Protein AF-A0A6B0ZN39-F1 (afdb_monomer)

Secondary structure (DSSP, 8-state):
---PPP----------------------------------PPPP-PPPPP--------------------------S-PPP---------------------S--------------------------------PPPEEEE-EEEE--EEEEEEEEE--PPPPPPPPSSHHHHHHHHHHHHHHHHHHHHHHHHHTT-HHHHHHHHHHHHHTT-HHHHHHHHHHHHTT--HHHHHHHHHHHHHHHHHTSS-HHHHHHHHHHHHHHHHHHHHHHT-PPP-GGG--S-EEEEES---HHHHHH--GGGEEEEEESS--TTSHHHHHHHHHT-EEEE--TTHHHH--TT-EEEEETTTTEEEES--HHHHHHHHHHHHHHHHHHHHHGGGTTPPEEETTEEE---EEESSHHHHHHHHHTT-SSEEEE-GGG--

Sequence (431 aa):
MARGFPLQRSVRVRILVLGGRNARSALPVRPAVDTRLPVLRLPRVRRCRPGRQGWPPGARDEREARPQAQDGAVRHPYSLHPVQLRVRPSARLWSLALDHRDKRGRVLGDGQRHLGVGRLPLRRPDRTFGRAVTERPELRVAGTPASAGVALGPAMVIDHQEVTVIDSADPQAAFTTAVAEASRELQSMCEAARSAGRAEAGDVLEAQALMARDPMLVDAVNAALDDGMGLDAALTRVDEEISGLFASIDDPYMAQRAQDVSEVIDRIRRRLAGVDSPDPRLIGVPSVLVARSITAADTAVLDPELVLGFVTETGGPTSHVAIIARSLGVAAVVGASGVVASVSTGDEVALDGSTGDVVIHPSESTAADFRARRAAAEAEAAAADRFRGIGVSFGGRPIGVSANVGSSEDIARAVEAGAEGIGLLRTEFLF

Mean predicted aligned error: 18.13 Å

Solvent-accessible surface area (backbone atoms only — not comparable to full-atom values): 26548 Å² total; per-residue (Å²): 133,86,82,86,85,83,76,85,80,80,81,78,80,83,79,81,79,82,72,93,67,93,77,88,80,89,84,90,82,87,88,82,90,79,92,77,85,83,81,84,78,80,83,82,83,79,83,85,78,93,83,88,89,82,86,90,89,89,79,90,82,92,84,90,85,84,88,88,91,84,89,84,82,94,74,84,94,78,83,86,76,84,82,80,80,81,80,78,83,82,84,74,84,78,81,78,81,76,85,78,86,77,94,74,91,82,87,84,83,89,84,87,84,88,86,88,82,86,87,78,89,78,73,78,81,89,62,83,78,68,75,76,73,79,74,64,73,64,43,80,46,66,28,40,44,30,10,55,46,54,30,72,34,32,25,40,61,45,65,82,67,91,70,78,41,72,75,57,100,50,52,67,65,49,49,55,50,19,32,56,48,40,23,52,49,30,43,53,50,14,55,51,8,41,74,70,72,36,49,68,41,13,54,53,26,44,51,39,26,49,54,45,68,30,61,76,56,53,51,49,35,51,51,33,42,74,74,67,42,50,58,47,59,20,51,52,52,45,39,54,54,54,26,46,56,31,51,69,41,99,41,76,69,36,41,51,50,16,50,49,49,46,54,38,51,51,45,28,42,27,49,63,50,73,46,81,76,74,60,59,67,72,62,87,54,62,16,28,38,34,19,53,62,79,50,61,72,49,60,42,59,45,59,73,88,36,49,43,25,42,39,18,32,44,65,52,59,82,27,71,60,23,52,49,25,50,77,71,70,21,12,15,26,20,37,22,68,67,47,60,88,72,56,53,67,64,40,43,33,36,39,29,7,67,78,6,46,33,30,40,40,53,48,71,71,53,45,50,50,53,52,51,51,29,52,50,52,53,51,50,57,59,57,50,57,80,51,53,58,58,86,45,61,61,95,87,41,79,50,88,56,49,31,75,29,51,50,73,67,42,48,52,52,31,56,75,54,34,41,78,45,74,72,39,76,46,61,82,69,72,111

Foldseek 3Di:
DDDDDDDDDDPDDDDPDPDDDDDDDDDDDDDDDDDDDDDDDDDDDDDDDDDDDDDDDDDDDDDDDDDDDDDDDDDDPDDDDDDDDDDDDPDDDPPDPDPDDDDDDDDDDDDDDDDDDDDDDDDDPPDPVPVPPPQDDKDKFFFAQQAFAKFKFFEDEQELPDFAFDFDPDNLVLLVVLLVVLLVVLQVLLVLLVVVVNNVLSVLSNVLSVLSVDCLLSVQLVVCVVVVDGNRVSLVVSLCVCLVVLCVDPDPVSPVVSVSNVVSSSSSSCSSRVHDRRALVPLPAQHEYEYQDQDSSNVSRHDLVSYQEYEHLADDSPDPRSVVCNVSNHAYGYNRHCVSVVHDGRWMWIDGSVRRMIMTSDDPVRVVVSVVVNVVVVVVVVVCLVCQQPFDDDPPHTDAFADADADPVSVVVRVVSNHPYHPHHPCVNVD

Radius of gyration: 35.1 Å; Cα contacts (8 Å, |Δi|>4): 538; chains: 1; bounding box: 106×80×101 Å

Nearest PDB structures (foldseek):
  2wqd-assembly1_A-2  TM=8.468E-01  e=2.099E-22  Staphylococcus aureus
  2kx9-assembly1_A  TM=8.146E-01  e=8.505E-19  Escherichia coli K-12
  5woy-assembly1_A  TM=8.004E-01  e=3.562E-18  Caldanaerobacter subterraneus subsp. tengcongensis MB4
  2l5h-assembly1_B  TM=7.370E-01  e=3.772E-18  Escherichia coli
  2ezb-assembly1_A  TM=7.965E-01  e=2.471E-16  Escherichia coli

Structure (mmCIF, N/CA/C/O backbone):
data_AF-A0A6B0ZN39-F1
#
_entry.id   AF-A0A6B0ZN39-F1
#
loop_
_atom_site.group_PDB
_atom_site.id
_atom_site.type_symbol
_atom_site.label_atom_id
_atom_site.label_alt_id
_atom_site.label_comp_id
_atom_site.label_asym_id
_atom_site.label_entity_id
_atom_site.label_seq_id
_atom_site.pdbx_PDB_ins_code
_atom_site.Cartn_x
_atom_site.Cartn_y
_atom_site.Cartn_z
_atom_site.occupancy
_atom_site.B_iso_or_equiv
_atom_site.auth_seq_id
_atom_site.auth_comp_id
_atom_site.auth_asym_id
_atom_site.auth_atom_id
_atom_site.pdbx_PDB_model_num
ATOM 1 N N . MET A 1 1 ? -45.694 -40.090 31.580 1.00 36.06 1 MET A N 1
ATOM 2 C CA . MET A 1 1 ? -44.351 -39.485 31.433 1.00 36.06 1 MET A CA 1
ATOM 3 C C . MET A 1 1 ? -44.015 -39.550 29.943 1.00 36.06 1 MET A C 1
ATOM 5 O O . MET A 1 1 ? -43.910 -40.652 29.438 1.00 36.06 1 MET A O 1
ATOM 9 N N . ALA A 1 2 ? -44.231 -38.505 29.130 1.00 30.81 2 ALA A N 1
ATOM 10 C CA . ALA A 1 2 ? -43.454 -37.254 29.020 1.00 30.81 2 ALA A CA 1
ATOM 11 C C . ALA A 1 2 ? -41.980 -37.538 28.655 1.00 30.81 2 ALA A C 1
ATOM 13 O O . ALA A 1 2 ? -41.344 -38.264 29.400 1.00 30.81 2 ALA A O 1
ATOM 14 N N . ARG A 1 3 ? -41.356 -37.016 27.591 1.00 31.17 3 ARG A N 1
ATOM 15 C CA . ARG A 1 3 ? -41.707 -36.051 26.529 1.00 31.17 3 ARG A CA 1
ATOM 16 C C . ARG A 1 3 ? -40.753 -36.308 25.348 1.00 31.17 3 ARG A C 1
ATOM 18 O O . ARG A 1 3 ? -39.596 -36.649 25.568 1.00 31.17 3 ARG A O 1
ATOM 25 N N . GLY A 1 4 ? -41.248 -36.126 24.125 1.00 28.11 4 GLY A N 1
ATOM 26 C CA . GLY A 1 4 ? -40.458 -36.181 22.896 1.00 28.11 4 GLY A CA 1
ATOM 27 C C . GLY A 1 4 ? -39.574 -34.945 22.692 1.00 28.11 4 GLY A C 1
ATOM 28 O O . GLY A 1 4 ? -39.914 -33.842 23.120 1.00 28.11 4 GLY A O 1
ATOM 29 N N . PHE A 1 5 ? -38.445 -35.157 22.018 1.00 30.92 5 PHE A N 1
ATOM 30 C CA . PHE A 1 5 ? -37.555 -34.121 21.496 1.00 30.92 5 PHE A CA 1
ATOM 31 C C . PHE A 1 5 ? -38.159 -33.484 20.230 1.00 30.92 5 PHE A C 1
ATOM 33 O O . PHE A 1 5 ? -38.550 -34.225 19.325 1.00 30.92 5 PHE A O 1
ATOM 40 N N . PRO A 1 6 ? -38.220 -32.144 20.103 1.00 37.12 6 PRO A N 1
ATOM 41 C CA . PRO A 1 6 ? -38.613 -31.512 18.855 1.00 37.12 6 PRO A CA 1
ATOM 42 C C . PRO A 1 6 ? -37.399 -31.241 17.949 1.00 37.12 6 PRO A C 1
ATOM 44 O O . PRO A 1 6 ? -36.478 -30.514 18.304 1.00 37.12 6 PRO A O 1
ATOM 47 N N . LEU A 1 7 ? -37.458 -31.869 16.773 1.00 33.06 7 LEU A N 1
ATOM 48 C CA . LEU A 1 7 ? -37.138 -31.389 15.419 1.00 33.06 7 LEU A CA 1
ATOM 49 C C . LEU A 1 7 ? -36.152 -30.211 15.261 1.00 33.06 7 LEU A C 1
ATOM 51 O O . LEU A 1 7 ? -36.449 -29.064 15.600 1.00 33.06 7 LEU A O 1
ATOM 55 N N . GLN A 1 8 ? -35.038 -30.505 14.578 1.00 35.19 8 GLN A N 1
ATOM 56 C CA . GLN A 1 8 ? -34.142 -29.534 13.949 1.00 35.19 8 GLN A CA 1
ATOM 57 C C . GLN A 1 8 ? -34.933 -28.544 13.081 1.00 35.19 8 GLN A C 1
ATOM 59 O O . GLN A 1 8 ? -35.621 -28.925 12.132 1.00 35.19 8 GLN A O 1
ATOM 64 N N . ARG A 1 9 ? -34.812 -27.250 13.390 1.00 30.45 9 ARG A N 1
ATOM 65 C CA . ARG A 1 9 ? -35.283 -26.176 12.514 1.00 30.45 9 ARG A CA 1
ATOM 66 C C . ARG A 1 9 ? -34.298 -26.027 11.358 1.00 30.45 9 ARG A C 1
ATOM 68 O O . ARG A 1 9 ? -33.222 -25.467 11.522 1.00 30.45 9 ARG A O 1
ATOM 75 N N . SER A 1 10 ? -34.686 -26.505 10.182 1.00 28.73 10 SER A N 1
ATOM 76 C CA . SER A 1 10 ? -34.049 -26.142 8.919 1.00 28.73 10 SER A CA 1
ATOM 77 C C . SER A 1 10 ? -34.206 -24.633 8.691 1.00 28.73 10 SER A C 1
ATOM 79 O O . SER A 1 10 ? -35.316 -24.162 8.420 1.00 28.73 10 SER A O 1
ATOM 81 N N . VAL A 1 11 ? -33.119 -23.871 8.808 1.00 29.69 11 VAL A N 1
ATOM 82 C CA . VAL A 1 11 ? -33.079 -22.461 8.403 1.00 29.69 11 VAL A CA 1
ATOM 83 C C . VAL A 1 11 ? -33.105 -22.426 6.876 1.00 29.69 11 VAL A C 1
ATOM 85 O O . VAL A 1 11 ? -32.136 -22.786 6.214 1.00 29.69 11 VAL A O 1
ATOM 88 N N . ARG A 1 12 ? -34.244 -22.040 6.290 1.00 24.30 12 ARG A N 1
ATOM 89 C CA . ARG A 1 12 ? -34.318 -21.733 4.857 1.00 24.30 12 ARG A CA 1
ATOM 90 C C . ARG A 1 12 ? -33.756 -20.333 4.643 1.00 24.30 12 ARG A C 1
ATOM 92 O O . ARG A 1 12 ? -34.467 -19.353 4.854 1.00 24.30 12 ARG A O 1
ATOM 99 N N . VAL A 1 13 ? -32.505 -20.246 4.206 1.00 29.23 13 VAL A N 1
ATOM 100 C CA . VAL A 1 13 ? -31.934 -19.004 3.675 1.00 29.23 13 VAL A CA 1
ATOM 101 C C . VAL A 1 13 ? -32.630 -18.711 2.344 1.00 29.23 13 VAL A C 1
ATOM 103 O O . VAL A 1 13 ? -32.516 -19.476 1.388 1.00 29.23 13 VAL A O 1
ATOM 106 N N . ARG A 1 14 ? -33.414 -17.630 2.280 1.00 25.00 14 ARG A N 1
ATOM 107 C CA . ARG A 1 14 ? -33.918 -17.097 1.008 1.00 25.00 14 ARG A CA 1
ATOM 108 C C . ARG A 1 14 ? -32.843 -16.184 0.433 1.00 25.00 14 ARG A C 1
ATOM 110 O O . ARG A 1 14 ? -32.763 -15.023 0.809 1.00 25.00 14 ARG A O 1
ATOM 117 N N . ILE A 1 15 ? -32.031 -16.718 -0.472 1.00 30.64 15 ILE A N 1
ATOM 118 C CA . ILE A 1 15 ? -31.127 -15.914 -1.295 1.00 30.64 15 ILE A CA 1
ATOM 119 C C . ILE A 1 15 ? -31.979 -15.283 -2.398 1.00 30.64 15 ILE A C 1
ATOM 121 O O . ILE A 1 15 ? -32.495 -15.984 -3.271 1.00 30.64 15 ILE A O 1
ATOM 125 N N . LEU A 1 16 ? -32.182 -13.967 -2.334 1.00 25.61 16 LEU A N 1
ATOM 126 C CA . LEU A 1 16 ? -32.788 -13.218 -3.429 1.00 25.61 16 LEU A CA 1
ATOM 127 C C . LEU A 1 16 ? -31.683 -12.897 -4.441 1.00 25.61 16 LEU A C 1
ATOM 129 O O . LEU A 1 16 ? -30.964 -11.914 -4.301 1.00 25.61 16 LEU A O 1
ATOM 133 N N . VAL A 1 17 ? -31.533 -13.746 -5.456 1.00 28.20 17 VAL A N 1
ATOM 134 C CA . VAL A 1 17 ? -30.672 -13.451 -6.606 1.00 28.20 17 VAL A CA 1
ATOM 135 C C . VAL A 1 17 ? -31.417 -12.452 -7.489 1.00 28.20 17 VAL A C 1
ATOM 137 O O . VAL A 1 17 ? -32.328 -12.826 -8.230 1.00 28.20 17 VAL A O 1
ATOM 140 N N . LEU A 1 18 ? -31.067 -11.168 -7.397 1.00 30.17 18 LEU A N 1
ATOM 141 C CA . LEU A 1 18 ? -31.542 -10.160 -8.344 1.00 30.17 18 LEU A CA 1
ATOM 142 C C . LEU A 1 18 ? -30.791 -10.335 -9.668 1.00 30.17 18 LEU A C 1
ATOM 144 O O . LEU A 1 18 ? -29.802 -9.669 -9.949 1.00 30.17 18 LEU A O 1
ATOM 148 N N . GLY A 1 19 ? -31.276 -11.266 -10.490 1.00 26.64 19 GLY A N 1
ATOM 149 C CA . GLY A 1 19 ? -30.885 -11.367 -11.889 1.00 26.64 19 GLY A CA 1
ATOM 150 C C . GLY A 1 19 ? -31.422 -10.161 -12.656 1.00 26.64 19 GLY A C 1
ATOM 151 O O . GLY A 1 19 ? -32.635 -10.004 -12.800 1.00 26.64 19 GLY A O 1
ATOM 152 N N . GLY A 1 20 ? -30.524 -9.313 -13.156 1.00 34.31 20 GLY A N 1
ATOM 153 C CA . GLY A 1 20 ? -30.861 -8.195 -14.029 1.00 34.31 20 GLY A CA 1
ATOM 154 C C . GLY A 1 20 ? -31.547 -8.677 -15.308 1.00 34.31 20 GLY A C 1
ATOM 155 O O . GLY A 1 20 ? -30.897 -9.085 -16.268 1.00 34.31 20 GLY A O 1
ATOM 156 N N . ARG A 1 21 ? -32.880 -8.618 -15.338 1.00 30.91 21 ARG A N 1
ATOM 157 C CA . ARG A 1 21 ? -33.679 -8.674 -16.564 1.00 30.91 21 ARG A CA 1
ATOM 158 C C . ARG A 1 21 ? -34.660 -7.511 -16.582 1.00 30.91 21 ARG A C 1
ATOM 160 O O . ARG A 1 21 ? -35.627 -7.487 -15.831 1.00 30.91 21 ARG A O 1
ATOM 167 N N . ASN A 1 22 ? -34.360 -6.574 -17.479 1.00 39.12 22 ASN A N 1
ATOM 168 C CA . ASN A 1 22 ? -35.240 -5.608 -18.132 1.00 39.12 22 ASN A CA 1
ATOM 169 C C . ASN A 1 22 ? -36.720 -5.675 -17.722 1.00 39.12 22 ASN A C 1
ATOM 171 O O . ASN A 1 22 ? -37.479 -6.487 -18.253 1.00 39.12 22 ASN A O 1
ATOM 175 N N . ALA A 1 23 ? -37.147 -4.734 -16.881 1.00 30.25 23 ALA A N 1
ATOM 176 C CA . ALA A 1 23 ? -38.552 -4.394 -16.709 1.00 30.25 23 ALA A CA 1
ATOM 177 C C . ALA A 1 23 ? -38.786 -2.975 -17.237 1.00 30.25 23 ALA A C 1
ATOM 179 O O . ALA A 1 23 ? -38.412 -1.978 -16.627 1.00 30.25 23 ALA A O 1
ATOM 180 N N . ARG A 1 24 ? -39.395 -2.920 -18.424 1.00 32.31 24 ARG A N 1
ATOM 181 C CA . ARG A 1 24 ? -40.011 -1.727 -19.004 1.00 32.31 24 ARG A CA 1
ATOM 182 C C . ARG A 1 24 ? -41.122 -1.236 -18.070 1.00 32.31 24 ARG A C 1
ATOM 184 O O . ARG A 1 24 ? -42.023 -2.007 -17.755 1.00 32.31 24 ARG A O 1
ATOM 191 N N . SER A 1 25 ? -41.136 0.054 -17.755 1.00 32.06 25 SER A N 1
ATOM 192 C CA . SER A 1 25 ? -42.354 0.774 -17.374 1.00 32.06 25 SER A CA 1
ATOM 193 C C . SER A 1 25 ? -42.541 1.950 -18.327 1.00 32.06 25 SER A C 1
ATOM 195 O O . SER A 1 25 ? -41.736 2.876 -18.370 1.00 32.06 25 SER A O 1
ATOM 197 N N . ALA A 1 26 ? -43.588 1.841 -19.136 1.00 28.92 26 ALA A N 1
ATOM 198 C CA . ALA A 1 26 ? -44.021 2.808 -20.126 1.00 28.92 26 ALA A CA 1
ATOM 199 C C . ALA A 1 26 ? -44.865 3.917 -19.486 1.00 28.92 26 ALA A C 1
ATOM 201 O O . ALA A 1 26 ? -45.734 3.607 -18.679 1.00 28.92 26 ALA A O 1
ATOM 202 N N . LEU A 1 27 ? -44.689 5.159 -19.943 1.00 27.77 27 LEU A N 1
ATOM 203 C CA . LEU A 1 27 ? -45.756 6.151 -20.141 1.00 27.77 27 LEU A CA 1
ATOM 204 C C . LEU A 1 27 ? -45.378 7.045 -21.352 1.00 27.77 27 LEU A C 1
ATOM 206 O O . LEU A 1 27 ? -44.198 7.128 -21.695 1.00 27.77 27 LEU A O 1
ATOM 210 N N . PRO A 1 28 ? -46.358 7.630 -22.070 1.00 29.70 28 PRO A N 1
ATOM 211 C CA . PRO A 1 28 ? -46.269 7.854 -23.511 1.00 29.70 28 PRO A CA 1
ATOM 212 C C . PRO A 1 28 ? -46.019 9.320 -23.887 1.00 29.70 28 PRO A C 1
ATOM 214 O O . PRO A 1 28 ? -46.667 10.217 -23.358 1.00 29.70 28 PRO A O 1
ATOM 217 N N . VAL A 1 29 ? -45.187 9.561 -24.904 1.00 27.67 29 VAL A N 1
ATOM 218 C CA . VAL A 1 29 ? -45.221 10.804 -25.692 1.00 27.67 29 VAL A CA 1
ATOM 219 C C . VAL A 1 29 ? -45.085 10.431 -27.171 1.00 27.67 29 VAL A C 1
ATOM 221 O O . VAL A 1 29 ? -44.176 9.702 -27.563 1.00 27.67 29 VAL A O 1
ATOM 224 N N . ARG A 1 30 ? -46.062 10.854 -27.980 1.00 28.44 30 ARG A N 1
ATOM 225 C CA . ARG A 1 30 ? -46.143 10.620 -29.434 1.00 28.44 30 ARG A CA 1
ATOM 226 C C . ARG A 1 30 ? -45.189 11.548 -30.218 1.00 28.44 30 ARG A C 1
ATOM 228 O O . ARG A 1 30 ? -44.728 12.539 -29.662 1.00 28.44 30 ARG A O 1
ATOM 235 N N . PRO A 1 31 ? -44.880 11.221 -31.489 1.00 31.06 31 PRO A N 1
ATOM 236 C CA . PRO A 1 31 ? -43.609 11.551 -32.126 1.00 31.06 31 PRO A CA 1
ATOM 237 C C . PRO A 1 31 ? -43.644 12.867 -32.911 1.00 31.06 31 PRO A C 1
ATOM 239 O O . PRO A 1 31 ? -44.655 13.204 -33.525 1.00 31.06 31 PRO A O 1
ATOM 242 N N . ALA A 1 32 ? -42.497 13.540 -32.985 1.00 27.16 32 ALA A N 1
ATOM 243 C CA . ALA A 1 32 ? -42.181 14.464 -34.066 1.00 27.16 32 ALA A CA 1
ATOM 244 C C . ALA A 1 32 ? -40.895 13.977 -34.741 1.00 27.16 32 ALA A C 1
ATOM 246 O O . ALA A 1 32 ? -39.846 13.841 -34.116 1.00 27.16 32 ALA A O 1
ATOM 247 N N . VAL A 1 33 ? -41.040 13.637 -36.015 1.00 31.59 33 VAL A N 1
ATOM 248 C CA . VAL A 1 33 ? -39.976 13.280 -36.947 1.00 31.59 33 VAL A CA 1
ATOM 249 C C . VAL A 1 33 ? -39.253 14.562 -37.351 1.00 31.59 33 VAL A C 1
ATOM 251 O O . VAL A 1 33 ? -39.900 15.460 -37.878 1.00 31.59 33 VAL A O 1
ATOM 254 N N . ASP A 1 34 ? -37.931 14.616 -37.193 1.00 27.84 34 ASP A N 1
ATOM 255 C CA . ASP A 1 34 ? -37.077 15.241 -38.207 1.00 27.84 34 ASP A CA 1
ATOM 256 C C . ASP A 1 34 ? -35.700 14.565 -38.223 1.00 27.84 34 ASP A C 1
ATOM 258 O O . ASP A 1 34 ? -34.892 14.647 -37.298 1.00 27.84 34 ASP A O 1
ATOM 262 N N . THR A 1 35 ? -35.472 13.812 -39.290 1.00 39.00 35 THR A N 1
ATOM 263 C CA . THR A 1 35 ? -34.195 13.215 -39.655 1.00 39.00 35 THR A CA 1
ATOM 264 C C . THR A 1 35 ? -33.289 14.291 -40.236 1.00 39.00 35 THR A C 1
ATOM 266 O O . THR A 1 35 ? -33.512 14.702 -41.373 1.00 39.00 35 THR A O 1
ATOM 269 N N . ARG A 1 36 ? -32.236 14.695 -39.514 1.00 28.14 36 ARG A N 1
ATOM 270 C CA . ARG A 1 36 ? -31.069 15.402 -40.077 1.00 28.14 36 ARG A CA 1
ATOM 271 C C . ARG A 1 36 ? -29.886 15.372 -39.096 1.00 28.14 36 ARG A C 1
ATOM 273 O O . ARG A 1 36 ? -29.792 16.184 -38.185 1.00 28.14 36 ARG A O 1
ATOM 280 N N . LEU A 1 37 ? -28.966 14.427 -39.299 1.00 30.97 37 LEU A N 1
ATOM 281 C CA . LEU A 1 37 ? -27.626 14.452 -38.697 1.00 30.97 37 LEU A CA 1
ATOM 282 C C . LEU A 1 37 ? -26.788 15.550 -39.382 1.00 30.97 37 LEU A C 1
ATOM 284 O O . LEU A 1 37 ? -26.677 15.522 -40.612 1.00 30.97 37 LEU A O 1
ATOM 288 N N . PRO A 1 38 ? -26.156 16.488 -38.656 1.00 29.14 38 PRO A N 1
ATOM 289 C CA . PRO A 1 38 ? -25.124 17.329 -39.240 1.00 29.14 38 PRO A CA 1
ATOM 290 C C . PRO A 1 38 ? -23.808 16.544 -39.333 1.00 29.14 38 PRO A C 1
ATOM 292 O O . PRO A 1 38 ? -23.225 16.125 -38.337 1.00 29.14 38 PRO A O 1
ATOM 295 N N . VAL A 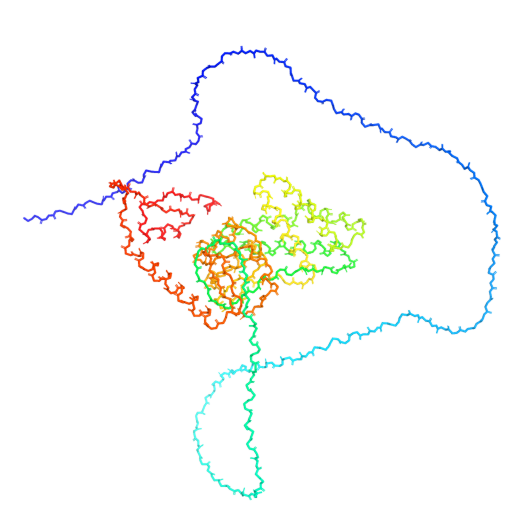1 39 ? -23.331 16.363 -40.563 1.00 31.41 39 VAL A N 1
ATOM 296 C CA . VAL A 1 39 ? -21.976 15.891 -40.869 1.00 31.41 39 VAL A CA 1
ATOM 297 C C . VAL A 1 39 ? -20.978 16.960 -40.414 1.00 31.41 39 VAL A C 1
ATOM 299 O O . VAL A 1 39 ? -20.897 18.033 -41.015 1.00 31.41 39 VAL A O 1
ATOM 302 N N . LEU A 1 40 ? -20.196 16.667 -39.375 1.00 25.77 40 LEU A N 1
ATOM 303 C CA . LEU A 1 40 ? -19.027 17.461 -38.993 1.00 25.77 40 LEU A CA 1
ATOM 304 C C . LEU A 1 40 ? -17.944 17.309 -40.074 1.00 25.77 40 LEU A C 1
ATOM 306 O O . LEU A 1 40 ? -17.324 16.259 -40.229 1.00 25.77 40 LEU A O 1
ATOM 310 N N . ARG A 1 41 ? -17.742 18.371 -40.864 1.00 27.06 41 ARG A N 1
ATOM 311 C CA . ARG A 1 41 ? -16.633 18.493 -41.819 1.00 27.06 41 ARG A CA 1
ATOM 312 C C . ARG A 1 41 ? -15.358 18.872 -41.067 1.00 27.06 41 ARG A C 1
ATOM 314 O O . ARG A 1 41 ? -15.270 19.974 -40.535 1.00 27.06 41 ARG A O 1
ATOM 321 N N . LEU A 1 42 ? -14.358 17.994 -41.089 1.00 31.03 42 LEU A N 1
ATOM 322 C CA . LEU A 1 42 ? -12.997 18.316 -40.655 1.00 31.03 42 LEU A CA 1
ATOM 323 C C . LEU A 1 42 ? -12.372 19.383 -41.584 1.00 31.03 42 LEU A C 1
ATOM 325 O O . LEU A 1 42 ? -12.528 19.288 -42.810 1.00 31.03 42 LEU A O 1
ATOM 329 N N . PRO A 1 43 ? -11.652 20.391 -41.056 1.00 27.75 43 PRO A N 1
ATOM 330 C CA . PRO A 1 43 ? -10.935 21.350 -41.885 1.00 27.75 43 PRO A CA 1
ATOM 331 C C . PRO A 1 43 ? -9.740 20.689 -42.590 1.00 27.75 43 PRO A C 1
ATOM 333 O O . PRO A 1 43 ? -8.964 19.934 -42.009 1.00 27.75 43 PRO A O 1
ATOM 336 N N . ARG A 1 44 ? -9.601 20.990 -43.885 1.00 27.38 44 ARG A N 1
ATOM 337 C CA . ARG A 1 44 ? -8.523 20.508 -44.757 1.00 27.38 44 ARG A CA 1
ATOM 338 C C . ARG A 1 44 ? -7.172 21.083 -44.322 1.00 27.38 44 ARG A C 1
ATOM 340 O O . ARG A 1 44 ? -6.966 22.292 -44.398 1.00 27.38 44 ARG A O 1
ATOM 347 N N . VAL A 1 45 ? -6.229 20.205 -43.989 1.00 29.31 45 VAL A N 1
ATOM 348 C CA . VAL A 1 45 ? -4.809 20.540 -43.819 1.00 29.31 45 VAL A CA 1
ATOM 349 C C . VAL A 1 45 ? -4.224 20.936 -45.180 1.00 29.31 45 VAL A C 1
ATOM 351 O O . VAL A 1 45 ? -4.175 20.129 -46.112 1.00 29.31 45 VAL A O 1
ATOM 354 N N . ARG A 1 46 ? -3.789 22.194 -45.327 1.00 25.66 46 ARG A N 1
ATOM 355 C CA . ARG A 1 46 ? -3.001 22.633 -46.488 1.00 25.66 46 ARG A CA 1
ATOM 356 C C . ARG A 1 46 ? -1.563 22.139 -46.328 1.00 25.66 46 ARG A C 1
ATOM 358 O O . ARG A 1 46 ? -0.858 22.559 -45.420 1.00 25.66 46 ARG A O 1
ATOM 365 N N . ARG A 1 47 ? -1.128 21.275 -47.249 1.00 28.81 47 ARG A N 1
ATOM 366 C CA . ARG A 1 47 ? 0.286 20.929 -47.456 1.00 28.81 47 ARG A CA 1
ATOM 367 C C . ARG A 1 47 ? 1.048 22.159 -47.961 1.00 28.81 47 ARG A C 1
ATOM 369 O O . ARG A 1 47 ? 0.730 22.660 -49.039 1.00 28.81 47 ARG A O 1
ATOM 376 N N . CYS A 1 48 ? 2.084 22.587 -47.245 1.00 27.55 48 CYS A N 1
ATOM 377 C CA . CYS A 1 48 ? 3.109 23.479 -47.789 1.00 27.55 48 CYS A CA 1
ATOM 378 C C . CYS A 1 48 ? 4.185 22.643 -48.500 1.00 27.55 48 CYS A C 1
ATOM 380 O O . CYS A 1 48 ? 4.751 21.720 -47.921 1.00 27.55 48 CYS A O 1
ATOM 382 N N . ARG A 1 49 ? 4.438 22.954 -49.778 1.00 29.28 49 ARG A N 1
ATOM 383 C CA . ARG A 1 49 ? 5.598 22.480 -50.554 1.00 29.28 49 ARG A CA 1
ATOM 384 C C . ARG A 1 49 ? 6.738 23.511 -50.467 1.00 29.28 49 ARG A C 1
ATOM 386 O O . ARG A 1 49 ? 6.446 24.691 -50.283 1.00 29.28 49 ARG A O 1
ATOM 393 N N . PRO A 1 50 ? 8.005 23.094 -50.647 1.00 35.81 50 PRO A N 1
ATOM 394 C CA . PRO A 1 50 ? 9.169 23.965 -50.518 1.00 35.81 50 PRO A CA 1
ATOM 395 C C . PRO A 1 50 ? 9.421 24.768 -51.805 1.00 35.81 50 PRO A C 1
ATOM 397 O O . PRO A 1 50 ? 9.288 24.239 -52.910 1.00 35.81 50 PRO A O 1
ATOM 400 N N . GLY A 1 51 ? 9.817 26.036 -51.664 1.00 27.44 51 GLY A N 1
ATOM 401 C CA . GLY A 1 51 ? 10.147 26.936 -52.771 1.00 27.44 51 GLY A CA 1
ATOM 402 C C . GLY A 1 51 ? 11.249 27.929 -52.389 1.00 27.44 51 GLY A C 1
ATOM 403 O O . GLY A 1 51 ? 11.186 28.553 -51.339 1.00 27.44 51 GLY A O 1
ATOM 404 N N . ARG A 1 52 ? 12.268 27.997 -53.251 1.00 29.94 52 ARG A N 1
ATOM 405 C CA . ARG A 1 52 ? 13.550 28.724 -53.170 1.00 29.94 52 ARG A CA 1
ATOM 406 C C . ARG A 1 52 ? 13.442 30.258 -53.325 1.00 29.94 52 ARG A C 1
ATOM 408 O O . ARG A 1 52 ? 12.440 30.739 -53.839 1.00 29.94 52 ARG A O 1
ATOM 415 N N . GLN A 1 53 ? 14.602 30.908 -53.107 1.00 30.00 53 GLN A N 1
ATOM 416 C CA . GLN A 1 53 ? 15.078 32.264 -53.496 1.00 30.00 53 GLN A CA 1
ATOM 417 C C . GLN A 1 53 ? 15.020 33.311 -52.363 1.00 30.00 53 GLN A C 1
ATOM 419 O O . GLN A 1 53 ? 14.001 33.419 -51.705 1.00 30.00 53 GLN A O 1
ATOM 424 N N . GLY A 1 54 ? 16.045 34.119 -52.059 1.00 26.97 54 GLY A N 1
ATOM 425 C CA . GLY A 1 54 ? 17.375 34.335 -52.637 1.00 26.97 54 GLY A CA 1
ATOM 426 C C . GLY A 1 54 ? 18.230 35.252 -51.728 1.00 26.97 54 GLY A C 1
ATOM 427 O O . GLY A 1 54 ? 17.720 35.862 -50.794 1.00 26.97 54 GLY A O 1
ATOM 428 N N . TRP A 1 55 ? 19.537 35.285 -51.995 1.00 30.66 55 TRP A N 1
ATOM 429 C CA . TRP A 1 55 ? 20.602 36.095 -51.359 1.00 30.66 55 TRP A CA 1
ATOM 430 C C . TRP A 1 55 ? 20.521 37.597 -51.717 1.00 30.66 55 TRP A C 1
ATOM 432 O O . TRP A 1 55 ? 19.847 37.902 -52.705 1.00 30.66 55 TRP A O 1
ATOM 442 N N . PRO A 1 56 ? 21.194 38.539 -50.993 1.00 38.09 56 PRO A N 1
ATOM 443 C CA . PRO A 1 56 ? 22.620 38.894 -51.261 1.00 38.09 56 PRO A CA 1
ATOM 444 C C . PRO A 1 56 ? 23.390 39.514 -50.028 1.00 38.09 56 PRO A C 1
ATOM 446 O O . PRO A 1 56 ? 22.916 39.337 -48.910 1.00 38.09 56 PRO A O 1
ATOM 449 N N . PRO A 1 57 ? 24.561 40.206 -50.151 1.00 44.53 57 PRO A N 1
ATOM 450 C CA . PRO A 1 57 ? 25.914 39.611 -50.228 1.00 44.53 57 PRO A CA 1
ATOM 451 C C . PRO A 1 57 ? 27.020 40.291 -49.349 1.00 44.53 57 PRO A C 1
ATOM 453 O O . PRO A 1 57 ? 26.838 41.390 -48.836 1.00 44.53 57 PRO A O 1
ATOM 456 N N . GLY A 1 58 ? 28.227 39.690 -49.320 1.00 27.92 58 GLY A N 1
ATOM 457 C CA . GLY A 1 58 ? 29.537 40.336 -49.031 1.00 27.92 58 GLY A CA 1
ATOM 458 C C . GLY A 1 58 ? 30.156 39.978 -47.665 1.00 27.92 58 GLY A C 1
ATOM 459 O O . GLY A 1 58 ? 29.448 39.991 -46.673 1.00 27.92 58 GLY A O 1
ATOM 460 N N . ALA A 1 59 ? 31.442 39.649 -47.485 1.00 28.81 59 ALA A N 1
ATOM 461 C CA . ALA A 1 59 ? 32.655 39.648 -48.315 1.00 28.81 59 ALA A CA 1
ATOM 462 C C . ALA A 1 59 ? 33.693 38.663 -47.682 1.00 28.81 59 ALA A C 1
ATOM 464 O O . ALA A 1 59 ? 33.630 38.458 -46.474 1.00 28.81 59 ALA A O 1
ATOM 465 N N . ARG A 1 60 ? 34.475 37.911 -48.491 1.00 28.75 60 ARG A N 1
ATOM 466 C CA . ARG A 1 60 ? 35.971 37.903 -48.634 1.00 28.75 60 ARG A CA 1
ATOM 467 C C . ARG A 1 60 ? 36.783 37.839 -47.319 1.00 28.75 60 ARG A C 1
ATOM 469 O O . ARG A 1 60 ? 36.476 38.590 -46.410 1.00 28.75 60 ARG A O 1
ATOM 476 N N . ASP A 1 61 ? 37.831 37.040 -47.097 1.00 27.98 61 ASP A N 1
ATOM 477 C CA . ASP A 1 61 ? 38.869 36.353 -47.900 1.00 27.98 61 ASP A CA 1
ATOM 478 C C . ASP A 1 61 ? 39.409 35.165 -47.043 1.00 27.98 61 ASP A C 1
ATOM 480 O O . ASP A 1 61 ? 39.411 35.248 -45.819 1.00 27.98 61 ASP A O 1
ATOM 484 N N . GLU A 1 62 ? 39.661 33.959 -47.565 1.00 29.22 62 GLU A N 1
ATOM 485 C CA . GLU A 1 62 ? 40.918 33.486 -48.191 1.00 29.22 62 GLU A CA 1
ATOM 486 C C . GLU A 1 62 ? 42.167 33.441 -47.264 1.00 29.22 62 GLU A C 1
ATOM 488 O O . GLU A 1 62 ? 42.794 34.469 -47.029 1.00 29.22 62 GLU A O 1
ATOM 493 N N . ARG A 1 63 ? 42.597 32.236 -46.823 1.00 28.09 63 ARG A N 1
ATOM 494 C CA . ARG A 1 63 ? 43.875 31.562 -47.209 1.00 28.09 63 ARG A CA 1
ATOM 495 C C . ARG A 1 63 ? 44.401 30.514 -46.213 1.00 28.09 63 ARG A C 1
ATOM 497 O O . ARG A 1 63 ? 44.381 30.679 -44.999 1.00 28.09 63 ARG A O 1
ATOM 504 N N . GLU A 1 64 ? 44.909 29.441 -46.816 1.00 31.31 64 GLU A N 1
ATOM 505 C CA . GLU A 1 64 ? 45.687 28.328 -46.267 1.00 31.31 64 GLU A CA 1
ATOM 506 C C . GLU A 1 64 ? 47.047 28.759 -45.687 1.00 31.31 64 GLU A C 1
ATOM 508 O O . GLU A 1 64 ? 47.682 29.653 -46.242 1.00 31.31 64 GLU A O 1
ATOM 513 N N . ALA A 1 65 ? 47.542 28.039 -44.666 1.00 28.03 65 ALA A N 1
ATOM 514 C CA . ALA A 1 65 ? 48.936 27.561 -44.574 1.00 28.03 65 ALA A CA 1
ATOM 515 C C . ALA A 1 65 ? 49.183 26.691 -43.314 1.00 28.03 65 ALA A C 1
ATOM 517 O O . ALA A 1 65 ? 48.965 27.113 -42.182 1.00 28.03 65 ALA A O 1
ATOM 518 N N . ARG A 1 66 ? 49.716 25.480 -43.521 1.00 25.59 66 ARG A N 1
ATOM 519 C CA . ARG A 1 66 ? 50.673 24.758 -42.639 1.00 25.59 66 ARG A CA 1
ATOM 520 C C . ARG A 1 66 ? 52.046 24.766 -43.372 1.00 25.59 66 ARG A C 1
ATOM 522 O O . ARG A 1 66 ? 51.992 25.067 -44.566 1.00 25.59 66 ARG A O 1
ATOM 529 N N . PRO A 1 67 ? 53.228 24.359 -42.822 1.00 44.38 67 PRO A N 1
ATOM 530 C CA . PRO A 1 67 ? 53.554 23.671 -41.548 1.00 44.38 67 PRO A CA 1
ATOM 531 C C . PRO A 1 67 ? 54.860 24.160 -40.820 1.00 44.38 67 PRO A C 1
ATOM 533 O O . PRO A 1 67 ? 55.473 25.136 -41.229 1.00 44.38 67 PRO A O 1
ATOM 536 N N . GLN A 1 68 ? 55.302 23.370 -39.813 1.00 28.19 68 GLN A N 1
ATOM 537 C CA . GLN A 1 68 ? 56.600 23.306 -39.073 1.00 28.19 68 GLN A CA 1
ATOM 538 C C . GLN A 1 68 ? 56.732 24.234 -37.843 1.00 28.19 68 GLN A C 1
ATOM 540 O O . GLN A 1 68 ? 56.588 25.436 -37.977 1.00 28.19 68 GLN A O 1
ATOM 545 N N . ALA A 1 69 ? 56.868 23.799 -36.577 1.00 26.89 69 ALA A N 1
ATOM 546 C CA . ALA A 1 69 ? 57.618 22.746 -35.854 1.00 26.89 69 ALA A CA 1
ATOM 547 C C . ALA A 1 69 ? 58.753 23.376 -35.014 1.00 26.89 69 ALA A C 1
ATOM 549 O O . ALA A 1 69 ? 59.775 23.737 -35.580 1.00 26.89 69 ALA A O 1
ATOM 550 N N . GLN A 1 70 ? 58.574 23.481 -33.688 1.00 26.38 70 GLN A N 1
ATOM 551 C CA . GLN A 1 70 ? 59.412 22.849 -32.645 1.00 26.38 70 GLN A CA 1
ATOM 552 C C . GLN A 1 70 ? 59.171 23.442 -31.240 1.00 26.38 70 GLN A C 1
ATOM 554 O O . GLN A 1 70 ? 59.057 24.649 -31.062 1.00 26.38 70 GLN A O 1
ATOM 559 N N . ASP A 1 71 ? 59.135 22.506 -30.289 1.00 26.39 71 ASP A N 1
ATOM 560 C CA . ASP A 1 71 ? 59.481 22.557 -28.866 1.00 26.39 71 ASP A CA 1
ATOM 561 C C . ASP A 1 71 ? 58.688 23.410 -27.863 1.00 26.39 71 ASP A C 1
ATOM 563 O O . ASP A 1 71 ? 58.747 24.635 -27.829 1.00 26.39 71 ASP A O 1
ATOM 567 N N . GLY A 1 72 ? 58.074 22.705 -26.901 1.00 25.78 72 GLY A N 1
ATOM 568 C CA . GLY A 1 72 ? 57.868 23.237 -25.553 1.00 25.78 72 GLY A CA 1
ATOM 569 C C . GLY A 1 72 ? 56.586 22.789 -24.854 1.00 25.78 72 GLY A C 1
ATOM 570 O O . GLY A 1 72 ? 55.524 23.345 -25.086 1.00 25.78 72 GLY A O 1
ATOM 571 N N . ALA A 1 73 ? 56.737 21.870 -23.897 1.00 26.98 73 ALA A N 1
ATOM 572 C CA . ALA A 1 73 ? 55.855 21.654 -22.743 1.00 26.98 73 ALA A CA 1
ATOM 573 C C . ALA A 1 73 ? 54.439 21.085 -22.989 1.00 26.98 73 ALA A C 1
ATOM 575 O O . ALA A 1 73 ? 53.447 21.785 -23.169 1.00 26.98 73 ALA A O 1
ATOM 576 N N . VAL A 1 74 ? 54.337 19.766 -22.809 1.00 29.16 74 VAL A N 1
ATOM 577 C CA . VAL A 1 74 ? 53.089 19.045 -22.533 1.00 29.16 74 VAL A CA 1
ATOM 578 C C . VAL A 1 74 ? 52.501 19.514 -21.194 1.00 29.16 74 VAL A C 1
ATOM 580 O O . VAL A 1 74 ? 53.123 19.321 -20.150 1.00 29.16 74 VAL A O 1
ATOM 583 N N . ARG A 1 75 ? 51.283 20.074 -21.206 1.00 27.52 75 ARG A N 1
ATOM 584 C CA . ARG A 1 75 ? 50.385 20.155 -20.037 1.00 27.52 75 ARG A CA 1
ATOM 585 C C . ARG A 1 75 ? 48.925 19.993 -20.473 1.00 27.52 75 ARG A C 1
ATOM 587 O O . ARG A 1 75 ? 48.316 20.921 -20.992 1.00 27.52 75 ARG A O 1
ATOM 594 N N . HIS A 1 76 ? 48.369 18.807 -20.232 1.00 27.05 76 HIS A N 1
ATOM 595 C CA . HIS A 1 76 ? 46.923 18.567 -20.196 1.00 27.05 76 HIS A CA 1
ATOM 596 C C . HIS A 1 76 ? 46.321 19.196 -18.927 1.00 27.05 76 HIS A C 1
ATOM 598 O O . HIS A 1 76 ? 46.902 19.009 -17.856 1.00 27.05 76 HIS A O 1
ATOM 604 N N . PRO A 1 77 ? 45.153 19.862 -18.984 1.00 26.95 77 PRO A N 1
ATOM 605 C CA . PRO A 1 77 ? 44.468 20.334 -17.791 1.00 26.95 77 PRO A CA 1
ATOM 606 C C . PRO A 1 77 ? 43.208 19.505 -17.512 1.00 26.95 77 PRO A C 1
ATOM 608 O O . PRO A 1 77 ? 42.125 20.041 -17.631 1.00 26.95 77 PRO A O 1
ATOM 611 N N . TYR A 1 78 ? 43.327 18.227 -17.136 1.00 26.69 78 TYR A N 1
ATOM 612 C CA . TYR A 1 78 ? 42.260 17.500 -16.420 1.00 26.69 78 TYR A CA 1
ATOM 613 C C . TYR A 1 78 ? 42.886 16.377 -15.584 1.00 26.69 78 TYR A C 1
ATOM 615 O O . TYR A 1 78 ? 43.026 15.239 -16.022 1.00 26.69 78 TYR A O 1
ATOM 623 N N . SER A 1 79 ? 43.323 16.719 -14.373 1.00 25.72 79 SER A N 1
ATOM 624 C CA . SER A 1 79 ? 43.678 15.759 -13.329 1.00 25.72 79 SER A CA 1
ATOM 625 C C . SER A 1 79 ? 42.427 15.387 -12.535 1.00 25.72 79 SER A C 1
ATOM 627 O O . SER A 1 79 ? 41.828 16.229 -11.868 1.00 25.72 79 S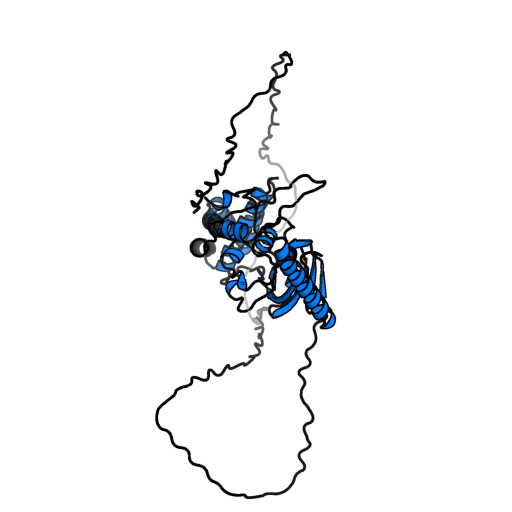ER A O 1
ATOM 629 N N . LEU A 1 80 ? 42.063 14.108 -12.621 1.00 26.12 80 LEU A N 1
ATOM 630 C CA . LEU A 1 80 ? 41.087 13.425 -11.780 1.00 26.12 80 LEU A CA 1
ATOM 631 C C . LEU A 1 80 ? 41.555 13.463 -10.317 1.00 26.12 80 LEU A C 1
ATOM 633 O O . LEU A 1 80 ? 42.640 12.978 -9.997 1.00 26.12 80 LEU A O 1
ATOM 637 N N . HIS A 1 81 ? 40.734 14.012 -9.423 1.00 25.67 81 HIS A N 1
ATOM 638 C CA . HIS A 1 81 ? 40.904 13.825 -7.984 1.00 25.67 81 HIS A CA 1
ATOM 639 C C . HIS A 1 81 ? 40.158 12.554 -7.549 1.00 25.67 81 HIS A C 1
ATOM 641 O O . HIS A 1 81 ? 38.953 12.463 -7.782 1.00 25.67 81 HIS A O 1
ATOM 647 N N . PRO A 1 82 ? 40.813 11.585 -6.884 1.00 24.41 82 PRO A N 1
ATOM 648 C CA . PRO A 1 82 ? 40.103 10.509 -6.212 1.00 24.41 82 PRO A CA 1
ATOM 649 C C . PRO A 1 82 ? 39.443 11.067 -4.944 1.00 24.41 82 PRO A C 1
ATOM 651 O O . PRO A 1 82 ? 40.122 11.488 -4.005 1.00 24.41 82 PRO A O 1
ATOM 654 N N . VAL A 1 83 ? 38.111 11.067 -4.904 1.00 24.67 83 VAL A N 1
ATOM 655 C CA . VAL A 1 83 ? 37.360 11.304 -3.667 1.00 24.67 83 VAL A CA 1
ATOM 656 C C . VAL A 1 83 ? 37.499 10.055 -2.796 1.00 24.67 83 VAL A C 1
ATOM 658 O O . VAL A 1 83 ? 36.932 9.005 -3.083 1.00 24.67 83 VAL A O 1
ATOM 661 N N . GLN A 1 84 ? 38.292 10.157 -1.729 1.00 23.52 84 GLN A N 1
ATOM 662 C CA . GLN A 1 84 ? 38.359 9.144 -0.679 1.00 23.52 84 GLN A CA 1
ATOM 663 C C . GLN A 1 84 ? 37.066 9.175 0.148 1.00 23.52 84 GLN A C 1
ATOM 665 O O . GLN A 1 84 ? 36.899 10.018 1.030 1.00 23.52 84 GLN A O 1
ATOM 670 N N . LEU A 1 85 ? 36.164 8.225 -0.098 1.00 23.69 85 LEU A N 1
ATOM 671 C CA . LEU A 1 85 ? 35.078 7.903 0.826 1.00 23.69 85 LEU A CA 1
ATOM 672 C C . LEU A 1 85 ? 35.668 7.227 2.072 1.00 23.69 85 LEU A C 1
ATOM 674 O O . LEU A 1 85 ? 36.095 6.074 2.052 1.00 23.69 85 LEU A O 1
ATOM 678 N N . ARG A 1 86 ? 35.705 7.969 3.184 1.00 21.95 86 ARG A N 1
ATOM 679 C CA . ARG A 1 86 ? 35.988 7.428 4.520 1.00 21.95 86 ARG A CA 1
ATOM 680 C C . ARG A 1 86 ? 34.788 6.603 4.990 1.00 21.95 86 ARG A C 1
ATOM 682 O O . ARG A 1 86 ? 33.871 7.132 5.612 1.00 21.95 86 ARG A O 1
ATOM 689 N N . VAL A 1 87 ? 34.832 5.298 4.753 1.00 25.30 87 VAL A N 1
ATOM 690 C CA . VAL A 1 87 ? 33.982 4.332 5.457 1.00 25.30 87 VAL A CA 1
ATOM 691 C C . VAL A 1 87 ? 34.519 4.192 6.884 1.00 25.30 87 VAL A C 1
ATOM 693 O O . VAL A 1 87 ? 35.659 3.775 7.094 1.00 25.30 87 VAL A O 1
ATOM 696 N N . ARG A 1 88 ? 33.726 4.579 7.889 1.00 23.80 88 ARG A N 1
ATOM 697 C CA . ARG A 1 88 ? 33.996 4.212 9.287 1.00 23.80 88 ARG A CA 1
ATOM 698 C C . ARG A 1 88 ? 33.464 2.794 9.520 1.00 23.80 88 ARG A C 1
ATOM 700 O O . ARG A 1 88 ? 32.279 2.583 9.284 1.00 23.80 88 ARG A O 1
ATOM 707 N N . PRO A 1 89 ? 34.267 1.844 10.026 1.00 24.27 89 PRO A N 1
ATOM 708 C CA . PRO A 1 89 ? 33.741 0.552 10.429 1.00 24.27 89 PRO A CA 1
ATOM 709 C C . PRO A 1 89 ? 33.071 0.705 11.800 1.00 24.27 89 PRO A C 1
ATOM 711 O O . PRO A 1 89 ? 33.744 0.899 12.813 1.00 24.27 89 PRO A O 1
ATOM 714 N N . SER A 1 90 ? 31.744 0.621 11.864 1.00 27.31 90 SER A N 1
ATOM 715 C CA . SER A 1 90 ? 31.056 0.299 13.114 1.00 27.31 90 SER A CA 1
ATOM 716 C C . SER A 1 90 ? 31.177 -1.206 13.342 1.00 27.31 90 SER A C 1
ATOM 718 O O . SER A 1 90 ? 30.362 -2.010 12.903 1.00 27.31 90 SER A O 1
ATOM 720 N N . ALA A 1 91 ? 32.238 -1.594 14.044 1.00 25.75 91 ALA A N 1
ATOM 721 C CA . ALA A 1 91 ? 32.367 -2.929 14.597 1.00 25.75 91 ALA A CA 1
ATOM 722 C C . ALA A 1 91 ? 31.229 -3.188 15.602 1.00 25.75 91 ALA A C 1
ATOM 724 O O . ALA A 1 91 ? 31.179 -2.581 16.672 1.00 25.75 91 ALA A O 1
ATOM 725 N N . ARG A 1 92 ? 30.338 -4.127 15.280 1.00 26.75 92 ARG A N 1
ATOM 726 C CA . ARG A 1 92 ? 29.641 -4.956 16.270 1.00 26.75 92 ARG A CA 1
ATOM 727 C C . ARG A 1 92 ? 29.751 -6.408 15.830 1.00 26.75 92 ARG A C 1
ATOM 729 O O . ARG A 1 92 ? 28.931 -6.916 15.076 1.00 26.75 92 ARG A O 1
ATOM 736 N N . LEU A 1 93 ? 30.818 -7.043 16.304 1.00 24.70 93 LEU A N 1
ATOM 737 C CA . LEU A 1 93 ? 30.947 -8.492 16.349 1.00 24.70 93 LEU A CA 1
ATOM 738 C C . LEU A 1 93 ? 29.882 -9.016 17.316 1.00 24.70 93 LEU A C 1
ATOM 740 O O . LEU A 1 93 ? 29.989 -8.816 18.525 1.00 24.70 93 LEU A O 1
ATOM 744 N N . TRP A 1 94 ? 28.858 -9.673 16.785 1.00 25.12 94 TRP A N 1
ATOM 745 C CA . TRP A 1 94 ? 28.051 -10.594 17.570 1.00 25.12 94 TRP A CA 1
ATOM 746 C C . TRP A 1 94 ? 28.840 -11.895 17.669 1.00 25.12 94 TRP A C 1
ATOM 748 O O . TRP A 1 94 ? 28.980 -12.633 16.697 1.00 25.12 94 TRP A O 1
ATOM 758 N N . SER A 1 95 ? 29.419 -12.150 18.840 1.00 24.83 95 SER A N 1
ATOM 759 C CA . SER A 1 95 ? 29.965 -13.460 19.169 1.00 24.83 95 SER A CA 1
ATOM 760 C C . SER A 1 95 ? 28.800 -14.433 19.332 1.00 24.83 95 SER A C 1
ATOM 762 O O . SER A 1 95 ? 28.101 -14.405 20.345 1.00 24.83 95 SER A O 1
ATOM 764 N N . LEU A 1 96 ? 28.593 -15.282 18.325 1.00 25.23 96 LEU A N 1
ATOM 765 C CA . LEU A 1 96 ? 27.804 -16.500 18.447 1.00 25.23 96 LEU A CA 1
ATOM 766 C C . LEU A 1 96 ? 28.482 -17.389 19.504 1.00 25.23 96 LEU A C 1
ATOM 768 O O . LEU A 1 96 ? 29.557 -17.941 19.267 1.00 25.23 96 LEU A O 1
ATOM 772 N N . ALA A 1 97 ? 27.878 -17.508 20.684 1.00 25.20 97 ALA A N 1
ATOM 773 C CA . ALA A 1 97 ? 28.229 -18.555 21.632 1.00 25.20 97 ALA A CA 1
ATOM 774 C C . ALA A 1 97 ? 27.599 -19.862 21.132 1.00 25.20 97 ALA A C 1
ATOM 776 O O . ALA A 1 97 ? 26.424 -20.131 21.367 1.00 25.20 97 ALA A O 1
ATOM 777 N N . LEU A 1 98 ? 28.377 -20.648 20.386 1.00 27.84 98 LEU A N 1
ATOM 778 C CA . LEU A 1 98 ? 28.054 -22.043 20.110 1.00 27.84 98 LEU A CA 1
ATOM 779 C C . LEU A 1 98 ? 28.347 -22.851 21.379 1.00 27.84 98 LEU A C 1
ATOM 781 O O . LEU A 1 98 ? 29.503 -23.036 21.760 1.00 27.84 98 LEU A O 1
ATOM 785 N N . ASP A 1 99 ? 27.282 -23.302 22.037 1.00 25.20 99 ASP A N 1
ATOM 786 C CA . ASP A 1 99 ? 27.328 -24.237 23.158 1.00 25.20 99 ASP A CA 1
ATOM 787 C C . ASP A 1 99 ? 27.689 -25.635 22.623 1.00 25.20 99 ASP A C 1
ATOM 789 O O . ASP A 1 99 ? 26.831 -26.438 22.254 1.00 25.20 99 ASP A O 1
ATOM 793 N N . HIS A 1 100 ? 28.988 -25.921 22.523 1.00 28.30 100 HIS A N 1
ATOM 794 C CA . HIS A 1 100 ? 29.482 -27.283 22.346 1.00 28.30 100 HIS A CA 1
ATOM 795 C C . HIS A 1 100 ? 29.647 -27.934 23.720 1.00 28.30 100 HIS A C 1
ATOM 797 O O . HIS A 1 100 ? 30.665 -27.784 24.395 1.00 28.30 100 HIS A O 1
ATOM 803 N N . ARG A 1 101 ? 28.640 -28.717 24.115 1.00 27.05 101 ARG A N 1
ATOM 804 C CA . ARG A 1 101 ? 28.796 -29.727 25.163 1.00 27.05 101 ARG A CA 1
ATOM 805 C C . ARG A 1 101 ? 29.682 -30.850 24.636 1.00 27.05 101 ARG A C 1
ATOM 807 O O . ARG A 1 101 ? 29.286 -31.547 23.704 1.00 27.05 101 ARG A O 1
ATOM 814 N N . ASP A 1 102 ? 30.801 -31.104 25.307 1.00 31.30 102 ASP A N 1
ATOM 815 C CA . ASP A 1 102 ? 31.376 -32.445 25.320 1.00 31.30 102 ASP A CA 1
ATOM 816 C C . ASP A 1 102 ? 31.712 -32.915 26.740 1.00 31.30 102 ASP A C 1
ATOM 818 O O . ASP A 1 102 ? 31.964 -32.160 27.681 1.00 31.30 102 ASP A O 1
ATOM 822 N N . LYS A 1 103 ? 31.593 -34.228 26.867 1.00 34.56 103 LYS A N 1
ATOM 823 C CA . LYS A 1 103 ? 31.559 -35.083 28.035 1.00 34.56 103 LYS A CA 1
ATOM 824 C C . LYS A 1 103 ? 32.923 -35.121 28.713 1.00 34.56 103 LYS A C 1
ATOM 826 O O . LYS A 1 103 ? 33.865 -35.667 28.146 1.00 34.56 103 LYS A O 1
ATOM 831 N N . ARG A 1 104 ? 32.977 -34.660 29.966 1.00 32.47 104 ARG A N 1
ATOM 832 C CA . ARG A 1 104 ? 33.690 -35.259 31.122 1.00 32.47 104 ARG A CA 1
ATOM 833 C C . ARG A 1 104 ? 33.750 -34.221 32.241 1.00 32.47 104 ARG A C 1
ATOM 835 O O . ARG A 1 104 ? 34.545 -33.291 32.202 1.00 32.47 104 ARG A O 1
ATOM 842 N N . GLY A 1 105 ? 32.897 -34.392 33.246 1.00 31.91 105 GLY A N 1
ATOM 843 C CA . GLY A 1 105 ? 32.931 -33.564 34.444 1.00 31.91 105 GLY A CA 1
ATOM 844 C C . GLY A 1 105 ? 34.243 -33.706 35.216 1.00 31.91 105 GLY A C 1
ATOM 845 O O . GLY A 1 105 ? 34.789 -34.807 35.317 1.00 31.91 105 GLY A O 1
ATOM 846 N N . ARG A 1 106 ? 34.698 -32.594 35.804 1.00 29.95 106 ARG A N 1
ATOM 847 C CA . ARG A 1 106 ? 35.278 -32.538 37.153 1.00 29.95 106 ARG A CA 1
ATOM 848 C C . ARG A 1 106 ? 35.478 -31.089 37.610 1.00 29.95 106 ARG A C 1
ATOM 850 O O . ARG A 1 106 ? 35.984 -30.253 36.874 1.00 29.95 106 ARG A O 1
ATOM 857 N N . VAL A 1 107 ? 35.069 -30.857 38.852 1.00 32.66 107 VAL A N 1
ATOM 858 C CA . VAL A 1 107 ? 35.297 -29.672 39.687 1.00 32.66 107 VAL A CA 1
ATOM 859 C C . VAL A 1 107 ? 36.646 -29.824 40.386 1.00 32.66 107 VAL A C 1
ATOM 861 O O . VAL A 1 107 ? 36.888 -30.907 40.913 1.00 32.66 107 VAL A O 1
ATOM 864 N N . LEU A 1 108 ? 37.456 -28.763 40.477 1.00 31.42 108 LEU A N 1
ATOM 865 C CA . LEU A 1 108 ? 38.466 -28.587 41.533 1.00 31.42 108 LEU A CA 1
ATOM 866 C C . LEU A 1 108 ? 38.657 -27.094 41.851 1.00 31.42 108 LEU A C 1
ATOM 868 O O . LEU A 1 108 ? 38.741 -26.269 40.944 1.00 31.42 108 LEU A O 1
ATOM 872 N N . GLY A 1 109 ? 38.681 -26.784 43.150 1.00 26.56 109 GLY A N 1
ATOM 873 C CA . GLY A 1 109 ? 39.003 -25.477 43.724 1.00 26.56 109 GLY A CA 1
ATOM 874 C C . GLY A 1 109 ? 40.453 -25.368 44.216 1.00 26.56 109 GLY A C 1
ATOM 875 O O . GLY A 1 109 ? 41.298 -26.171 43.829 1.00 26.56 109 GLY A O 1
ATOM 876 N N . ASP A 1 110 ? 40.657 -24.398 45.119 1.00 30.08 110 ASP A N 1
ATOM 877 C CA . ASP A 1 110 ? 41.913 -23.900 45.720 1.00 30.08 110 ASP A CA 1
ATOM 878 C C . ASP A 1 110 ? 42.827 -23.121 44.760 1.00 30.08 110 ASP A C 1
ATOM 880 O O . ASP A 1 110 ? 42.998 -23.474 43.605 1.00 30.08 110 ASP A O 1
ATOM 884 N N . GLY A 1 111 ? 43.477 -22.018 45.126 1.00 25.92 111 GLY A N 1
ATOM 885 C CA . GLY A 1 111 ? 43.730 -21.401 46.420 1.00 25.92 111 GLY A CA 1
ATOM 886 C C . GLY A 1 111 ? 45.106 -20.715 46.347 1.00 25.92 111 GLY A C 1
ATOM 887 O O . GLY A 1 111 ? 46.014 -21.225 45.707 1.00 25.92 111 GLY A O 1
ATOM 888 N N . GLN A 1 112 ? 45.254 -19.596 47.063 1.00 30.48 112 GLN A N 1
ATOM 889 C CA . GLN A 1 112 ? 46.511 -18.960 47.513 1.00 30.48 112 GLN A CA 1
ATOM 890 C C . GLN A 1 112 ? 47.193 -17.804 46.728 1.00 30.48 112 GLN A C 1
ATOM 892 O O . GLN A 1 112 ? 47.849 -17.979 45.712 1.00 30.48 112 GLN A O 1
ATOM 897 N N . ARG A 1 113 ? 47.156 -16.646 47.420 1.00 28.81 113 ARG A N 1
ATOM 898 C CA . ARG A 1 113 ? 48.272 -15.816 47.952 1.00 28.81 113 ARG A CA 1
ATOM 899 C C . ARG A 1 113 ? 49.127 -14.932 47.015 1.00 28.81 113 ARG A C 1
ATOM 901 O O . ARG A 1 113 ? 50.072 -15.367 46.380 1.00 28.81 113 ARG A O 1
ATOM 908 N N . HIS A 1 114 ? 48.838 -13.631 47.144 1.00 28.95 114 HIS A N 1
ATOM 909 C CA . HIS A 1 114 ? 49.715 -12.485 47.462 1.00 28.95 114 HIS A CA 1
ATOM 910 C C . HIS A 1 114 ? 51.164 -12.415 46.951 1.00 28.95 114 HIS A C 1
ATOM 912 O O . HIS A 1 114 ? 52.031 -13.103 47.474 1.00 28.95 114 HIS A O 1
ATOM 918 N N . LEU A 1 115 ? 51.447 -11.343 46.197 1.00 31.95 115 LEU A N 1
ATOM 919 C CA . LEU A 1 115 ? 52.595 -10.451 46.418 1.00 31.95 115 LEU A CA 1
ATOM 920 C C . LEU A 1 115 ? 52.155 -8.996 46.174 1.00 31.95 115 LEU A C 1
ATOM 922 O O . LEU A 1 115 ? 51.515 -8.690 45.171 1.00 31.95 115 LEU A O 1
ATOM 926 N N . GLY A 1 116 ? 52.439 -8.117 47.137 1.00 26.75 116 GLY A N 1
ATOM 927 C CA . GLY A 1 116 ? 52.100 -6.696 47.092 1.00 26.75 116 GLY A CA 1
ATOM 928 C C . GLY A 1 116 ? 53.226 -5.839 46.521 1.00 26.75 116 GLY A C 1
ATOM 929 O O . GLY A 1 116 ? 54.395 -6.111 46.772 1.00 26.75 116 GLY A O 1
ATOM 930 N N . VAL A 1 117 ? 52.860 -4.758 45.827 1.00 34.16 117 VAL A N 1
ATOM 931 C CA . VAL A 1 117 ? 53.721 -3.587 45.599 1.00 34.16 117 VAL A CA 1
ATOM 932 C C . VAL A 1 117 ? 52.850 -2.329 45.700 1.00 34.16 117 VAL A C 1
ATOM 934 O O . VAL A 1 117 ? 51.697 -2.316 45.274 1.00 34.16 117 VAL A O 1
ATOM 937 N N . GLY A 1 118 ? 53.372 -1.312 46.384 1.00 29.56 118 GLY A N 1
ATOM 938 C CA . GLY A 1 118 ? 52.623 -0.192 46.943 1.00 29.56 118 GLY A CA 1
ATOM 939 C C . GLY A 1 118 ? 52.136 0.902 45.980 1.00 29.56 118 GLY A C 1
ATOM 940 O O . GLY A 1 118 ? 52.756 1.215 44.974 1.00 29.56 118 GLY A O 1
ATOM 941 N N . ARG A 1 119 ? 51.018 1.503 46.412 1.00 29.70 119 ARG A N 1
ATOM 942 C CA . ARG A 1 119 ? 50.543 2.903 46.321 1.00 29.70 119 ARG A CA 1
ATOM 943 C C . ARG A 1 119 ? 50.884 3.757 45.085 1.00 29.70 119 ARG A C 1
ATOM 945 O O . ARG A 1 119 ? 51.954 4.342 45.009 1.00 29.70 119 ARG A O 1
ATOM 952 N N . LEU A 1 120 ? 49.829 4.069 44.327 1.00 32.03 120 LEU A N 1
ATOM 953 C CA . LEU A 1 120 ? 49.500 5.400 43.784 1.00 32.03 120 LEU A CA 1
ATOM 954 C C . LEU A 1 120 ? 47.965 5.568 43.882 1.00 32.03 120 LEU A C 1
ATOM 956 O O . LEU A 1 120 ? 47.253 4.592 43.636 1.00 32.03 120 LEU A O 1
ATOM 960 N N . PRO A 1 121 ? 47.410 6.735 44.267 1.00 31.94 121 PRO A N 1
ATOM 961 C CA . PRO A 1 121 ? 45.965 6.902 44.355 1.00 31.94 121 PRO A CA 1
ATOM 962 C C . PRO A 1 121 ? 45.396 7.013 42.937 1.00 31.94 121 PRO A C 1
ATOM 964 O O . PRO A 1 121 ? 45.477 8.063 42.299 1.00 31.94 121 PRO A O 1
ATOM 967 N N . LEU A 1 122 ? 44.823 5.924 42.426 1.00 34.44 122 LEU A N 1
ATOM 968 C CA . LEU A 1 122 ? 44.025 5.977 41.208 1.00 34.44 122 LEU A CA 1
ATOM 969 C C . LEU A 1 122 ? 42.751 6.767 41.517 1.00 34.44 122 LEU A C 1
ATOM 971 O O . LEU A 1 122 ? 41.854 6.300 42.220 1.00 34.44 122 LEU A O 1
ATOM 975 N N . ARG A 1 123 ? 42.716 8.007 41.012 1.00 31.14 123 ARG A N 1
ATOM 976 C CA . ARG A 1 123 ? 41.505 8.817 40.848 1.00 31.14 123 ARG A CA 1
ATOM 977 C C . ARG A 1 123 ? 40.367 7.915 40.370 1.00 31.14 123 ARG A C 1
ATOM 979 O O . ARG A 1 123 ? 40.500 7.262 39.338 1.00 31.14 123 ARG A O 1
ATOM 986 N N . ARG A 1 124 ? 39.247 7.921 41.097 1.00 30.92 124 ARG A N 1
ATOM 987 C CA . ARG A 1 124 ? 37.984 7.350 40.618 1.00 30.92 124 ARG A CA 1
ATOM 988 C C . ARG A 1 124 ? 37.658 7.970 39.256 1.00 30.92 124 ARG A C 1
ATOM 990 O O . ARG A 1 124 ? 37.574 9.199 39.187 1.00 30.92 124 ARG A O 1
ATOM 997 N N . PRO A 1 125 ? 37.446 7.192 38.187 1.00 35.75 125 PRO A N 1
ATOM 998 C CA . PRO A 1 125 ? 36.720 7.707 37.050 1.00 35.75 125 PRO A CA 1
ATOM 999 C C . PRO A 1 125 ? 35.230 7.636 37.402 1.00 35.75 125 PRO A C 1
ATOM 1001 O O . PRO A 1 125 ? 34.533 6.705 37.015 1.00 35.75 125 PRO A O 1
ATOM 1004 N N . ASP A 1 126 ? 34.740 8.637 38.137 1.00 40.06 126 ASP A N 1
ATOM 1005 C CA . ASP A 1 126 ? 33.331 9.037 38.052 1.00 40.06 126 ASP A CA 1
ATOM 1006 C C . ASP A 1 126 ? 33.124 9.653 36.671 1.00 40.06 126 ASP A C 1
ATOM 1008 O O . ASP A 1 126 ? 33.172 10.867 36.498 1.00 40.06 126 ASP A O 1
ATOM 1012 N N . ARG A 1 127 ? 32.985 8.796 35.660 1.00 38.56 127 ARG A N 1
ATOM 1013 C CA . ARG A 1 127 ? 32.389 9.124 34.366 1.00 38.56 127 ARG A CA 1
ATOM 1014 C C . ARG A 1 127 ? 31.756 7.856 33.822 1.00 38.56 127 ARG A C 1
ATOM 1016 O O . ARG A 1 127 ? 32.303 7.188 32.948 1.00 38.56 127 ARG A O 1
ATOM 1023 N N . THR A 1 128 ? 30.562 7.553 34.320 1.00 35.62 128 THR A N 1
ATOM 1024 C CA . THR A 1 128 ? 29.530 7.015 33.443 1.00 35.62 128 THR A CA 1
ATOM 1025 C C . THR A 1 128 ? 29.459 7.968 32.252 1.00 35.62 128 THR A C 1
ATOM 1027 O O . THR A 1 128 ? 28.933 9.076 32.340 1.00 35.62 128 THR A O 1
ATOM 1030 N N . PHE A 1 129 ? 30.060 7.579 31.129 1.00 37.84 129 PHE A N 1
ATOM 1031 C CA . PHE A 1 129 ? 29.670 8.126 29.841 1.00 37.84 129 PHE A CA 1
ATOM 1032 C C . PHE A 1 129 ? 28.245 7.632 29.612 1.00 37.84 129 PHE A C 1
ATOM 1034 O O . PHE A 1 129 ? 28.017 6.624 28.945 1.00 37.84 129 PHE A O 1
ATOM 1041 N N . GLY A 1 130 ? 27.283 8.313 30.240 1.00 34.50 130 GLY A N 1
ATOM 1042 C CA . GLY A 1 130 ? 25.917 8.314 29.770 1.00 34.50 130 GLY A CA 1
ATOM 1043 C C . GLY A 1 130 ? 26.014 8.714 28.313 1.00 34.50 130 GLY A C 1
ATOM 1044 O O . GLY A 1 130 ? 26.398 9.838 27.992 1.00 34.50 130 GLY A O 1
ATOM 1045 N N . ARG A 1 131 ? 25.791 7.745 27.428 1.00 36.44 131 ARG A N 1
ATOM 1046 C CA . ARG A 1 131 ? 25.531 8.006 26.023 1.00 36.44 131 ARG A CA 1
ATOM 1047 C C . ARG A 1 131 ? 24.381 8.999 26.040 1.00 36.44 131 ARG A C 1
ATOM 1049 O O . ARG A 1 131 ? 23.270 8.611 26.383 1.00 36.44 131 ARG A O 1
ATOM 1056 N N . ALA A 1 132 ? 24.675 10.271 25.780 1.00 36.75 132 ALA A N 1
ATOM 1057 C CA . ALA A 1 132 ? 23.648 11.264 25.556 1.00 36.75 132 ALA A CA 1
ATOM 1058 C C . ALA A 1 132 ? 22.805 10.704 24.412 1.00 36.75 132 ALA A C 1
ATOM 1060 O O . ALA A 1 132 ? 23.267 10.615 23.272 1.00 36.75 132 ALA A O 1
ATOM 1061 N N . VAL A 1 133 ? 21.622 10.197 24.746 1.00 49.06 133 VAL A N 1
ATOM 1062 C CA . VAL A 1 133 ? 20.568 10.026 23.767 1.00 49.06 133 VAL A CA 1
ATOM 1063 C C . VAL A 1 133 ? 20.272 11.464 23.386 1.00 49.06 133 VAL A C 1
ATOM 1065 O O . VAL A 1 133 ? 19.720 12.218 24.178 1.00 49.06 133 VAL A O 1
ATOM 1068 N N . THR A 1 134 ? 20.788 11.913 22.247 1.00 51.19 134 THR A N 1
ATOM 1069 C CA . THR A 1 134 ? 20.246 13.108 21.612 1.00 51.19 134 THR A CA 1
ATOM 1070 C C . THR A 1 134 ? 18.816 12.740 21.269 1.00 51.19 134 THR A C 1
ATOM 1072 O O . THR A 1 134 ? 18.583 12.085 20.254 1.00 51.19 134 THR A O 1
ATOM 1075 N N . GLU A 1 135 ? 17.901 13.036 22.190 1.00 64.25 135 GLU A N 1
ATOM 1076 C CA . GLU A 1 135 ? 16.468 12.927 21.975 1.00 64.25 135 GLU A CA 1
ATOM 1077 C C . GLU A 1 135 ? 16.164 13.769 20.740 1.00 64.25 135 GLU A C 1
ATOM 1079 O O . GLU A 1 135 ? 16.368 14.986 20.724 1.00 64.25 135 GLU A O 1
ATOM 1084 N N . ARG A 1 136 ? 15.805 13.091 19.647 1.00 80.06 136 ARG A N 1
ATOM 1085 C CA . ARG A 1 136 ? 15.282 13.775 18.472 1.00 80.06 136 ARG A CA 1
ATOM 1086 C C . ARG A 1 136 ? 13.981 14.460 18.909 1.00 80.06 136 ARG A C 1
ATOM 1088 O O . ARG A 1 136 ? 13.229 13.8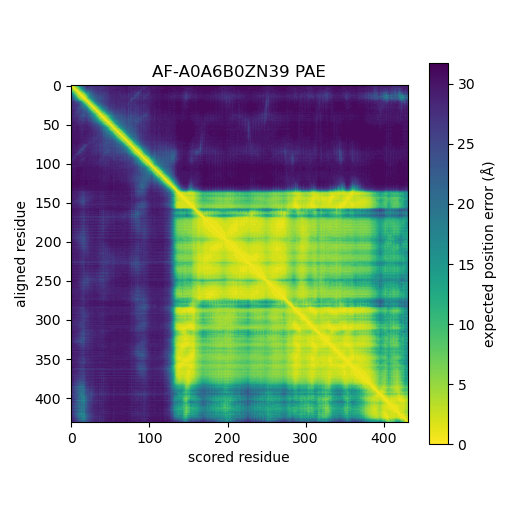55 19.673 1.00 80.06 136 ARG A O 1
ATOM 1095 N N . PRO A 1 137 ? 13.743 15.716 18.501 1.00 90.00 137 PRO A N 1
ATOM 1096 C CA . PRO A 1 137 ? 12.552 16.438 18.923 1.00 90.00 137 PRO A CA 1
ATOM 1097 C C . PRO A 1 137 ? 11.290 15.712 18.446 1.00 90.00 137 PRO A C 1
ATOM 1099 O O . PRO A 1 137 ? 11.274 15.171 17.340 1.00 90.00 137 PRO A O 1
ATOM 1102 N N . GLU A 1 138 ? 10.242 15.742 19.273 1.00 95.31 138 GLU A N 1
ATOM 1103 C CA . GLU A 1 138 ? 8.912 15.263 18.890 1.00 95.31 138 GLU A CA 1
ATOM 1104 C C . GLU A 1 138 ? 8.446 16.026 17.645 1.00 95.31 138 GLU A C 1
ATOM 1106 O O . GLU A 1 138 ? 8.429 17.261 17.627 1.00 95.31 138 GLU A O 1
ATOM 1111 N N . LEU A 1 139 ? 8.057 15.287 16.611 1.00 96.12 139 LEU A N 1
ATOM 1112 C CA . LEU A 1 139 ? 7.528 15.840 15.375 1.00 96.12 139 LEU A CA 1
ATOM 1113 C C . LEU A 1 139 ? 6.095 15.364 15.180 1.00 96.12 139 LEU A C 1
ATOM 1115 O O . LEU A 1 139 ? 5.792 14.182 15.319 1.00 96.12 139 LEU A O 1
ATOM 1119 N N . ARG A 1 140 ? 5.215 16.295 14.818 1.00 96.31 140 ARG A N 1
ATOM 1120 C CA . ARG A 1 140 ? 3.810 16.013 14.530 1.00 96.31 140 ARG A CA 1
ATOM 1121 C C . ARG A 1 140 ? 3.540 16.225 13.055 1.00 96.31 140 ARG A C 1
ATOM 1123 O O . ARG A 1 140 ? 3.820 17.298 12.525 1.00 96.31 140 ARG A O 1
ATOM 1130 N N . VAL A 1 141 ? 2.980 15.206 12.422 1.00 95.88 141 VAL A N 1
ATOM 1131 C CA . VAL A 1 141 ? 2.546 15.228 11.029 1.00 95.88 141 VAL A CA 1
ATOM 1132 C C . VAL A 1 141 ? 1.043 14.989 11.027 1.00 95.88 141 VAL A C 1
ATOM 1134 O O . VAL A 1 141 ? 0.555 14.045 11.644 1.00 95.88 141 VAL A O 1
ATOM 1137 N N . ALA A 1 142 ? 0.306 15.870 10.361 1.00 94.38 142 ALA A N 1
ATOM 1138 C CA . ALA A 1 142 ? -1.117 15.675 10.140 1.00 94.38 142 ALA A CA 1
ATOM 1139 C C . ALA A 1 142 ? -1.318 14.922 8.825 1.00 94.38 142 ALA A C 1
ATOM 1141 O O . ALA A 1 142 ? -0.670 15.229 7.824 1.00 94.38 142 ALA A O 1
ATOM 1142 N N . GLY A 1 143 ? -2.237 13.967 8.829 1.00 95.38 143 GLY A N 1
ATOM 1143 C CA . GLY A 1 143 ? -2.721 13.319 7.622 1.00 95.38 143 GLY A CA 1
ATOM 1144 C C . GLY A 1 143 ? -4.238 13.198 7.627 1.00 95.38 143 GLY A C 1
ATOM 1145 O O . GLY A 1 143 ? -4.952 13.825 8.407 1.00 95.38 143 GLY A O 1
ATOM 1146 N N . THR A 1 144 ? -4.736 12.375 6.720 1.00 96.50 144 THR A N 1
ATOM 1147 C CA . THR A 1 144 ? -6.151 12.069 6.564 1.00 96.50 144 THR A CA 1
ATOM 1148 C C . THR A 1 144 ? -6.467 10.737 7.254 1.00 96.50 144 THR A C 1
ATOM 1150 O O . THR A 1 144 ? -5.812 9.733 6.955 1.00 96.50 144 THR A O 1
ATOM 1153 N N . PRO A 1 145 ? -7.483 10.688 8.136 1.00 96.44 145 PRO A N 1
ATOM 1154 C CA . PRO A 1 145 ? -7.980 9.444 8.718 1.00 96.44 145 PRO A CA 1
ATOM 1155 C C . PRO A 1 145 ? -8.388 8.438 7.635 1.00 96.44 145 PRO A C 1
ATOM 1157 O O . PRO A 1 145 ? -9.193 8.755 6.754 1.00 96.44 145 PRO A O 1
ATOM 1160 N N . ALA A 1 146 ? -7.861 7.216 7.701 1.00 93.38 146 ALA A N 1
ATOM 1161 C CA . ALA A 1 146 ? -8.184 6.154 6.748 1.00 93.38 146 ALA A CA 1
ATOM 1162 C C . ALA A 1 146 ? -8.779 4.917 7.429 1.00 93.38 146 ALA A C 1
ATOM 1164 O O . ALA A 1 146 ? -9.786 4.383 6.957 1.00 93.38 146 ALA A O 1
ATOM 1165 N N . SER A 1 147 ? -8.213 4.486 8.554 1.00 94.06 147 SER A N 1
ATOM 1166 C CA . SER A 1 147 ? -8.729 3.371 9.353 1.00 94.06 147 SER A CA 1
ATOM 1167 C C . SER A 1 147 ? -8.614 3.714 10.828 1.00 94.06 147 SER A C 1
ATOM 1169 O O . SER A 1 147 ? -7.527 4.065 11.277 1.00 94.06 147 SER A O 1
ATOM 1171 N N . ALA A 1 148 ? -9.723 3.630 11.563 1.00 92.94 148 ALA A N 1
ATOM 1172 C CA . ALA A 1 148 ? -9.766 3.969 12.982 1.00 92.94 148 ALA A CA 1
ATOM 1173 C C . ALA A 1 148 ? -8.855 3.057 13.819 1.00 92.94 148 ALA A C 1
ATOM 1175 O O . ALA A 1 148 ? -8.534 1.936 13.425 1.00 92.94 148 ALA A O 1
ATOM 1176 N N . GLY A 1 149 ? -8.476 3.541 14.999 1.00 92.94 149 GLY A N 1
ATOM 1177 C CA . GLY A 1 149 ? -7.601 2.833 15.929 1.00 92.94 149 GLY A CA 1
ATOM 1178 C C . GLY A 1 149 ? -6.401 3.676 16.338 1.00 92.94 149 GLY A C 1
ATOM 1179 O O . GLY A 1 149 ? -6.086 4.688 15.712 1.00 92.94 149 GLY A O 1
ATOM 1180 N N . VAL A 1 150 ? -5.726 3.239 17.399 1.00 96.12 150 VAL A N 1
ATOM 1181 C CA . VAL A 1 150 ? -4.556 3.922 17.957 1.00 96.12 150 VAL A CA 1
ATOM 1182 C C . VAL A 1 150 ? -3.399 2.938 18.008 1.00 96.12 150 VAL A C 1
ATOM 1184 O O . VAL A 1 150 ? -3.520 1.864 18.598 1.00 96.12 150 VAL A O 1
ATOM 1187 N N . ALA A 1 151 ? -2.274 3.311 17.410 1.00 96.38 151 ALA A N 1
ATOM 1188 C CA . ALA A 1 151 ? -1.078 2.485 17.367 1.00 96.38 151 ALA A CA 1
ATOM 1189 C C . ALA A 1 151 ? 0.138 3.256 17.883 1.00 96.38 151 ALA A C 1
ATOM 1191 O O . ALA A 1 151 ? 0.257 4.464 17.697 1.00 96.38 151 ALA A O 1
ATOM 1192 N N . LEU A 1 152 ? 1.036 2.533 18.548 1.00 96.38 152 LEU A N 1
ATOM 1193 C CA . LEU A 1 152 ? 2.327 3.018 19.024 1.00 96.38 152 LEU A CA 1
ATOM 1194 C C . LEU A 1 152 ? 3.333 1.882 18.852 1.00 96.38 152 LEU A C 1
ATOM 1196 O O . LEU A 1 152 ? 3.080 0.772 19.328 1.00 96.38 152 LEU A O 1
ATOM 1200 N N . GLY A 1 153 ? 4.456 2.153 18.197 1.00 96.12 153 GLY A N 1
ATOM 1201 C CA . GLY A 1 153 ? 5.521 1.173 18.020 1.00 96.12 153 GLY A CA 1
ATOM 1202 C C . GLY A 1 153 ? 6.665 1.681 17.147 1.00 96.12 153 GLY A C 1
ATOM 1203 O O . GLY A 1 153 ? 6.629 2.820 16.681 1.00 96.12 153 GLY A O 1
ATOM 1204 N N . PRO A 1 154 ? 7.696 0.852 16.924 1.00 96.25 154 PRO A N 1
ATOM 1205 C CA . PRO A 1 154 ? 8.797 1.210 16.042 1.00 96.25 154 PRO A CA 1
ATOM 1206 C C . PRO A 1 154 ? 8.318 1.315 14.591 1.00 96.25 154 PRO A C 1
ATOM 1208 O O . PRO A 1 154 ? 7.557 0.469 14.114 1.00 96.25 154 PRO A O 1
ATOM 1211 N N . ALA A 1 155 ? 8.800 2.323 13.875 1.00 95.06 155 ALA A N 1
ATOM 1212 C CA . ALA A 1 155 ? 8.563 2.497 12.456 1.00 95.06 155 ALA A CA 1
ATOM 1213 C C . ALA A 1 155 ? 9.350 1.471 11.640 1.00 95.06 155 ALA A C 1
ATOM 1215 O O . ALA A 1 155 ? 10.526 1.216 11.904 1.00 95.06 155 ALA A O 1
ATOM 1216 N N . MET A 1 156 ? 8.723 0.947 10.597 1.00 93.25 156 MET A N 1
ATOM 1217 C CA . MET A 1 156 ? 9.398 0.305 9.479 1.00 93.25 156 MET A CA 1
ATOM 1218 C C . MET A 1 156 ? 9.175 1.177 8.254 1.00 93.25 156 MET A C 1
ATOM 1220 O O . MET A 1 156 ? 8.044 1.303 7.784 1.00 93.25 156 MET A O 1
ATOM 1224 N N . VAL A 1 157 ? 10.244 1.793 7.752 1.00 91.38 157 VAL A N 1
ATOM 1225 C CA . VAL A 1 157 ? 10.155 2.635 6.562 1.00 91.38 157 VAL A CA 1
ATOM 1226 C C . VAL A 1 157 ? 10.299 1.760 5.323 1.00 91.38 157 VAL A C 1
ATOM 1228 O O . VAL A 1 157 ? 11.336 1.130 5.118 1.00 91.38 157 VAL A O 1
ATOM 1231 N N . ILE A 1 158 ? 9.252 1.730 4.505 1.00 87.12 158 ILE A N 1
ATOM 1232 C CA . ILE A 1 158 ? 9.249 1.114 3.178 1.00 87.12 158 ILE A CA 1
ATOM 1233 C C . ILE A 1 158 ? 9.508 2.254 2.193 1.00 87.12 158 ILE A C 1
ATOM 1235 O O . ILE A 1 158 ? 8.588 2.905 1.694 1.00 87.12 158 ILE A O 1
ATOM 1239 N N . ASP A 1 159 ? 10.792 2.566 2.016 1.00 75.31 159 ASP A N 1
ATOM 1240 C CA . ASP A 1 159 ? 11.236 3.677 1.180 1.00 75.31 159 ASP A CA 1
ATOM 1241 C C . ASP A 1 159 ? 11.566 3.191 -0.232 1.00 75.31 159 ASP A C 1
ATOM 1243 O O . ASP A 1 159 ? 12.629 2.618 -0.493 1.00 75.31 159 ASP A O 1
ATOM 1247 N N . HIS A 1 160 ? 10.650 3.450 -1.159 1.00 65.88 160 HIS A N 1
ATOM 1248 C CA . HIS A 1 160 ? 10.890 3.300 -2.589 1.00 65.88 160 HIS A CA 1
ATOM 1249 C C . HIS A 1 160 ? 11.690 4.508 -3.101 1.00 65.88 160 HIS A C 1
ATOM 1251 O O . HIS A 1 160 ? 11.196 5.259 -3.940 1.00 65.88 160 HIS A O 1
ATOM 1257 N N . GLN A 1 161 ? 12.915 4.718 -2.595 1.00 66.31 161 GLN A N 1
ATOM 1258 C CA . GLN A 1 161 ? 13.773 5.818 -3.061 1.00 66.31 161 GLN A CA 1
ATOM 1259 C C . GLN A 1 161 ? 13.897 5.788 -4.580 1.00 66.31 161 GLN A C 1
ATOM 1261 O O . GLN A 1 161 ? 13.969 4.703 -5.166 1.00 66.31 161 GLN A O 1
ATOM 1266 N N . GLU A 1 162 ? 13.940 6.972 -5.195 1.00 70.50 162 GLU A N 1
ATOM 1267 C CA . GLU A 1 162 ? 14.224 7.095 -6.620 1.00 70.50 162 GLU A CA 1
ATOM 1268 C C . GLU A 1 162 ? 15.596 6.494 -6.912 1.00 70.50 162 GLU A C 1
ATOM 1270 O O . GLU A 1 162 ? 16.614 6.862 -6.321 1.00 70.50 162 GLU A O 1
ATOM 1275 N N . VAL A 1 163 ? 15.602 5.531 -7.824 1.00 81.81 163 VAL A N 1
ATOM 1276 C CA . VAL A 1 163 ? 16.803 4.819 -8.230 1.00 81.81 163 VAL A CA 1
ATOM 1277 C C . VAL A 1 163 ? 17.239 5.354 -9.583 1.00 81.81 163 VAL A C 1
ATOM 1279 O O . VAL A 1 163 ? 16.504 5.238 -10.556 1.00 81.81 163 VAL A O 1
ATOM 1282 N N . THR A 1 164 ? 18.440 5.918 -9.667 1.00 84.25 164 THR A N 1
ATOM 1283 C CA . THR A 1 164 ? 19.013 6.317 -10.959 1.00 84.25 164 THR A CA 1
ATOM 1284 C C . THR A 1 164 ? 19.681 5.123 -11.627 1.00 84.25 164 THR A C 1
ATOM 1286 O O . THR A 1 164 ? 20.501 4.435 -11.013 1.00 84.25 164 THR A O 1
ATOM 1289 N N . VAL A 1 165 ? 19.371 4.899 -12.899 1.00 87.44 165 VAL A N 1
ATOM 1290 C CA . VAL A 1 165 ? 20.018 3.872 -13.721 1.00 87.44 165 VAL A CA 1
ATOM 1291 C C . VAL A 1 165 ? 21.252 4.460 -14.396 1.00 87.44 165 VAL A C 1
ATOM 1293 O O . VAL A 1 165 ? 21.205 5.532 -14.995 1.00 87.44 165 VAL A O 1
ATOM 1296 N N . ILE A 1 166 ? 22.372 3.744 -14.308 1.00 85.25 166 ILE A N 1
ATOM 1297 C CA . ILE A 1 166 ? 23.583 4.072 -15.063 1.00 85.25 166 ILE A CA 1
ATOM 1298 C C . ILE A 1 166 ? 23.510 3.352 -16.407 1.00 85.25 166 ILE A C 1
ATOM 1300 O O . ILE A 1 166 ? 23.232 2.153 -16.450 1.00 85.25 166 ILE A O 1
ATOM 1304 N N . ASP A 1 167 ? 23.789 4.074 -17.491 1.00 83.06 167 ASP A N 1
ATOM 1305 C CA . ASP A 1 167 ? 23.788 3.490 -18.829 1.00 83.06 167 ASP A CA 1
ATOM 1306 C C . ASP A 1 167 ? 24.787 2.336 -18.949 1.00 83.06 167 ASP A C 1
ATOM 1308 O O . ASP A 1 167 ? 25.946 2.418 -18.525 1.00 83.06 167 ASP A O 1
ATOM 1312 N N . SER A 1 168 ? 24.317 1.245 -19.550 1.00 85.75 168 SER A N 1
ATOM 1313 C CA . SER A 1 168 ? 25.138 0.088 -19.878 1.00 85.75 168 SER A CA 1
ATOM 1314 C C . SER A 1 168 ? 25.762 0.248 -21.272 1.00 85.75 168 SER A C 1
ATOM 1316 O O . SER A 1 168 ? 25.352 1.086 -22.074 1.00 85.75 168 SER A O 1
ATOM 1318 N N . ALA A 1 169 ? 26.758 -0.586 -21.586 1.00 88.31 169 ALA A N 1
ATOM 1319 C CA . ALA A 1 169 ? 27.352 -0.619 -22.926 1.00 88.31 169 ALA A CA 1
ATOM 1320 C C . ALA A 1 169 ? 26.372 -1.118 -24.009 1.00 88.31 169 ALA A C 1
ATOM 1322 O O . ALA A 1 169 ? 26.560 -0.814 -25.184 1.00 88.31 169 ALA A O 1
ATOM 1323 N N . ASP A 1 170 ? 25.349 -1.876 -23.604 1.00 93.62 170 ASP A N 1
ATOM 1324 C CA . ASP A 1 170 ? 24.250 -2.348 -24.449 1.00 93.62 170 ASP A CA 1
ATOM 1325 C C . ASP A 1 170 ? 22.915 -2.120 -23.710 1.00 93.62 170 ASP A C 1
ATOM 1327 O O . ASP A 1 170 ? 22.440 -2.999 -22.970 1.00 93.62 170 ASP A O 1
ATOM 1331 N N . PRO A 1 171 ? 22.341 -0.907 -23.835 1.00 93.69 171 PRO A N 1
ATOM 1332 C CA . PRO A 1 171 ? 21.121 -0.518 -23.136 1.00 93.69 171 PRO A CA 1
ATOM 1333 C C . PRO A 1 171 ? 19.935 -1.448 -23.405 1.00 93.69 171 PRO A C 1
ATOM 1335 O O . PRO A 1 171 ? 19.214 -1.813 -22.477 1.00 93.69 171 PRO A O 1
ATOM 1338 N N . GLN A 1 172 ? 19.755 -1.883 -24.653 1.00 94.81 172 GLN A N 1
ATOM 1339 C CA . GLN A 1 172 ? 18.622 -2.718 -25.059 1.00 94.81 172 GLN A CA 1
ATOM 1340 C C . GLN A 1 172 ? 18.722 -4.134 -24.488 1.00 94.81 172 GLN A C 1
ATOM 1342 O O . GLN A 1 172 ? 17.728 -4.672 -23.988 1.00 94.81 172 GLN A O 1
ATOM 1347 N N . ALA A 1 173 ? 19.916 -4.739 -24.495 1.00 95.69 173 ALA A N 1
ATOM 1348 C CA . ALA A 1 173 ? 20.115 -6.048 -23.876 1.00 95.69 173 ALA A CA 1
ATOM 1349 C C . ALA A 1 173 ? 19.925 -5.995 -22.350 1.00 95.69 173 ALA A C 1
ATOM 1351 O O . ALA A 1 173 ? 19.304 -6.895 -21.768 1.00 95.69 173 ALA A O 1
ATOM 1352 N N . ALA A 1 174 ? 20.411 -4.929 -21.700 1.00 95.69 174 ALA A N 1
ATOM 1353 C CA . ALA A 1 174 ? 20.211 -4.712 -20.268 1.00 95.69 174 ALA A CA 1
ATOM 1354 C C . ALA A 1 174 ? 18.720 -4.546 -19.928 1.00 95.69 174 ALA A C 1
ATOM 1356 O O . ALA A 1 174 ? 18.216 -5.233 -19.039 1.00 95.69 174 ALA A O 1
ATOM 1357 N N . PHE A 1 175 ? 17.998 -3.712 -20.682 1.00 97.06 175 PHE A N 1
ATOM 1358 C CA . PHE A 1 175 ? 16.557 -3.513 -20.521 1.00 97.06 175 PHE A CA 1
ATOM 1359 C C . PHE A 1 175 ? 15.764 -4.809 -20.722 1.00 97.06 175 PHE A C 1
ATOM 1361 O O . PHE A 1 175 ? 14.955 -5.174 -19.872 1.00 97.06 175 PHE A O 1
ATOM 1368 N N . THR A 1 176 ? 16.055 -5.561 -21.786 1.00 97.06 176 THR A N 1
ATOM 1369 C CA . THR A 1 176 ? 15.404 -6.853 -22.064 1.00 97.06 176 THR A CA 1
ATOM 1370 C C . THR A 1 176 ? 15.591 -7.842 -20.910 1.00 97.06 176 THR A C 1
ATOM 1372 O O . THR A 1 176 ? 14.651 -8.534 -20.511 1.00 97.06 176 THR A O 1
ATOM 1375 N N . THR A 1 177 ? 16.799 -7.894 -20.344 1.00 96.56 177 THR A N 1
ATOM 1376 C CA . THR A 1 177 ? 17.104 -8.748 -19.189 1.00 96.56 177 THR A CA 1
ATOM 1377 C C . THR A 1 177 ? 16.320 -8.302 -17.956 1.00 96.56 177 THR A C 1
ATOM 1379 O O . THR A 1 177 ? 15.670 -9.129 -17.315 1.00 96.56 177 THR A O 1
ATOM 1382 N N . ALA A 1 178 ? 16.306 -6.998 -17.669 1.00 96.31 178 ALA A N 1
ATOM 1383 C CA . ALA A 1 178 ? 15.593 -6.431 -16.530 1.00 96.31 178 ALA A CA 1
ATOM 1384 C C . ALA A 1 178 ? 14.072 -6.645 -16.612 1.00 96.31 178 ALA A C 1
ATOM 1386 O O . ALA A 1 178 ? 13.452 -6.995 -15.610 1.00 96.31 178 ALA A O 1
ATOM 1387 N N . VAL A 1 179 ? 13.475 -6.531 -17.803 1.00 97.88 179 VAL A N 1
ATOM 1388 C CA . VAL A 1 179 ? 12.062 -6.871 -18.055 1.00 97.88 179 VAL A CA 1
ATOM 1389 C C . VAL A 1 179 ? 11.779 -8.338 -17.722 1.00 97.88 179 VAL A C 1
ATOM 1391 O O . VAL A 1 179 ? 10.813 -8.654 -17.022 1.00 97.88 179 VAL A O 1
ATOM 1394 N N . ALA A 1 180 ? 12.630 -9.255 -18.193 1.00 97.00 180 ALA A N 1
ATOM 1395 C CA . ALA A 1 180 ? 12.466 -10.683 -17.936 1.00 97.00 180 ALA A CA 1
ATOM 1396 C C . ALA A 1 180 ? 12.658 -11.045 -16.453 1.00 97.00 180 ALA A C 1
ATOM 1398 O O . ALA A 1 180 ? 12.048 -11.996 -15.962 1.00 97.00 180 ALA A O 1
ATOM 1399 N N . GLU A 1 181 ? 13.517 -10.329 -15.732 1.00 95.81 181 GLU A N 1
ATOM 1400 C CA . GLU A 1 181 ? 13.698 -10.483 -14.287 1.00 95.81 181 GLU A CA 1
ATOM 1401 C C . GLU A 1 181 ? 12.512 -9.932 -13.495 1.00 95.81 181 GLU A C 1
ATOM 1403 O O . GLU A 1 181 ? 11.958 -10.666 -12.679 1.00 95.81 181 GLU A O 1
ATOM 1408 N N . ALA A 1 182 ? 12.067 -8.708 -13.787 1.00 94.56 182 ALA A N 1
ATOM 1409 C CA . ALA A 1 182 ? 10.919 -8.088 -13.128 1.00 94.56 182 ALA A CA 1
ATOM 1410 C C . ALA A 1 182 ? 9.632 -8.909 -13.327 1.00 94.56 182 ALA A C 1
ATOM 1412 O O . ALA A 1 182 ? 8.902 -9.167 -12.373 1.00 94.56 182 ALA A O 1
ATOM 1413 N N . SER A 1 183 ? 9.377 -9.397 -14.546 1.00 95.94 183 SER A N 1
ATOM 1414 C CA . SER A 1 183 ? 8.204 -10.238 -14.825 1.00 95.94 183 SER A CA 1
ATOM 1415 C C . SER A 1 183 ? 8.244 -11.564 -14.052 1.00 95.94 183 SER A C 1
ATOM 1417 O O . SER A 1 183 ? 7.238 -11.964 -13.468 1.00 95.94 183 SER A O 1
ATOM 1419 N N . ARG A 1 184 ? 9.409 -12.229 -13.977 1.00 95.38 184 ARG A N 1
ATOM 1420 C CA . ARG A 1 184 ? 9.571 -13.471 -13.195 1.00 95.38 184 ARG A CA 1
ATOM 1421 C C . ARG A 1 184 ? 9.403 -13.244 -11.696 1.00 95.38 184 ARG A C 1
ATOM 1423 O O . ARG A 1 184 ? 8.829 -14.085 -11.011 1.00 95.38 184 ARG A O 1
ATOM 1430 N N . GLU A 1 185 ? 9.914 -12.132 -11.185 1.00 91.94 185 GLU A N 1
ATOM 1431 C CA . GLU A 1 185 ? 9.734 -11.745 -9.789 1.00 91.94 185 GLU A CA 1
ATOM 1432 C C . GLU A 1 185 ? 8.252 -11.558 -9.454 1.00 91.94 185 GLU A C 1
ATOM 1434 O O . GLU A 1 185 ? 7.764 -12.183 -8.515 1.00 91.94 185 GLU A O 1
ATOM 1439 N N . LEU A 1 186 ? 7.523 -10.777 -10.254 1.00 92.62 186 LEU A N 1
ATOM 1440 C CA . LEU A 1 186 ? 6.090 -10.542 -10.059 1.00 92.62 186 LEU A CA 1
ATOM 1441 C C . LEU A 1 186 ? 5.281 -11.847 -10.128 1.00 92.62 186 LEU A C 1
ATOM 1443 O O . LEU A 1 186 ? 4.384 -12.057 -9.315 1.00 92.62 186 LEU A O 1
ATOM 1447 N N . GLN A 1 187 ? 5.643 -12.770 -11.027 1.00 94.19 187 GLN A N 1
ATOM 1448 C CA . GLN A 1 187 ? 5.040 -14.109 -11.086 1.00 94.19 187 GLN A CA 1
ATOM 1449 C C . GLN A 1 187 ? 5.285 -14.917 -9.807 1.00 94.19 187 GLN A C 1
ATOM 1451 O O . GLN A 1 187 ? 4.349 -15.486 -9.252 1.00 94.19 187 GLN A O 1
ATOM 1456 N N . SER A 1 188 ? 6.519 -14.920 -9.298 1.00 92.06 188 SER A N 1
ATOM 1457 C CA . SER A 1 188 ? 6.861 -15.586 -8.034 1.00 92.06 188 SER A CA 1
ATOM 1458 C C . SER A 1 188 ? 6.083 -14.995 -6.852 1.00 92.06 188 SER A C 1
ATOM 1460 O O . SER A 1 188 ? 5.543 -15.724 -6.018 1.00 92.06 188 SER A O 1
ATOM 1462 N N . MET A 1 189 ? 5.951 -13.665 -6.803 1.00 89.31 189 MET A N 1
ATOM 1463 C CA . MET A 1 189 ? 5.139 -12.985 -5.792 1.00 89.31 189 MET A CA 1
ATOM 1464 C C . MET A 1 189 ? 3.655 -13.340 -5.925 1.00 89.31 189 MET A C 1
ATOM 1466 O O . MET A 1 189 ? 2.999 -13.566 -4.911 1.00 89.31 189 MET A O 1
ATOM 1470 N N . CYS A 1 190 ? 3.131 -13.437 -7.150 1.00 90.38 190 CYS A N 1
ATOM 1471 C CA . CYS A 1 190 ? 1.758 -13.865 -7.415 1.00 90.38 190 CYS A CA 1
ATOM 1472 C C . CYS A 1 190 ? 1.505 -15.284 -6.885 1.00 90.38 190 CYS A C 1
ATOM 1474 O O . CYS A 1 190 ? 0.539 -15.518 -6.157 1.00 90.38 190 CYS A O 1
ATOM 1476 N N . GLU A 1 191 ? 2.387 -16.235 -7.199 1.00 90.38 191 GLU A N 1
ATOM 1477 C CA . GLU A 1 191 ? 2.292 -17.615 -6.710 1.00 90.38 191 GLU A CA 1
ATOM 1478 C C . GLU A 1 191 ? 2.347 -17.683 -5.178 1.00 90.38 191 GLU A C 1
ATOM 1480 O O . GLU A 1 191 ? 1.555 -18.401 -4.556 1.00 90.38 191 GLU A O 1
ATOM 1485 N N . ALA A 1 192 ? 3.235 -16.902 -4.556 1.00 86.62 192 ALA A N 1
ATOM 1486 C CA . ALA A 1 192 ? 3.341 -16.808 -3.104 1.00 86.62 192 ALA A CA 1
ATOM 1487 C C . ALA A 1 192 ? 2.072 -16.214 -2.470 1.00 86.62 192 ALA A C 1
ATOM 1489 O O . ALA A 1 192 ? 1.563 -16.763 -1.492 1.00 86.62 192 ALA A O 1
ATOM 1490 N N . ALA A 1 193 ? 1.525 -15.143 -3.051 1.00 83.69 193 ALA A N 1
ATOM 1491 C CA . ALA A 1 193 ? 0.294 -14.508 -2.592 1.00 83.69 193 ALA A CA 1
ATOM 1492 C C . ALA A 1 193 ? -0.894 -15.477 -2.662 1.00 83.69 193 ALA A C 1
ATOM 1494 O O . ALA A 1 193 ? -1.586 -15.682 -1.663 1.00 83.69 193 ALA A O 1
ATOM 1495 N N . ARG A 1 194 ? -1.077 -16.152 -3.804 1.00 85.25 194 ARG A N 1
ATOM 1496 C CA . ARG A 1 194 ? -2.121 -17.173 -3.993 1.00 85.25 194 ARG A CA 1
ATOM 1497 C C . ARG A 1 194 ? -1.971 -18.319 -2.991 1.00 85.25 194 ARG A C 1
ATOM 1499 O O . ARG A 1 194 ? -2.952 -18.722 -2.371 1.00 85.25 194 ARG A O 1
ATOM 1506 N N . SER A 1 195 ? -0.745 -18.790 -2.765 1.00 83.19 195 SER A N 1
ATOM 1507 C CA . SER A 1 195 ? -0.457 -19.848 -1.783 1.00 83.19 195 SER A CA 1
ATOM 1508 C C . SER A 1 195 ? -0.752 -19.423 -0.341 1.00 83.19 195 SER A C 1
ATOM 1510 O O . SER A 1 195 ? -1.128 -20.256 0.480 1.00 83.19 195 SER A O 1
ATOM 1512 N N . ALA A 1 196 ? -0.624 -18.131 -0.035 1.00 76.50 196 ALA A N 1
ATOM 1513 C CA . ALA A 1 196 ? -0.964 -17.541 1.256 1.00 76.50 196 ALA A CA 1
ATOM 1514 C C . ALA A 1 196 ? -2.459 -17.178 1.397 1.00 76.50 196 ALA A C 1
ATOM 1516 O O . ALA A 1 196 ? -2.829 -16.501 2.356 1.00 76.50 196 ALA A O 1
ATOM 1517 N N . GLY A 1 197 ? -3.315 -17.582 0.449 1.00 77.00 197 GLY A N 1
ATOM 1518 C CA . GLY A 1 197 ? -4.749 -17.268 0.454 1.00 77.00 197 GLY A CA 1
ATOM 1519 C C . GLY A 1 197 ? -5.082 -15.826 0.053 1.00 77.00 197 GLY A C 1
ATOM 1520 O O . GLY A 1 197 ? -6.202 -15.373 0.264 1.00 77.00 197 GLY A O 1
ATOM 1521 N N . ARG A 1 198 ? -4.129 -15.090 -0.530 1.00 76.81 198 ARG A N 1
ATOM 1522 C CA . ARG A 1 198 ? -4.263 -13.681 -0.940 1.00 76.81 198 ARG A CA 1
ATOM 1523 C C . ARG A 1 198 ? -4.472 -13.593 -2.452 1.00 76.81 198 ARG A C 1
ATOM 1525 O O . ARG A 1 198 ? -3.634 -13.046 -3.167 1.00 76.81 198 ARG A O 1
ATOM 1532 N N . ALA A 1 199 ? -5.562 -14.190 -2.935 1.00 77.31 199 ALA A N 1
ATOM 1533 C CA . ALA A 1 199 ? -5.836 -14.341 -4.367 1.00 77.31 199 ALA A CA 1
ATOM 1534 C C . ALA A 1 199 ? -5.828 -13.001 -5.121 1.00 77.31 199 ALA A C 1
ATOM 1536 O O . ALA A 1 199 ? -5.100 -12.879 -6.099 1.00 77.31 199 ALA A O 1
ATOM 1537 N N . GLU A 1 200 ? -6.503 -11.974 -4.597 1.00 73.19 200 GLU A N 1
ATOM 1538 C CA . GLU A 1 200 ? -6.571 -10.655 -5.244 1.00 73.19 200 GLU A CA 1
ATOM 1539 C C . GLU A 1 200 ? -5.208 -9.992 -5.430 1.00 73.19 200 GLU A C 1
ATOM 1541 O O . GLU A 1 200 ? -4.912 -9.434 -6.484 1.00 73.19 200 GLU A O 1
ATOM 1546 N N . ALA A 1 201 ? -4.363 -10.051 -4.397 1.00 78.94 201 ALA A N 1
ATOM 1547 C CA . ALA A 1 201 ? -3.005 -9.536 -4.490 1.00 78.94 201 ALA A CA 1
ATOM 1548 C C . ALA A 1 201 ? -2.229 -10.304 -5.571 1.00 78.94 201 ALA A C 1
ATOM 1550 O O . ALA A 1 201 ? -1.470 -9.706 -6.330 1.00 78.94 201 ALA A O 1
ATOM 1551 N N . GLY A 1 202 ? -2.476 -11.614 -5.682 1.00 86.50 202 GLY A N 1
ATOM 1552 C CA . GLY A 1 202 ? -1.987 -12.449 -6.774 1.00 86.50 202 GLY A CA 1
ATOM 1553 C C . GLY A 1 202 ? -2.464 -11.991 -8.152 1.00 86.50 202 GLY A C 1
ATOM 1554 O O . GLY A 1 202 ? -1.645 -11.879 -9.055 1.00 86.50 202 GLY A O 1
ATOM 1555 N N . ASP A 1 203 ? -3.743 -11.666 -8.321 1.00 85.38 203 ASP A N 1
ATOM 1556 C CA . ASP A 1 203 ? -4.296 -11.244 -9.616 1.00 85.38 203 ASP A CA 1
ATOM 1557 C C . ASP A 1 203 ? -3.762 -9.878 -10.062 1.00 85.38 203 ASP A C 1
ATOM 1559 O O . ASP A 1 203 ? -3.465 -9.671 -11.242 1.00 85.38 203 ASP A O 1
ATOM 1563 N N . VAL A 1 204 ? -3.571 -8.952 -9.116 1.00 85.31 204 VAL A N 1
ATOM 1564 C CA . VAL A 1 204 ? -2.901 -7.673 -9.392 1.00 85.31 204 VAL A CA 1
ATOM 1565 C C . VAL A 1 204 ? -1.454 -7.915 -9.828 1.00 85.31 204 VAL A C 1
ATOM 1567 O O . VAL A 1 204 ? -1.026 -7.384 -10.852 1.00 85.31 204 VAL A O 1
ATOM 1570 N N . LEU A 1 205 ? -0.718 -8.766 -9.109 1.00 90.56 205 LEU A N 1
ATOM 1571 C CA . LEU A 1 205 ? 0.663 -9.124 -9.444 1.00 90.56 205 LEU A CA 1
ATOM 1572 C C . LEU A 1 205 ? 0.781 -9.844 -10.795 1.00 90.56 205 LEU A C 1
ATOM 1574 O O . LEU A 1 205 ? 1.721 -9.595 -11.548 1.00 90.56 205 LEU A O 1
ATOM 1578 N N . GLU A 1 206 ? -0.176 -10.707 -11.136 1.00 92.81 206 GLU A N 1
ATOM 1579 C CA . GLU A 1 206 ? -0.252 -11.370 -12.439 1.00 92.81 206 GLU A CA 1
ATOM 1580 C C . GLU A 1 206 ? -0.467 -10.349 -13.561 1.00 92.81 206 GLU A C 1
ATOM 1582 O O . GLU A 1 206 ? 0.238 -10.383 -14.574 1.00 92.81 206 GLU A O 1
ATOM 1587 N N . ALA A 1 207 ? -1.374 -9.388 -13.365 1.00 92.19 207 ALA A N 1
ATOM 1588 C CA . ALA A 1 207 ? -1.577 -8.298 -14.313 1.00 92.19 207 ALA A CA 1
ATOM 1589 C C . ALA A 1 207 ? -0.308 -7.445 -14.484 1.00 92.19 207 ALA A C 1
ATOM 1591 O O . ALA A 1 207 ? 0.084 -7.163 -15.617 1.00 92.19 207 ALA A O 1
ATOM 1592 N N . GLN A 1 208 ? 0.376 -7.095 -13.392 1.00 93.38 208 GLN A N 1
ATOM 1593 C CA . GLN A 1 208 ? 1.648 -6.365 -13.437 1.00 93.38 208 GLN A CA 1
ATOM 1594 C C . GLN A 1 208 ? 2.745 -7.170 -14.161 1.00 93.38 208 GLN A C 1
ATOM 1596 O O . GLN A 1 208 ? 3.497 -6.621 -14.968 1.00 93.38 208 GLN A O 1
ATOM 1601 N N . ALA A 1 209 ? 2.813 -8.490 -13.950 1.00 94.94 209 ALA A N 1
ATOM 1602 C CA . ALA A 1 209 ? 3.767 -9.357 -14.640 1.00 94.94 209 ALA A CA 1
ATOM 1603 C C . ALA A 1 209 ? 3.541 -9.400 -16.160 1.00 94.94 209 ALA A C 1
ATOM 1605 O O . ALA A 1 209 ? 4.513 -9.514 -16.918 1.00 94.94 209 ALA A O 1
ATOM 1606 N N . LEU A 1 210 ? 2.278 -9.316 -16.600 1.00 95.00 210 LEU A N 1
ATOM 1607 C CA . LEU A 1 210 ? 1.904 -9.190 -18.009 1.00 95.00 210 LEU A CA 1
ATOM 1608 C C . LEU A 1 210 ? 2.269 -7.806 -18.560 1.00 95.00 210 LEU A C 1
ATOM 1610 O O . LEU A 1 210 ? 2.886 -7.735 -19.621 1.00 95.00 210 LEU A O 1
ATOM 1614 N N . MET A 1 211 ? 1.968 -6.732 -17.821 1.00 94.75 211 MET A N 1
ATOM 1615 C CA . MET A 1 211 ? 2.314 -5.353 -18.199 1.00 94.75 211 MET A CA 1
ATOM 1616 C C . MET A 1 211 ? 3.817 -5.160 -18.409 1.00 94.75 211 MET A C 1
ATOM 1618 O O . MET A 1 211 ? 4.220 -4.503 -19.363 1.00 94.75 211 MET A O 1
ATOM 1622 N N . ALA A 1 212 ? 4.656 -5.781 -17.573 1.00 95.94 212 ALA A N 1
ATOM 1623 C CA . ALA A 1 212 ? 6.113 -5.706 -17.704 1.00 95.94 212 ALA A CA 1
ATOM 1624 C C . ALA A 1 212 ? 6.620 -6.169 -19.078 1.00 95.94 212 ALA A C 1
ATOM 1626 O O . ALA A 1 212 ? 7.671 -5.727 -19.533 1.00 95.94 212 ALA A O 1
ATOM 1627 N N . ARG A 1 213 ? 5.878 -7.064 -19.737 1.00 95.50 213 ARG A N 1
ATOM 1628 C CA . ARG A 1 213 ? 6.216 -7.640 -21.044 1.00 95.50 213 ARG A CA 1
ATOM 1629 C C . ARG A 1 213 ? 5.349 -7.094 -22.175 1.00 95.50 213 ARG A C 1
ATOM 1631 O O . ARG A 1 213 ? 5.419 -7.625 -23.284 1.00 95.50 213 ARG A O 1
ATOM 1638 N N . ASP A 1 214 ? 4.516 -6.096 -21.898 1.00 96.31 214 ASP A N 1
ATOM 1639 C CA . ASP A 1 214 ? 3.604 -5.541 -22.886 1.00 96.31 214 ASP A CA 1
ATOM 1640 C C . ASP A 1 214 ? 4.399 -4.842 -24.006 1.00 96.31 214 ASP A C 1
ATOM 1642 O O . ASP A 1 214 ? 5.258 -4.003 -23.708 1.00 96.31 214 ASP A O 1
ATOM 1646 N N . PRO A 1 215 ? 4.139 -5.157 -25.291 1.00 96.19 215 PRO A N 1
ATOM 1647 C CA . PRO A 1 215 ? 4.819 -4.512 -26.412 1.00 96.19 215 PRO A CA 1
ATOM 1648 C C . PRO A 1 215 ? 4.695 -2.987 -26.404 1.00 96.19 215 PRO A C 1
ATOM 1650 O O . PRO A 1 215 ? 5.638 -2.307 -26.784 1.00 96.19 215 PRO A O 1
ATOM 1653 N N . MET A 1 216 ? 3.583 -2.426 -25.920 1.00 93.69 216 MET A N 1
ATOM 1654 C CA . MET A 1 216 ? 3.402 -0.977 -25.823 1.00 93.69 216 MET A CA 1
ATOM 1655 C C . MET A 1 216 ? 4.468 -0.326 -24.934 1.00 93.69 216 MET A C 1
ATOM 1657 O O . MET A 1 216 ? 4.959 0.747 -25.269 1.00 93.69 216 MET A O 1
ATOM 1661 N N . LEU A 1 217 ? 4.849 -0.977 -23.831 1.00 95.94 217 LEU A N 1
ATOM 1662 C CA . LEU A 1 217 ? 5.906 -0.509 -22.934 1.00 95.94 217 LEU A CA 1
ATOM 1663 C C . LEU A 1 217 ? 7.292 -0.836 -23.498 1.00 95.94 217 LEU A C 1
ATOM 1665 O O . LEU A 1 217 ? 8.156 0.037 -23.575 1.00 95.94 217 LEU A O 1
ATOM 1669 N N . VAL A 1 218 ? 7.506 -2.088 -23.910 1.00 97.50 218 VAL A N 1
ATOM 1670 C CA . VAL A 1 218 ? 8.820 -2.575 -24.354 1.00 97.50 218 VAL A CA 1
ATOM 1671 C C . VAL A 1 218 ? 9.279 -1.865 -25.630 1.00 97.50 218 VAL A C 1
ATOM 1673 O O . VAL A 1 218 ? 10.419 -1.403 -25.698 1.00 97.50 218 VAL A O 1
ATOM 1676 N N . ASP A 1 219 ? 8.399 -1.726 -26.622 1.00 97.62 219 ASP A N 1
ATOM 1677 C CA . ASP A 1 219 ? 8.730 -1.083 -27.894 1.00 97.62 219 ASP A CA 1
ATOM 1678 C C . ASP A 1 219 ? 8.933 0.427 -27.716 1.00 97.62 219 ASP A C 1
ATOM 1680 O O . ASP A 1 219 ? 9.820 1.000 -28.347 1.00 97.62 219 ASP A O 1
ATOM 1684 N N . ALA A 1 220 ? 8.174 1.075 -26.823 1.00 97.31 220 ALA A N 1
ATOM 1685 C CA . ALA A 1 220 ? 8.333 2.500 -26.532 1.00 97.31 220 ALA A CA 1
ATOM 1686 C C . ALA A 1 220 ? 9.693 2.819 -25.888 1.00 97.31 220 ALA A C 1
ATOM 1688 O O . ALA A 1 220 ? 10.338 3.802 -26.270 1.00 97.31 220 ALA A O 1
ATOM 1689 N N . VAL A 1 221 ? 10.161 1.977 -24.956 1.00 97.69 221 VAL A N 1
ATOM 1690 C CA . VAL A 1 221 ? 11.498 2.130 -24.357 1.00 97.69 221 VAL A CA 1
ATOM 1691 C C . VAL A 1 221 ? 12.582 1.859 -25.397 1.00 97.69 221 VAL A C 1
ATOM 1693 O O . VAL A 1 221 ? 13.499 2.665 -25.533 1.00 97.69 221 VAL A O 1
ATOM 1696 N N . ASN A 1 222 ? 12.469 0.782 -26.182 1.00 97.62 222 ASN A N 1
ATOM 1697 C CA . ASN A 1 222 ? 13.454 0.475 -27.223 1.00 97.62 222 ASN A CA 1
ATOM 1698 C C . ASN A 1 222 ? 13.552 1.586 -28.277 1.00 97.62 222 ASN A C 1
ATOM 1700 O O . ASN A 1 222 ? 14.662 1.956 -28.650 1.00 97.62 222 ASN A O 1
ATOM 1704 N N . ALA A 1 223 ? 12.426 2.178 -28.685 1.00 97.56 223 ALA A N 1
ATOM 1705 C CA . ALA A 1 223 ? 12.412 3.315 -29.600 1.00 97.56 223 ALA A CA 1
ATOM 1706 C C . ALA A 1 223 ? 13.097 4.556 -28.999 1.00 97.56 223 ALA A C 1
ATOM 1708 O O . ALA A 1 223 ? 13.847 5.241 -29.688 1.00 97.56 223 ALA A O 1
ATOM 1709 N N . ALA A 1 224 ? 12.890 4.837 -27.707 1.00 96.94 224 ALA A N 1
ATOM 1710 C CA . ALA A 1 224 ? 13.589 5.928 -27.022 1.00 96.94 224 ALA A CA 1
ATOM 1711 C C . ALA A 1 224 ? 15.114 5.705 -26.975 1.00 96.94 224 ALA A C 1
ATOM 1713 O O . ALA A 1 224 ? 15.887 6.651 -27.139 1.00 96.94 224 ALA A O 1
ATOM 1714 N N . LEU A 1 225 ? 15.546 4.457 -26.774 1.00 95.94 225 LEU A N 1
ATOM 1715 C CA . LEU A 1 225 ? 16.960 4.075 -26.810 1.00 95.94 225 LEU A CA 1
ATOM 1716 C C . LEU A 1 225 ? 17.546 4.196 -28.227 1.00 95.94 225 LEU A C 1
ATOM 1718 O O . LEU A 1 225 ? 18.652 4.711 -28.380 1.00 95.94 225 LEU A O 1
ATOM 1722 N N . ASP A 1 226 ? 16.801 3.786 -29.259 1.00 96.31 226 ASP A N 1
ATOM 1723 C CA . ASP A 1 226 ? 17.194 3.949 -30.668 1.00 96.31 226 ASP A CA 1
ATOM 1724 C C . ASP A 1 226 ? 17.345 5.433 -31.057 1.00 96.31 226 ASP A C 1
ATOM 1726 O O . ASP A 1 226 ? 18.231 5.788 -31.838 1.00 96.31 226 ASP A O 1
ATOM 1730 N N . ASP A 1 227 ? 16.537 6.315 -30.456 1.00 95.56 227 ASP A N 1
ATOM 1731 C CA . ASP A 1 227 ? 16.641 7.777 -30.583 1.00 95.56 227 ASP A CA 1
ATOM 1732 C C . ASP A 1 227 ? 17.856 8.372 -29.829 1.00 95.56 227 ASP A C 1
ATOM 1734 O O . ASP A 1 227 ? 18.101 9.582 -29.882 1.00 95.56 227 ASP A O 1
ATOM 1738 N N . GLY A 1 228 ? 18.643 7.541 -29.137 1.00 93.50 228 GLY A N 1
ATOM 1739 C CA . GLY A 1 228 ? 19.865 7.927 -28.432 1.00 93.50 228 GLY A CA 1
ATOM 1740 C C . GLY A 1 228 ? 19.653 8.426 -27.001 1.00 93.50 228 GLY A C 1
ATOM 1741 O O . GLY A 1 228 ? 20.560 9.047 -26.442 1.00 93.50 228 GLY A O 1
ATOM 1742 N N . MET A 1 229 ? 18.482 8.192 -26.400 1.00 95.56 229 MET A N 1
ATOM 1743 C CA . MET A 1 229 ? 18.273 8.467 -24.975 1.00 95.56 229 MET A CA 1
ATOM 1744 C C . MET A 1 229 ? 18.994 7.427 -24.108 1.00 95.56 229 MET A C 1
ATOM 1746 O O . MET A 1 229 ? 19.088 6.258 -24.472 1.00 95.56 229 MET A O 1
ATOM 1750 N N . GLY A 1 230 ? 19.473 7.847 -22.934 1.00 94.81 230 GLY A N 1
ATOM 1751 C CA . GLY A 1 230 ? 19.921 6.913 -21.897 1.00 94.81 230 GLY A CA 1
ATOM 1752 C C . GLY A 1 230 ? 18.745 6.149 -21.278 1.00 94.81 230 GLY A C 1
ATOM 1753 O O . GLY A 1 230 ? 17.602 6.606 -21.347 1.00 94.81 230 GLY A O 1
ATOM 1754 N N . LEU A 1 231 ? 19.020 5.013 -20.634 1.00 94.94 231 LEU A N 1
ATOM 1755 C CA . LEU A 1 231 ? 18.029 4.124 -20.012 1.00 94.94 231 LEU A CA 1
ATOM 1756 C C . LEU A 1 231 ? 17.124 4.853 -19.029 1.00 94.94 231 LEU A C 1
ATOM 1758 O O . LEU A 1 231 ? 15.905 4.722 -19.095 1.00 94.94 231 LEU A O 1
ATOM 1762 N N . ASP A 1 232 ? 17.719 5.627 -18.126 1.00 94.25 232 ASP A N 1
ATOM 1763 C CA . ASP A 1 232 ? 16.975 6.332 -17.086 1.00 94.25 232 ASP A CA 1
ATOM 1764 C C . ASP A 1 232 ? 15.977 7.330 -17.695 1.00 94.25 232 ASP A C 1
ATOM 1766 O O . ASP A 1 232 ? 14.794 7.327 -17.355 1.00 94.25 232 ASP A O 1
ATOM 1770 N N . ALA A 1 233 ? 16.437 8.110 -18.679 1.00 95.12 233 ALA A N 1
ATOM 1771 C CA . ALA A 1 233 ? 15.619 9.084 -19.395 1.00 95.12 233 ALA A CA 1
ATOM 1772 C C . ALA A 1 233 ? 14.531 8.416 -20.250 1.00 95.12 233 ALA A C 1
ATOM 1774 O O . ALA A 1 233 ? 13.400 8.898 -20.282 1.00 95.12 233 ALA A O 1
ATOM 1775 N N . ALA A 1 234 ? 14.854 7.300 -20.910 1.00 96.50 234 ALA A N 1
ATOM 1776 C CA . ALA A 1 234 ? 13.902 6.517 -21.691 1.00 96.50 234 ALA A CA 1
ATOM 1777 C C . ALA A 1 234 ? 12.768 5.970 -20.810 1.00 96.50 234 ALA A C 1
ATOM 1779 O O . ALA A 1 234 ? 11.598 6.127 -21.154 1.00 96.50 234 ALA A O 1
ATOM 1780 N N . LEU A 1 235 ? 13.098 5.389 -19.651 1.00 96.12 235 LEU A N 1
ATOM 1781 C CA . LEU A 1 235 ? 12.108 4.880 -18.698 1.00 96.12 235 LEU A CA 1
ATOM 1782 C C . LEU A 1 235 ? 11.239 6.001 -18.124 1.00 96.12 235 LEU A C 1
ATOM 1784 O O . LEU A 1 235 ? 10.031 5.826 -18.025 1.00 96.12 235 LEU A O 1
ATOM 1788 N N . THR A 1 236 ? 11.832 7.148 -17.773 1.00 95.06 236 THR A N 1
ATOM 1789 C CA . THR A 1 236 ? 11.077 8.309 -17.271 1.00 95.06 236 THR A CA 1
ATOM 1790 C C . THR A 1 236 ? 10.093 8.813 -18.322 1.00 95.06 236 THR A C 1
ATOM 1792 O O . THR A 1 236 ? 8.918 8.990 -18.018 1.00 95.06 236 THR A O 1
ATOM 1795 N N . ARG A 1 237 ? 10.541 8.973 -19.576 1.00 95.81 237 ARG A N 1
ATOM 1796 C CA . ARG A 1 237 ? 9.669 9.412 -20.673 1.00 95.81 237 ARG A CA 1
ATOM 1797 C C . ARG A 1 237 ? 8.495 8.455 -20.871 1.00 95.81 237 ARG A C 1
ATOM 1799 O O . ARG A 1 237 ? 7.359 8.899 -20.984 1.00 95.81 237 ARG A O 1
ATOM 1806 N N . VAL A 1 238 ? 8.768 7.153 -20.933 1.00 96.44 238 VAL A N 1
ATOM 1807 C CA . VAL A 1 238 ? 7.731 6.148 -21.207 1.00 96.44 238 VAL A CA 1
ATOM 1808 C C . VAL A 1 238 ? 6.747 6.013 -20.044 1.00 96.44 238 VAL A C 1
ATOM 1810 O O . VAL A 1 238 ? 5.555 5.847 -20.293 1.00 96.44 238 VAL A O 1
ATOM 1813 N N . ASP A 1 239 ? 7.203 6.137 -18.794 1.00 94.94 239 ASP A N 1
ATOM 1814 C CA . ASP A 1 239 ? 6.307 6.190 -17.633 1.00 94.94 239 ASP A CA 1
ATOM 1815 C C . ASP A 1 239 ? 5.364 7.393 -17.719 1.00 94.94 239 ASP A C 1
ATOM 1817 O O . ASP A 1 239 ? 4.148 7.228 -17.677 1.00 94.94 239 ASP A O 1
ATOM 1821 N N . GLU A 1 240 ? 5.901 8.594 -17.945 1.00 94.38 240 GLU A N 1
ATOM 1822 C CA . GLU A 1 240 ? 5.091 9.807 -18.093 1.00 94.38 240 GLU A CA 1
ATOM 1823 C C . GLU A 1 240 ? 4.069 9.692 -19.238 1.00 94.38 240 GLU A C 1
ATOM 1825 O O . GLU A 1 240 ? 2.916 10.105 -19.087 1.00 94.38 240 GLU A O 1
ATOM 1830 N N . GLU A 1 241 ? 4.461 9.105 -20.372 1.00 94.62 241 GLU A N 1
ATOM 1831 C CA . GLU A 1 241 ? 3.593 8.916 -21.537 1.00 94.62 241 GLU A CA 1
ATOM 1832 C C . GLU A 1 241 ? 2.466 7.904 -21.275 1.00 94.62 241 GLU A C 1
ATOM 1834 O O . GLU A 1 241 ? 1.292 8.213 -21.503 1.00 94.62 241 GLU A O 1
ATOM 1839 N N . ILE A 1 242 ? 2.795 6.699 -20.797 1.00 93.25 242 ILE A N 1
ATOM 1840 C CA . ILE A 1 242 ? 1.809 5.623 -20.619 1.00 93.25 242 ILE A CA 1
ATOM 1841 C C . ILE A 1 242 ? 0.931 5.898 -19.396 1.00 93.25 242 ILE A C 1
ATOM 1843 O O . ILE A 1 242 ? -0.299 5.839 -19.490 1.00 93.25 242 ILE A O 1
ATOM 1847 N N . SER A 1 243 ? 1.533 6.236 -18.257 1.00 89.88 243 SER A N 1
ATOM 1848 C CA . SER A 1 243 ? 0.799 6.522 -17.022 1.00 89.88 243 SER A CA 1
ATOM 1849 C C . SER A 1 243 ? -0.039 7.794 -17.180 1.00 89.88 243 SER A C 1
ATOM 1851 O O . SER A 1 243 ? -1.191 7.834 -16.745 1.00 89.88 243 SER A O 1
ATOM 1853 N N . GLY A 1 244 ? 0.468 8.796 -17.909 1.00 89.19 244 GLY A N 1
ATOM 1854 C CA . GLY A 1 244 ? -0.286 9.994 -18.282 1.00 89.19 244 GLY A CA 1
ATOM 1855 C C . GLY A 1 244 ? -1.495 9.700 -19.178 1.00 89.19 244 GLY A C 1
ATOM 1856 O O . GLY A 1 244 ? -2.566 10.277 -18.970 1.00 89.19 244 GLY A O 1
ATOM 1857 N N . LEU A 1 245 ? -1.372 8.772 -20.136 1.00 90.38 245 LEU A N 1
ATOM 1858 C CA . LEU A 1 245 ? -2.495 8.335 -20.970 1.00 90.38 245 LEU A CA 1
ATOM 1859 C C . LEU A 1 245 ? -3.613 7.718 -20.121 1.00 90.38 245 LEU A C 1
ATOM 1861 O O . LEU A 1 245 ? -4.769 8.120 -20.264 1.00 90.38 245 LEU A O 1
ATOM 1865 N N . PHE A 1 246 ? -3.280 6.794 -19.216 1.00 88.88 246 PHE A N 1
ATOM 1866 C CA . PHE A 1 246 ? -4.265 6.173 -18.326 1.00 88.88 246 PHE A CA 1
ATOM 1867 C C . PHE A 1 246 ? -4.891 7.182 -17.358 1.00 88.88 246 PHE A C 1
ATOM 1869 O O . PHE A 1 246 ? -6.112 7.206 -17.211 1.00 88.88 246 PHE A O 1
ATOM 1876 N N . ALA A 1 247 ? -4.084 8.064 -16.763 1.00 83.62 247 ALA A N 1
ATOM 1877 C CA . ALA A 1 247 ? -4.558 9.091 -15.837 1.00 83.62 247 ALA A CA 1
ATOM 1878 C C . ALA A 1 247 ? -5.457 10.150 -16.503 1.00 83.62 247 ALA A C 1
ATOM 1880 O O . ALA A 1 247 ? -6.249 10.800 -15.824 1.00 83.62 247 ALA A O 1
ATOM 1881 N N . SER A 1 248 ? -5.354 10.336 -17.825 1.00 89.00 248 SER A N 1
ATOM 1882 C CA . SER A 1 248 ? -6.211 11.266 -18.575 1.00 89.00 248 SER A CA 1
ATOM 1883 C C . SER A 1 248 ? -7.657 10.782 -18.743 1.00 89.00 248 SER A C 1
ATOM 1885 O O . SER A 1 248 ? -8.535 11.569 -19.108 1.00 89.00 248 SER A O 1
ATOM 1887 N N . ILE A 1 249 ? -7.915 9.496 -18.489 1.00 90.56 249 ILE A N 1
ATOM 1888 C CA . ILE A 1 249 ? -9.250 8.909 -18.544 1.00 90.56 249 ILE A CA 1
ATOM 1889 C C . ILE A 1 249 ? -9.913 9.138 -17.184 1.00 90.56 249 ILE A C 1
ATOM 1891 O O . ILE A 1 249 ? -9.412 8.670 -16.166 1.00 90.56 249 ILE A O 1
ATOM 1895 N N . ASP A 1 250 ? -11.050 9.839 -17.171 1.00 84.81 250 ASP A N 1
ATOM 1896 C CA . ASP A 1 250 ? -11.841 10.119 -15.960 1.00 84.81 250 ASP A CA 1
ATOM 1897 C C . ASP A 1 250 ? -12.599 8.863 -15.487 1.00 84.81 250 ASP A C 1
ATOM 1899 O O . ASP A 1 250 ? -13.825 8.765 -15.556 1.00 84.81 250 ASP A O 1
ATOM 1903 N N . ASP A 1 251 ? -11.831 7.850 -15.088 1.00 81.25 251 ASP A N 1
ATOM 1904 C CA . ASP A 1 251 ? -12.291 6.569 -14.573 1.00 81.25 251 ASP A CA 1
ATOM 1905 C C . ASP A 1 251 ? -11.350 6.115 -13.432 1.00 81.25 251 ASP A C 1
ATOM 1907 O O . ASP A 1 251 ? -10.145 5.952 -13.658 1.00 81.25 251 ASP A O 1
ATOM 1911 N N . PRO A 1 252 ? -11.862 5.880 -12.206 1.00 74.06 252 PRO A N 1
ATOM 1912 C CA . PRO A 1 252 ? -11.049 5.437 -11.071 1.00 74.06 252 PRO A CA 1
ATOM 1913 C C . PRO A 1 252 ? -10.248 4.153 -11.324 1.00 74.06 252 PRO A C 1
ATOM 1915 O O . PRO A 1 252 ? -9.145 4.007 -10.801 1.00 74.06 252 PRO A O 1
ATOM 1918 N N . TYR A 1 253 ? -10.777 3.229 -12.130 1.00 76.06 253 TYR A N 1
ATOM 1919 C CA . TYR A 1 253 ? -10.073 2.008 -12.509 1.00 76.06 253 TYR A CA 1
ATOM 1920 C C . TYR A 1 253 ? -8.864 2.324 -13.396 1.00 76.06 253 TYR A C 1
ATOM 1922 O O . TYR A 1 253 ? -7.793 1.750 -13.206 1.00 76.06 253 TYR A O 1
ATOM 1930 N N . MET A 1 254 ? -8.998 3.274 -14.326 1.00 82.94 254 MET A N 1
ATOM 1931 C CA . MET A 1 254 ? -7.885 3.697 -15.184 1.00 82.94 254 MET A CA 1
ATOM 1932 C C . MET A 1 254 ? -6.823 4.475 -14.407 1.00 82.94 254 MET A C 1
ATOM 1934 O O . MET A 1 254 ? -5.634 4.273 -14.643 1.00 82.94 254 MET A O 1
ATOM 1938 N N . ALA A 1 255 ? -7.221 5.279 -13.419 1.00 76.75 255 ALA A N 1
ATOM 1939 C CA . ALA A 1 255 ? -6.274 5.924 -12.511 1.00 76.75 255 ALA A CA 1
ATOM 1940 C C . ALA A 1 255 ? -5.425 4.896 -11.737 1.00 76.75 255 ALA A C 1
ATOM 1942 O O . ALA A 1 255 ? -4.220 5.080 -11.582 1.00 76.75 255 ALA A O 1
ATOM 1943 N N . GLN A 1 256 ? -6.027 3.784 -11.305 1.00 76.81 256 GLN A N 1
ATOM 1944 C CA . GLN A 1 256 ? -5.291 2.694 -10.663 1.00 76.81 256 GLN A CA 1
ATOM 1945 C C . GLN A 1 256 ? -4.364 1.963 -11.649 1.00 76.81 256 GLN A C 1
ATOM 1947 O O . GLN A 1 256 ? -3.233 1.643 -11.299 1.00 76.81 256 GLN A O 1
ATOM 1952 N N . ARG A 1 257 ? -4.786 1.785 -12.909 1.00 83.69 257 ARG A N 1
ATOM 1953 C CA . ARG A 1 257 ? -3.922 1.236 -13.969 1.00 83.69 257 ARG A CA 1
ATOM 1954 C C . ARG A 1 257 ? -2.697 2.101 -14.261 1.00 83.69 257 ARG A C 1
ATOM 1956 O O . ARG A 1 257 ? -1.635 1.547 -14.517 1.00 83.69 257 ARG A O 1
ATOM 1963 N N . ALA A 1 258 ? -2.823 3.427 -14.203 1.00 86.88 258 ALA A N 1
ATOM 1964 C CA . ALA A 1 258 ? -1.671 4.320 -14.328 1.00 86.88 258 ALA A CA 1
ATOM 1965 C C . ALA A 1 258 ? -0.624 4.023 -13.242 1.00 86.88 258 ALA A C 1
ATOM 1967 O O . ALA A 1 258 ? 0.560 3.903 -13.538 1.00 86.88 258 ALA A O 1
ATOM 1968 N N . GLN A 1 259 ? -1.074 3.831 -11.999 1.00 82.81 259 GLN A N 1
ATOM 1969 C CA . GLN A 1 259 ? -0.192 3.477 -10.891 1.00 82.81 259 GLN A CA 1
ATOM 1970 C C . GLN A 1 259 ? 0.460 2.096 -11.087 1.00 82.81 259 GLN A C 1
ATOM 1972 O O . GLN A 1 259 ? 1.661 1.969 -10.860 1.00 82.81 259 GLN A O 1
ATOM 1977 N N . ASP A 1 260 ? -0.289 1.091 -11.560 1.00 87.00 260 ASP A N 1
ATOM 1978 C CA . ASP A 1 260 ? 0.260 -0.242 -11.861 1.00 87.00 260 ASP A CA 1
ATOM 1979 C C . ASP A 1 260 ? 1.417 -0.168 -12.877 1.00 87.00 260 ASP A C 1
ATOM 1981 O O . ASP A 1 260 ? 2.431 -0.851 -12.720 1.00 87.00 260 ASP A O 1
ATOM 1985 N N . VAL A 1 261 ? 1.286 0.671 -13.912 1.00 90.69 261 VAL A N 1
ATOM 1986 C CA . VAL A 1 261 ? 2.337 0.870 -14.924 1.00 90.69 261 VAL A CA 1
ATOM 1987 C C . VAL A 1 261 ? 3.582 1.499 -14.306 1.00 90.69 261 VAL A C 1
ATOM 1989 O O . VAL A 1 261 ? 4.682 0.975 -14.502 1.00 90.69 261 VAL A O 1
ATOM 1992 N N . SER A 1 262 ? 3.427 2.571 -13.527 1.00 89.94 262 SER A N 1
ATOM 1993 C CA . SER A 1 262 ? 4.558 3.204 -12.841 1.00 89.94 262 SER A CA 1
ATOM 1994 C C . SER A 1 262 ? 5.268 2.234 -11.890 1.00 89.94 262 SER A C 1
ATOM 1996 O O . SER A 1 262 ? 6.497 2.203 -11.844 1.00 89.94 262 SER A O 1
ATOM 1998 N N . GLU A 1 263 ? 4.524 1.383 -11.174 1.00 88.25 263 GLU A N 1
ATOM 1999 C CA . GLU A 1 263 ? 5.093 0.357 -10.287 1.00 88.25 263 GLU A CA 1
ATOM 2000 C C . GLU A 1 263 ? 5.912 -0.694 -11.057 1.00 88.25 263 GLU A C 1
ATOM 2002 O O . GLU A 1 263 ? 6.988 -1.106 -10.607 1.00 88.25 263 GLU A O 1
ATOM 2007 N N . VAL A 1 264 ? 5.441 -1.101 -12.239 1.00 92.94 264 VAL A N 1
ATOM 2008 C CA . VAL A 1 264 ? 6.164 -2.014 -13.136 1.00 92.94 264 VAL A CA 1
ATOM 2009 C C . VAL A 1 264 ? 7.446 -1.371 -13.667 1.00 92.94 264 VAL A C 1
ATOM 2011 O O . VAL A 1 264 ? 8.503 -2.010 -13.659 1.00 92.94 264 VAL A O 1
ATOM 2014 N N . ILE A 1 265 ? 7.386 -0.108 -14.098 1.00 93.88 265 ILE A N 1
ATOM 2015 C CA . ILE A 1 265 ? 8.558 0.614 -14.606 1.00 93.88 265 ILE A CA 1
ATOM 2016 C C . ILE A 1 265 ? 9.592 0.827 -13.495 1.00 93.88 265 ILE A C 1
ATOM 2018 O O . ILE A 1 265 ? 10.779 0.585 -13.726 1.00 93.88 265 ILE A O 1
ATOM 2022 N N . ASP A 1 266 ? 9.173 1.191 -12.279 1.00 90.62 266 ASP A N 1
ATOM 2023 C CA . ASP A 1 266 ? 10.067 1.285 -11.116 1.00 90.62 266 ASP A CA 1
ATOM 2024 C C . ASP A 1 266 ? 10.732 -0.065 -10.804 1.00 90.62 266 ASP A C 1
ATOM 2026 O O . ASP A 1 266 ? 11.938 -0.127 -10.556 1.00 90.62 266 ASP A O 1
ATOM 2030 N N . ARG A 1 267 ? 9.993 -1.179 -10.914 1.00 91.19 267 ARG A N 1
ATOM 2031 C CA . ARG A 1 267 ? 10.559 -2.529 -10.750 1.00 91.19 267 ARG A CA 1
ATOM 2032 C C . ARG A 1 267 ? 11.682 -2.799 -11.748 1.00 91.19 267 ARG A C 1
ATOM 2034 O O . ARG A 1 267 ? 12.755 -3.261 -11.361 1.00 91.19 267 ARG A O 1
ATOM 2041 N N . ILE A 1 268 ? 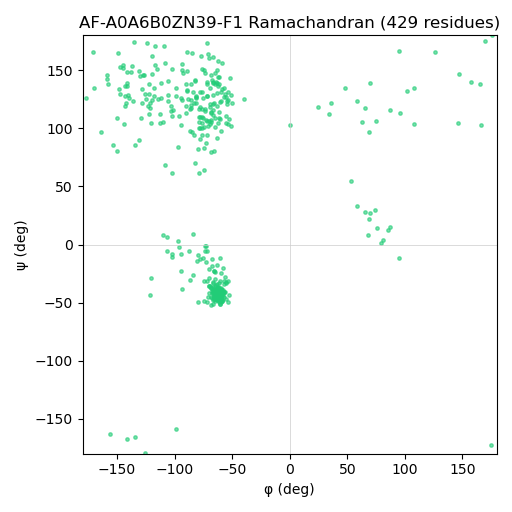11.455 -2.489 -13.024 1.00 94.56 268 ILE A N 1
ATOM 2042 C CA . ILE A 1 268 ? 12.454 -2.656 -14.088 1.00 94.56 268 ILE A CA 1
ATOM 2043 C C . ILE A 1 268 ? 13.664 -1.747 -13.832 1.00 94.56 268 ILE A C 1
ATOM 2045 O O . ILE A 1 268 ? 14.808 -2.194 -13.932 1.00 94.56 268 ILE A O 1
ATOM 2049 N N . ARG A 1 269 ? 13.423 -0.492 -13.440 1.00 93.69 269 ARG A N 1
ATOM 2050 C CA . ARG A 1 269 ? 14.457 0.491 -13.093 1.00 93.69 269 ARG A CA 1
ATOM 2051 C C . ARG A 1 269 ? 15.363 -0.011 -11.965 1.00 93.69 269 ARG A C 1
ATOM 2053 O O . ARG A 1 269 ? 16.585 0.042 -12.083 1.00 93.69 269 ARG A O 1
ATOM 2060 N N . ARG A 1 270 ? 14.785 -0.579 -10.904 1.00 90.50 270 ARG A N 1
ATOM 2061 C CA . ARG A 1 270 ? 15.532 -1.183 -9.787 1.00 90.50 270 ARG A CA 1
ATOM 2062 C C . ARG A 1 270 ? 16.383 -2.372 -10.223 1.00 90.50 270 ARG A C 1
ATOM 2064 O O . ARG A 1 270 ? 17.548 -2.457 -9.833 1.00 90.50 270 ARG A O 1
ATOM 2071 N N . ARG A 1 271 ? 15.843 -3.241 -11.087 1.00 92.38 271 ARG A N 1
ATOM 2072 C CA . ARG A 1 271 ? 16.592 -4.371 -11.665 1.00 92.38 271 ARG A CA 1
ATOM 2073 C C . ARG A 1 271 ? 17.794 -3.891 -12.476 1.00 92.38 271 ARG A C 1
ATOM 2075 O O . ARG A 1 271 ? 18.893 -4.399 -12.278 1.00 92.38 271 ARG A O 1
ATOM 2082 N N . LEU A 1 272 ? 17.623 -2.852 -13.294 1.00 93.50 272 LEU A N 1
ATOM 2083 C CA . LEU A 1 272 ? 18.721 -2.233 -14.046 1.00 93.50 272 LEU A CA 1
ATOM 2084 C C . LEU A 1 272 ? 19.800 -1.620 -13.150 1.00 93.50 272 LEU A C 1
ATOM 2086 O O . LEU A 1 272 ? 20.984 -1.699 -13.466 1.00 93.50 272 LEU A O 1
ATOM 2090 N N . ALA A 1 273 ? 19.405 -1.025 -12.029 1.00 90.94 273 ALA A N 1
ATOM 2091 C CA . ALA A 1 273 ? 20.342 -0.444 -11.076 1.00 90.94 273 ALA A CA 1
ATOM 2092 C C . ALA A 1 273 ? 21.002 -1.473 -10.141 1.00 90.94 273 ALA A C 1
ATOM 2094 O O . ALA A 1 273 ? 21.913 -1.118 -9.393 1.00 90.94 273 ALA A O 1
ATOM 2095 N N . GLY A 1 274 ? 20.547 -2.731 -10.151 1.00 88.00 274 GLY A N 1
ATOM 2096 C CA . GLY A 1 274 ? 21.024 -3.768 -9.235 1.00 88.00 274 GLY A CA 1
ATOM 2097 C C . GLY A 1 274 ? 20.672 -3.492 -7.770 1.00 88.00 274 GLY A C 1
ATOM 2098 O O . GLY A 1 274 ? 21.408 -3.911 -6.877 1.00 88.00 274 GLY A O 1
ATOM 2099 N N . VAL A 1 275 ? 19.581 -2.763 -7.522 1.00 84.81 275 VAL A N 1
ATOM 2100 C CA . VAL A 1 275 ? 19.084 -2.450 -6.178 1.00 84.81 275 VAL A CA 1
ATOM 2101 C C . VAL A 1 275 ? 17.847 -3.297 -5.918 1.00 84.81 275 VAL A C 1
ATOM 2103 O O . VAL A 1 275 ? 16.920 -3.308 -6.726 1.00 84.81 275 VAL A O 1
ATOM 2106 N N . ASP A 1 276 ? 17.818 -3.999 -4.790 1.00 73.44 276 ASP A N 1
ATOM 2107 C CA . ASP A 1 276 ? 16.631 -4.751 -4.398 1.00 73.44 276 ASP A CA 1
ATOM 2108 C C . ASP A 1 276 ? 15.478 -3.805 -4.044 1.00 73.44 276 ASP A C 1
ATOM 2110 O O . ASP A 1 276 ? 15.663 -2.709 -3.503 1.00 73.44 276 ASP A O 1
ATOM 2114 N N . SER A 1 277 ? 14.258 -4.233 -4.352 1.00 70.06 277 SER A N 1
ATOM 2115 C CA . SER A 1 277 ? 13.068 -3.540 -3.878 1.00 70.06 277 SER A CA 1
ATOM 2116 C C . SER A 1 277 ? 12.976 -3.613 -2.352 1.00 70.06 277 SER A C 1
ATOM 2118 O O . SER A 1 277 ? 13.393 -4.618 -1.767 1.00 70.06 277 SER A O 1
ATOM 2120 N N . PRO A 1 278 ? 12.414 -2.583 -1.695 1.00 70.69 278 PRO A N 1
ATOM 2121 C CA . PRO A 1 278 ? 12.086 -2.663 -0.280 1.00 70.69 278 PRO A CA 1
ATOM 2122 C C . PRO A 1 278 ? 11.275 -3.929 -0.008 1.00 70.69 278 PRO A C 1
ATOM 2124 O O . PRO A 1 278 ? 10.303 -4.201 -0.708 1.00 70.69 278 PRO A O 1
ATOM 2127 N N . ASP A 1 279 ? 11.701 -4.713 0.980 1.00 73.25 279 ASP A N 1
ATOM 2128 C CA . ASP A 1 279 ? 11.057 -5.977 1.321 1.00 73.25 279 ASP A CA 1
ATOM 2129 C C . ASP A 1 279 ? 10.344 -5.852 2.675 1.00 73.25 279 ASP A C 1
ATOM 2131 O O . ASP A 1 279 ? 11.004 -5.859 3.724 1.00 73.25 279 ASP A O 1
ATOM 2135 N N . PRO A 1 280 ? 9.000 -5.763 2.687 1.00 72.19 280 PRO A N 1
ATOM 2136 C CA . PRO A 1 280 ? 8.224 -5.731 3.920 1.00 72.19 280 PRO A CA 1
ATOM 2137 C C . PRO A 1 280 ? 8.446 -6.962 4.811 1.00 72.19 280 PRO A C 1
ATOM 2139 O O . PRO A 1 280 ? 8.235 -6.884 6.015 1.00 72.19 280 PRO A O 1
ATOM 2142 N N . ARG A 1 281 ? 8.940 -8.091 4.287 1.00 74.31 281 ARG A N 1
ATOM 2143 C CA . ARG A 1 281 ? 9.242 -9.290 5.096 1.00 74.31 281 ARG A CA 1
ATOM 2144 C C . ARG A 1 281 ? 10.399 -9.087 6.071 1.00 74.31 281 ARG A C 1
ATOM 2146 O O . ARG A 1 281 ? 10.604 -9.907 6.959 1.00 74.31 281 ARG A O 1
ATOM 2153 N N . LEU A 1 282 ? 11.161 -8.003 5.927 1.00 75.62 282 LEU A N 1
ATOM 2154 C CA . LEU A 1 282 ? 12.208 -7.635 6.878 1.00 75.62 282 LEU A CA 1
ATOM 2155 C C . LEU A 1 282 ? 11.650 -7.082 8.197 1.00 75.62 282 LEU A C 1
ATOM 2157 O O . LEU A 1 282 ? 12.423 -6.845 9.129 1.00 75.62 282 LEU A O 1
ATOM 2161 N N . ILE A 1 283 ? 10.330 -6.891 8.305 1.00 78.31 283 ILE A N 1
ATOM 2162 C CA . ILE A 1 283 ? 9.672 -6.619 9.581 1.00 78.31 283 ILE A CA 1
ATOM 2163 C C . ILE A 1 283 ? 9.899 -7.832 10.494 1.00 78.31 283 ILE A C 1
ATOM 2165 O O . ILE A 1 283 ? 9.295 -8.882 10.322 1.00 78.31 283 ILE A O 1
ATOM 2169 N N . GLY A 1 284 ? 10.803 -7.697 11.464 1.00 80.25 284 GLY A N 1
ATOM 2170 C CA . GLY A 1 284 ? 11.074 -8.742 12.460 1.00 80.25 284 GLY A CA 1
ATOM 2171 C C . GLY A 1 284 ? 10.288 -8.577 13.763 1.00 80.25 284 GLY A C 1
ATOM 2172 O O . GLY A 1 284 ? 10.368 -9.435 14.639 1.00 80.25 284 GLY A O 1
ATOM 2173 N N . VAL A 1 285 ? 9.585 -7.454 13.927 1.00 88.69 285 VAL A N 1
ATOM 2174 C CA . VAL A 1 285 ? 8.842 -7.080 15.137 1.00 88.69 285 VAL A CA 1
ATOM 2175 C C . VAL A 1 285 ? 7.572 -6.321 14.753 1.00 88.69 285 VAL A C 1
ATOM 2177 O O . VAL A 1 285 ? 7.576 -5.678 13.708 1.00 88.69 285 VAL A O 1
ATOM 2180 N N . PRO A 1 286 ? 6.514 -6.327 15.584 1.00 94.00 286 PRO A N 1
ATOM 2181 C CA . PRO A 1 286 ? 5.338 -5.505 15.332 1.00 94.00 286 PRO A CA 1
ATOM 2182 C C . PRO A 1 286 ? 5.702 -4.023 15.159 1.00 94.00 286 PRO A C 1
ATOM 2184 O O . PRO A 1 286 ? 6.267 -3.408 16.067 1.00 94.00 286 PRO A O 1
ATOM 2187 N N . SER A 1 287 ? 5.373 -3.460 13.997 1.00 95.38 287 SER A N 1
ATOM 2188 C CA . SER A 1 287 ? 5.827 -2.138 13.561 1.00 95.38 287 SER A CA 1
ATOM 2189 C C . SER A 1 287 ? 4.723 -1.308 12.914 1.00 95.38 287 SER A C 1
ATOM 2191 O O . SER A 1 287 ? 3.770 -1.833 12.339 1.00 95.38 287 SER A O 1
ATOM 2193 N N . VAL A 1 288 ? 4.872 0.015 12.983 1.00 96.25 288 VAL A N 1
ATOM 2194 C CA . VAL A 1 288 ? 4.095 0.957 12.167 1.00 96.25 288 VAL A CA 1
ATOM 2195 C C . VAL A 1 288 ? 4.774 1.069 10.807 1.00 96.25 288 VAL A C 1
ATOM 2197 O O . VAL A 1 288 ? 5.943 1.445 10.738 1.00 96.25 288 VAL A O 1
ATOM 2200 N N . LEU A 1 289 ? 4.069 0.758 9.722 1.00 94.81 289 LEU A N 1
ATOM 2201 C CA . LEU A 1 289 ? 4.633 0.902 8.382 1.00 94.81 289 LEU A CA 1
ATOM 2202 C C . LEU A 1 289 ? 4.533 2.345 7.933 1.00 94.81 289 LEU A C 1
ATOM 2204 O O . LEU A 1 289 ? 3.444 2.917 7.938 1.00 94.81 289 LEU A O 1
ATOM 2208 N N . VAL A 1 290 ? 5.658 2.908 7.513 1.00 94.81 290 VAL A N 1
ATOM 2209 C CA . VAL A 1 290 ? 5.716 4.258 6.963 1.00 94.81 290 VAL A CA 1
ATOM 2210 C C . VAL A 1 290 ? 6.230 4.184 5.536 1.00 94.81 290 VAL A C 1
ATOM 2212 O O . VAL A 1 290 ? 7.300 3.634 5.296 1.00 94.81 290 VAL A O 1
ATOM 2215 N N . ALA A 1 291 ? 5.477 4.714 4.580 1.00 92.12 291 ALA A N 1
ATOM 2216 C CA . ALA A 1 291 ? 5.852 4.656 3.171 1.00 92.12 291 ALA A CA 1
ATOM 2217 C C . ALA A 1 291 ? 5.339 5.870 2.404 1.00 92.12 291 ALA A C 1
ATOM 2219 O O . ALA A 1 291 ? 4.434 6.570 2.852 1.00 92.12 291 ALA A O 1
ATOM 2220 N N . ARG A 1 292 ? 5.864 6.106 1.202 1.00 89.12 292 ARG A N 1
ATOM 2221 C CA . ARG A 1 292 ? 5.259 7.094 0.300 1.00 89.12 292 ARG A CA 1
ATOM 2222 C C . ARG A 1 292 ? 3.883 6.606 -0.149 1.00 89.12 292 ARG A C 1
ATOM 2224 O O . ARG A 1 292 ? 2.883 7.297 0.024 1.00 89.12 292 ARG A O 1
ATOM 2231 N N . SER A 1 293 ? 3.858 5.370 -0.630 1.00 84.81 293 SER A N 1
ATOM 2232 C CA . SER A 1 293 ? 2.69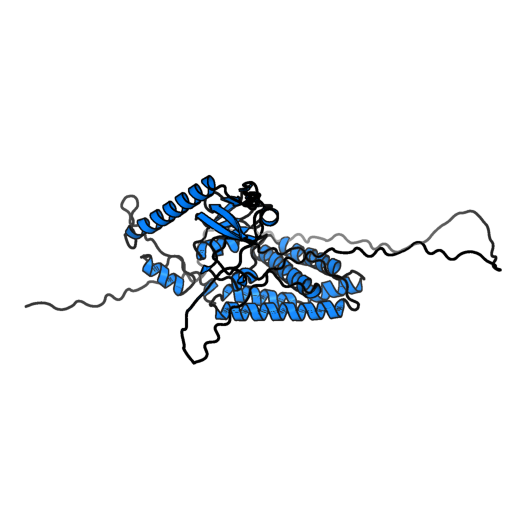6 4.559 -0.977 1.00 84.81 293 SER A CA 1
ATOM 2233 C C . SER A 1 293 ? 3.005 3.105 -0.630 1.00 84.81 293 SER A C 1
ATOM 2235 O O . SER A 1 293 ? 4.165 2.698 -0.649 1.00 84.81 293 SER A O 1
ATOM 2237 N N . ILE A 1 294 ? 1.975 2.322 -0.325 1.00 85.06 294 ILE A N 1
ATOM 2238 C CA . ILE A 1 294 ? 2.100 0.869 -0.186 1.00 85.06 294 ILE A CA 1
ATOM 2239 C C . ILE A 1 294 ? 1.469 0.260 -1.435 1.00 85.06 294 ILE A C 1
ATOM 2241 O O . ILE A 1 294 ? 0.309 0.547 -1.745 1.00 85.06 294 ILE A O 1
ATOM 2245 N N . THR A 1 295 ? 2.251 -0.539 -2.150 1.00 80.12 295 THR A N 1
ATOM 2246 C CA . THR A 1 295 ? 1.850 -1.177 -3.409 1.00 80.12 295 THR A CA 1
ATOM 2247 C C . THR A 1 295 ? 1.107 -2.490 -3.152 1.00 80.12 295 THR A C 1
ATOM 2249 O O . THR A 1 295 ? 1.187 -3.061 -2.060 1.00 80.12 295 THR A O 1
ATOM 2252 N N . ALA A 1 296 ? 0.414 -3.022 -4.162 1.00 75.00 296 ALA A N 1
ATOM 2253 C CA . ALA A 1 296 ? -0.183 -4.357 -4.059 1.00 75.00 296 ALA A CA 1
ATOM 2254 C C . ALA A 1 296 ? 0.891 -5.426 -3.780 1.00 75.00 296 ALA A C 1
ATOM 2256 O O . ALA A 1 296 ? 0.704 -6.300 -2.931 1.00 75.00 296 ALA A O 1
ATOM 2257 N N . ALA A 1 297 ? 2.057 -5.289 -4.416 1.00 78.94 297 ALA A N 1
ATOM 2258 C CA . ALA A 1 297 ? 3.213 -6.150 -4.215 1.00 78.94 297 ALA A CA 1
ATOM 2259 C C . ALA A 1 297 ? 3.711 -6.154 -2.758 1.00 78.94 297 ALA A C 1
ATOM 2261 O O . ALA A 1 297 ? 4.002 -7.220 -2.213 1.00 78.94 297 ALA A O 1
ATOM 2262 N N . ASP A 1 298 ? 3.738 -4.991 -2.099 1.00 83.88 298 ASP A N 1
ATOM 2263 C CA . ASP A 1 298 ? 4.136 -4.883 -0.689 1.00 83.88 298 ASP A CA 1
ATOM 2264 C C . ASP A 1 298 ? 3.160 -5.642 0.224 1.00 83.88 298 ASP A C 1
ATOM 2266 O O . ASP A 1 298 ? 3.554 -6.374 1.134 1.00 83.88 298 ASP A O 1
ATOM 2270 N N . THR A 1 299 ? 1.861 -5.507 -0.041 1.00 78.25 299 THR A N 1
ATOM 2271 C CA . THR A 1 299 ? 0.799 -6.123 0.774 1.00 78.25 299 THR A CA 1
ATOM 2272 C C . THR A 1 299 ? 0.737 -7.635 0.586 1.00 78.25 299 THR A C 1
ATOM 2274 O O . THR A 1 299 ? 0.451 -8.370 1.532 1.00 78.25 299 THR A O 1
ATOM 2277 N N . ALA A 1 300 ? 1.084 -8.113 -0.611 1.00 76.81 300 ALA A N 1
ATOM 2278 C CA . ALA A 1 300 ? 1.109 -9.525 -0.958 1.00 76.81 300 ALA A CA 1
ATOM 2279 C C . ALA A 1 300 ? 2.075 -10.332 -0.084 1.00 76.81 300 ALA A C 1
ATOM 2281 O O . ALA A 1 300 ? 1.804 -11.499 0.202 1.00 76.81 300 ALA A O 1
ATOM 2282 N N . VAL A 1 301 ? 3.168 -9.715 0.375 1.00 77.44 301 VAL A N 1
ATOM 2283 C CA . VAL A 1 301 ? 4.226 -10.367 1.168 1.00 77.44 301 VAL A CA 1
ATOM 2284 C C . VAL A 1 301 ? 4.223 -9.976 2.645 1.00 77.44 301 VAL A C 1
ATOM 2286 O O . VAL A 1 301 ? 4.980 -10.541 3.430 1.00 77.44 301 VAL A O 1
ATOM 2289 N N . LEU A 1 302 ? 3.365 -9.035 3.034 1.00 80.50 302 LEU A N 1
ATOM 2290 C CA . LEU A 1 302 ? 3.249 -8.530 4.397 1.00 80.50 302 LEU A CA 1
ATOM 2291 C C . LEU A 1 302 ? 2.778 -9.620 5.371 1.00 80.50 302 LEU A C 1
ATOM 2293 O O . LEU A 1 302 ? 1.867 -10.379 5.044 1.00 80.50 302 LEU A O 1
ATOM 2297 N N . ASP A 1 303 ? 3.323 -9.675 6.582 1.00 82.88 303 ASP A N 1
ATOM 2298 C CA . ASP A 1 303 ? 2.716 -10.439 7.676 1.00 82.88 303 ASP A CA 1
ATOM 2299 C C . ASP A 1 303 ? 1.735 -9.541 8.456 1.00 82.88 303 ASP A C 1
ATOM 2301 O O . ASP A 1 303 ? 2.181 -8.583 9.096 1.00 82.88 303 ASP A O 1
ATOM 2305 N N . PRO A 1 304 ? 0.415 -9.810 8.420 1.00 81.00 304 PRO A N 1
ATOM 2306 C CA . PRO A 1 304 ? -0.572 -9.024 9.148 1.00 81.00 304 PRO A CA 1
ATOM 2307 C C . PRO A 1 304 ? -0.322 -8.940 10.655 1.00 81.00 304 PRO A C 1
ATOM 2309 O O . PRO A 1 304 ? -0.650 -7.922 11.258 1.00 81.00 304 PRO A O 1
ATOM 2312 N N . GLU A 1 305 ? 0.261 -9.976 11.269 1.00 85.12 305 GLU A N 1
ATOM 2313 C CA . GLU A 1 305 ? 0.494 -10.009 12.720 1.00 85.12 305 GLU A CA 1
ATOM 2314 C C . GLU A 1 305 ? 1.586 -9.025 13.161 1.00 85.12 305 GLU A C 1
ATOM 2316 O O . GLU A 1 305 ? 1.638 -8.612 14.322 1.00 85.12 305 GLU A O 1
ATOM 2321 N N . LEU A 1 306 ? 2.451 -8.618 12.230 1.00 90.19 306 LEU A N 1
ATOM 2322 C CA . LEU A 1 306 ? 3.559 -7.706 12.488 1.00 90.19 306 LEU A CA 1
ATOM 2323 C C . LEU A 1 306 ? 3.238 -6.251 12.133 1.00 90.19 306 LEU A C 1
ATOM 2325 O O . LEU A 1 306 ? 4.095 -5.378 12.281 1.00 90.19 306 LEU A O 1
ATOM 2329 N N . VAL A 1 307 ? 2.012 -5.952 11.701 1.00 92.31 307 VAL A N 1
ATOM 2330 C CA . VAL A 1 307 ? 1.604 -4.588 11.358 1.00 92.31 307 VAL A CA 1
ATOM 2331 C C . VAL A 1 307 ? 0.744 -3.987 12.455 1.00 92.31 307 VAL A C 1
ATOM 2333 O O . VAL A 1 307 ? -0.382 -4.404 12.694 1.00 92.31 307 VAL A O 1
ATOM 2336 N N . LEU A 1 308 ? 1.266 -2.945 13.099 1.00 94.94 308 LEU A N 1
ATOM 2337 C CA . LEU A 1 308 ? 0.535 -2.162 14.098 1.00 94.94 308 LEU A CA 1
ATOM 2338 C C . LEU A 1 308 ? -0.339 -1.076 13.459 1.00 94.94 308 LEU A C 1
ATOM 2340 O O . LEU A 1 308 ? -1.330 -0.650 14.049 1.00 94.94 308 LEU A O 1
ATOM 2344 N N . GLY A 1 309 ? 0.035 -0.609 12.268 1.00 95.31 309 GLY A N 1
ATOM 2345 C CA . GLY A 1 309 ? -0.690 0.413 11.526 1.00 95.31 309 GLY A CA 1
ATOM 2346 C C . GLY A 1 309 ? 0.090 0.923 10.321 1.00 95.31 309 GLY A C 1
ATOM 2347 O O . GLY A 1 309 ? 1.248 0.552 10.119 1.00 95.31 309 GLY A O 1
ATOM 2348 N N . PHE A 1 310 ? -0.547 1.789 9.537 1.00 96.06 310 PHE A N 1
ATOM 2349 C CA . PHE A 1 310 ? 0.017 2.363 8.315 1.00 96.06 310 PHE A CA 1
ATOM 2350 C C . PHE A 1 310 ? 0.042 3.889 8.369 1.00 96.06 310 PHE A C 1
ATOM 2352 O O . PHE A 1 310 ? -0.942 4.527 8.747 1.00 96.06 310 PHE A O 1
ATOM 2359 N N . VAL A 1 311 ? 1.139 4.477 7.906 1.00 96.81 311 VAL A N 1
ATOM 2360 C CA . VAL A 1 311 ? 1.250 5.904 7.619 1.00 96.81 311 VAL A CA 1
ATOM 2361 C C . VAL A 1 311 ? 1.789 6.077 6.204 1.00 96.81 311 VAL A C 1
ATOM 2363 O O . VAL A 1 311 ? 2.866 5.577 5.885 1.00 96.81 311 VAL A O 1
ATOM 2366 N N . THR A 1 312 ? 1.043 6.769 5.343 1.00 94.75 312 THR A N 1
ATOM 2367 C CA . THR A 1 312 ? 1.457 6.996 3.947 1.00 94.75 312 THR A CA 1
ATOM 2368 C C . THR A 1 312 ? 1.418 8.462 3.549 1.00 94.75 312 THR A C 1
ATOM 2370 O O . THR A 1 312 ? 0.555 9.204 4.018 1.00 94.75 312 THR A O 1
ATOM 2373 N N . GLU A 1 313 ? 2.343 8.893 2.688 1.00 92.88 313 GLU A N 1
ATOM 2374 C CA . GLU A 1 313 ? 2.365 10.268 2.158 1.00 92.88 313 GLU A CA 1
ATOM 2375 C C . GLU A 1 313 ? 1.285 10.512 1.110 1.00 92.88 313 GLU A C 1
ATOM 2377 O O . GLU A 1 313 ? 0.792 11.631 0.988 1.00 92.88 313 GLU A O 1
ATOM 2382 N N . THR A 1 314 ? 0.923 9.483 0.348 1.00 87.44 314 THR A N 1
ATOM 2383 C CA . THR A 1 314 ? -0.072 9.565 -0.720 1.00 87.44 314 THR A CA 1
ATOM 2384 C C . THR A 1 314 ? -1.283 8.682 -0.427 1.00 87.44 314 THR A C 1
ATOM 2386 O O . THR A 1 314 ? -1.308 7.897 0.521 1.00 87.44 314 THR A O 1
ATOM 2389 N N . GLY A 1 315 ? -2.328 8.834 -1.241 1.00 81.88 315 GLY A N 1
ATOM 2390 C CA . GLY A 1 315 ? -3.576 8.091 -1.104 1.00 81.88 315 GLY A CA 1
ATOM 2391 C C . GLY A 1 315 ? -4.651 8.838 -0.313 1.00 81.88 315 GLY A C 1
ATOM 2392 O O . GLY A 1 315 ? -4.410 9.856 0.330 1.00 81.88 315 GLY A O 1
ATOM 2393 N N . GLY A 1 316 ? -5.878 8.325 -0.405 1.00 84.25 316 GLY A N 1
ATOM 2394 C CA . GLY A 1 316 ? -7.052 8.868 0.277 1.00 84.25 316 GLY A CA 1
ATOM 2395 C C . GLY A 1 316 ? -7.778 7.823 1.131 1.00 84.25 316 GLY A C 1
ATOM 2396 O O . GLY A 1 316 ? -7.376 6.661 1.160 1.00 84.25 316 GLY A O 1
ATOM 2397 N N . PRO A 1 317 ? -8.888 8.191 1.796 1.00 81.44 317 PRO A N 1
ATOM 2398 C CA . PRO A 1 317 ? -9.661 7.291 2.667 1.00 81.44 317 PRO A CA 1
ATOM 2399 C C . PRO A 1 317 ? -10.250 6.053 1.970 1.00 81.44 317 PRO A C 1
ATOM 2401 O O . PRO A 1 317 ? -10.778 5.154 2.629 1.00 81.44 317 PRO A O 1
ATOM 2404 N N . THR A 1 318 ? -10.219 6.030 0.638 1.00 79.00 318 THR A N 1
ATOM 2405 C CA . THR A 1 318 ? -10.672 4.934 -0.226 1.00 79.00 318 THR A CA 1
ATOM 2406 C C . THR A 1 318 ? -9.514 4.219 -0.926 1.00 79.00 318 THR A C 1
ATOM 2408 O O . THR A 1 318 ? -9.765 3.411 -1.813 1.00 79.00 318 THR A O 1
ATOM 2411 N N . SER A 1 319 ? -8.259 4.520 -0.573 1.00 77.00 319 SER A N 1
ATOM 2412 C CA . SER A 1 319 ? -7.088 3.871 -1.166 1.00 77.00 319 SER A CA 1
ATOM 2413 C C . SER A 1 319 ? -7.010 2.389 -0.795 1.00 77.00 319 SER A C 1
ATOM 2415 O O . SER A 1 319 ? -7.592 1.944 0.197 1.00 77.00 319 SER A O 1
ATOM 2417 N N . HIS A 1 320 ? -6.227 1.633 -1.564 1.00 77.56 320 HIS A N 1
ATOM 2418 C CA . HIS A 1 320 ? -5.944 0.223 -1.293 1.00 77.56 320 HIS A CA 1
ATOM 2419 C C . HIS A 1 320 ? -5.434 0.004 0.145 1.00 77.56 320 HIS A C 1
ATOM 2421 O O . HIS A 1 320 ? -5.947 -0.845 0.870 1.00 77.56 320 HIS A O 1
ATOM 2427 N N . VAL A 1 321 ? -4.528 0.870 0.613 1.00 84.44 321 VAL A N 1
ATOM 2428 C CA . VAL A 1 321 ? -4.010 0.866 1.993 1.00 84.44 321 VAL A CA 1
ATOM 2429 C C . VAL A 1 321 ? -5.111 1.073 3.024 1.00 84.44 321 VAL A C 1
ATOM 2431 O O . VAL A 1 321 ? -5.150 0.372 4.031 1.00 84.44 321 VAL A O 1
ATOM 2434 N N . ALA A 1 322 ? -6.033 2.008 2.776 1.00 84.81 322 ALA A N 1
ATOM 2435 C CA . ALA A 1 322 ? -7.153 2.258 3.677 1.00 84.81 322 ALA A CA 1
ATOM 2436 C C . ALA A 1 322 ? -8.081 1.037 3.784 1.00 84.81 322 ALA A C 1
ATOM 2438 O O . ALA A 1 322 ? -8.585 0.729 4.864 1.00 84.81 322 ALA A O 1
ATOM 2439 N N . ILE A 1 323 ? -8.304 0.333 2.671 1.00 80.62 323 ILE A N 1
ATOM 2440 C CA . ILE A 1 323 ? -9.114 -0.889 2.633 1.00 80.62 323 ILE A CA 1
ATOM 2441 C C . ILE A 1 323 ? -8.423 -2.009 3.415 1.00 80.62 323 ILE A C 1
ATOM 2443 O O . ILE A 1 323 ? -9.058 -2.614 4.281 1.00 80.62 323 ILE A O 1
ATOM 2447 N N . ILE A 1 324 ? -7.129 -2.230 3.175 1.00 81.62 324 ILE A N 1
ATOM 2448 C CA . ILE A 1 324 ? -6.345 -3.263 3.863 1.00 81.62 324 ILE A CA 1
ATOM 2449 C C . ILE A 1 324 ? -6.281 -2.996 5.363 1.00 81.62 324 ILE A C 1
ATOM 2451 O O . ILE A 1 324 ? -6.548 -3.889 6.164 1.00 81.62 324 ILE A O 1
ATOM 2455 N N . ALA A 1 325 ? -5.990 -1.760 5.766 1.00 87.50 325 ALA A N 1
ATOM 2456 C CA . ALA A 1 325 ? -5.929 -1.400 7.176 1.00 87.50 325 ALA A CA 1
ATOM 2457 C C . ALA A 1 325 ? -7.246 -1.714 7.903 1.00 87.50 325 ALA A C 1
ATOM 2459 O O . ALA A 1 325 ? -7.229 -2.282 8.994 1.00 87.50 325 ALA A O 1
ATOM 2460 N N . ARG A 1 326 ? -8.394 -1.443 7.264 1.00 84.69 326 ARG A N 1
ATOM 2461 C CA . ARG A 1 326 ? -9.716 -1.789 7.809 1.00 84.69 326 ARG A CA 1
ATOM 2462 C C . ARG A 1 326 ? -9.946 -3.294 7.880 1.00 84.69 326 ARG A C 1
ATOM 2464 O O . ARG A 1 326 ? -10.491 -3.759 8.876 1.00 84.69 326 ARG A O 1
ATOM 2471 N N . SER A 1 327 ? -9.547 -4.058 6.860 1.00 75.69 327 SER A N 1
ATOM 2472 C CA . SER A 1 327 ? -9.695 -5.522 6.889 1.00 75.69 327 SER A CA 1
ATOM 2473 C C . SER A 1 327 ? -8.817 -6.181 7.953 1.00 75.69 327 SER A C 1
ATOM 2475 O O . SER A 1 327 ? -9.230 -7.181 8.544 1.00 75.69 327 SER A O 1
ATOM 2477 N N . LEU A 1 328 ? -7.641 -5.596 8.210 1.00 80.50 328 LEU A N 1
ATOM 2478 C CA . LEU A 1 328 ? -6.706 -6.016 9.253 1.00 80.50 328 LEU A CA 1
ATOM 2479 C C . LEU A 1 328 ? -7.087 -5.491 10.647 1.00 80.50 328 LEU A C 1
ATOM 2481 O O . LEU A 1 328 ? -6.563 -5.979 11.641 1.00 80.50 328 LEU A O 1
ATOM 2485 N N . GLY A 1 329 ? -7.998 -4.518 10.739 1.00 85.25 329 GLY A N 1
ATOM 2486 C CA . GLY A 1 329 ? -8.391 -3.904 12.008 1.00 85.25 329 GLY A CA 1
ATOM 2487 C C . GLY A 1 329 ? -7.296 -3.040 12.641 1.00 85.25 329 GLY A C 1
ATOM 2488 O O . GLY A 1 329 ? -7.262 -2.901 13.861 1.00 85.25 329 GLY A O 1
ATOM 2489 N N . VAL A 1 330 ? -6.400 -2.474 11.828 1.00 92.19 330 VAL A N 1
ATOM 2490 C CA . VAL A 1 330 ? -5.273 -1.645 12.283 1.00 92.19 330 VAL A CA 1
ATOM 2491 C C . VAL A 1 330 ? -5.486 -0.174 11.935 1.00 92.19 330 VAL A C 1
ATOM 2493 O O . VAL A 1 330 ? -6.214 0.169 10.995 1.00 92.19 330 VAL A O 1
ATOM 2496 N N . ALA A 1 331 ? -4.828 0.708 12.687 1.00 95.62 331 ALA A N 1
ATOM 2497 C CA . ALA A 1 331 ? -4.899 2.148 12.469 1.00 95.62 331 ALA A CA 1
ATOM 2498 C C . ALA A 1 331 ? -4.231 2.536 11.141 1.00 95.62 331 ALA A C 1
ATOM 2500 O O . ALA A 1 331 ? -3.174 2.004 10.792 1.00 95.62 331 ALA A O 1
ATOM 2501 N N . ALA A 1 332 ? -4.809 3.493 10.413 1.00 96.81 332 ALA A N 1
ATOM 2502 C CA . ALA A 1 332 ? -4.164 4.050 9.229 1.00 96.81 332 ALA A CA 1
ATOM 2503 C C . ALA A 1 332 ? -4.411 5.544 9.051 1.00 96.81 332 ALA A C 1
ATOM 2505 O O . ALA A 1 332 ? -5.550 6.018 9.136 1.00 96.81 332 ALA A O 1
ATOM 2506 N N . VAL A 1 333 ? -3.331 6.245 8.712 1.00 97.50 333 VAL A N 1
ATOM 2507 C CA . VAL A 1 333 ? -3.315 7.646 8.292 1.00 97.50 333 VAL A CA 1
ATOM 2508 C C . VAL A 1 333 ? -2.673 7.732 6.906 1.00 97.50 333 VAL A C 1
ATOM 2510 O O . VAL A 1 333 ? -1.599 7.188 6.665 1.00 97.50 333 VAL A O 1
ATOM 2513 N N . VAL A 1 334 ? -3.337 8.398 5.969 1.00 95.75 334 VAL A N 1
ATOM 2514 C CA . VAL A 1 334 ? -2.865 8.573 4.581 1.00 95.75 334 VAL A CA 1
ATOM 2515 C C . VAL A 1 334 ? -2.709 10.058 4.272 1.00 95.75 334 VAL A C 1
ATOM 2517 O O . VAL A 1 334 ? -3.265 10.888 4.986 1.00 95.75 334 VAL A O 1
ATOM 2520 N N . GLY A 1 335 ? -1.974 10.440 3.231 1.00 93.50 335 GLY A N 1
ATOM 2521 C CA . GLY A 1 335 ? -1.778 11.864 2.928 1.00 93.50 335 GLY A CA 1
ATOM 2522 C C . GLY A 1 335 ? -0.914 12.613 3.957 1.00 93.50 335 GLY A C 1
ATOM 2523 O O . GLY A 1 335 ? -1.044 13.828 4.095 1.00 93.50 335 GLY A O 1
ATOM 2524 N N . ALA A 1 336 ? -0.081 11.905 4.725 1.00 94.81 336 ALA A N 1
ATOM 2525 C CA . ALA A 1 336 ? 0.827 12.469 5.722 1.00 94.81 336 ALA A CA 1
ATOM 2526 C C . ALA A 1 336 ? 2.120 12.964 5.050 1.00 94.81 336 ALA A C 1
ATOM 2528 O O . ALA A 1 336 ? 3.180 12.352 5.171 1.00 94.81 336 ALA A O 1
ATOM 2529 N N . SER A 1 337 ? 2.020 14.047 4.279 1.00 92.56 337 SER A N 1
ATOM 2530 C CA . SER A 1 337 ? 3.113 14.572 3.450 1.00 92.56 337 SER A CA 1
ATOM 2531 C C . SER A 1 337 ? 4.409 14.819 4.233 1.00 92.56 337 SER A C 1
ATOM 2533 O O . SER A 1 337 ? 4.403 15.499 5.259 1.00 92.56 337 SER A O 1
ATOM 2535 N N . GLY A 1 338 ? 5.538 14.327 3.713 1.00 89.25 338 GLY A N 1
ATOM 2536 C CA . GLY A 1 338 ? 6.870 14.524 4.293 1.00 89.25 338 GLY A CA 1
ATOM 2537 C C . GLY A 1 338 ? 7.203 13.590 5.458 1.00 89.25 338 GLY A C 1
ATOM 2538 O O . GLY A 1 338 ? 8.270 13.735 6.064 1.00 89.25 338 GLY A O 1
ATOM 2539 N N . VAL A 1 339 ? 6.318 12.643 5.795 1.00 93.00 339 VAL A N 1
ATOM 2540 C CA . VAL A 1 339 ? 6.554 11.691 6.883 1.00 93.00 339 VAL A CA 1
ATOM 2541 C C . VAL A 1 339 ? 7.760 10.801 6.594 1.00 93.00 339 VAL A C 1
ATOM 2543 O O . VAL A 1 339 ? 8.563 10.602 7.499 1.00 93.00 339 VAL A O 1
ATOM 2546 N N . VAL A 1 340 ? 7.954 10.339 5.351 1.00 92.06 340 VAL A N 1
ATOM 2547 C CA . VAL A 1 340 ? 9.029 9.393 4.992 1.00 92.06 340 VAL A CA 1
ATOM 2548 C C . VAL A 1 340 ? 10.396 10.034 5.195 1.00 92.06 340 VAL A C 1
ATOM 2550 O O . VAL A 1 340 ? 11.284 9.428 5.784 1.00 92.06 340 VAL A O 1
ATOM 2553 N N . ALA A 1 341 ? 10.542 11.300 4.800 1.00 90.50 341 ALA A N 1
ATOM 2554 C CA . ALA A 1 341 ? 11.772 12.064 5.011 1.00 90.50 341 ALA A CA 1
ATOM 2555 C C . ALA A 1 341 ? 12.056 12.369 6.495 1.00 90.50 341 ALA A C 1
ATOM 2557 O O . ALA A 1 341 ? 13.182 12.719 6.854 1.00 90.50 341 ALA A O 1
ATOM 2558 N N . SER A 1 342 ? 11.037 12.265 7.351 1.00 91.38 342 SER A N 1
ATOM 2559 C CA . SER A 1 342 ? 11.093 12.664 8.757 1.00 91.38 342 SER A CA 1
ATOM 2560 C C . SER A 1 342 ? 11.257 11.494 9.729 1.00 91.38 342 SER A C 1
ATOM 2562 O O . SER A 1 342 ? 11.509 11.729 10.911 1.00 91.38 342 SER A O 1
ATOM 2564 N N . VAL A 1 343 ? 11.121 10.252 9.258 1.00 93.12 343 VAL A N 1
ATOM 2565 C CA . VAL A 1 343 ? 11.212 9.036 10.072 1.00 93.12 343 VAL A CA 1
ATOM 2566 C C . VAL A 1 343 ? 12.344 8.138 9.580 1.00 93.12 343 VAL A C 1
ATOM 2568 O O . VAL A 1 343 ? 12.651 8.068 8.396 1.00 93.12 343 VAL A O 1
ATOM 2571 N N . SER A 1 344 ? 12.996 7.430 10.493 1.00 91.88 344 SER A N 1
ATOM 2572 C CA . SER A 1 344 ? 13.923 6.342 10.186 1.00 91.88 344 SER A CA 1
ATOM 2573 C C . SER A 1 344 ? 13.377 5.018 10.721 1.00 91.88 344 SER A C 1
ATOM 2575 O O . SER A 1 344 ? 12.682 4.984 11.736 1.00 91.88 344 SER A O 1
ATOM 2577 N N . THR A 1 345 ? 13.719 3.902 10.074 1.00 91.12 345 THR A N 1
ATOM 2578 C CA . THR A 1 345 ? 13.361 2.572 10.590 1.00 91.12 345 THR A CA 1
ATOM 2579 C C . THR A 1 345 ? 13.893 2.394 12.015 1.00 91.12 345 THR A C 1
ATOM 2581 O O . THR A 1 345 ? 15.074 2.623 12.283 1.00 91.12 345 THR A O 1
ATOM 2584 N N . GLY A 1 346 ? 13.012 1.976 12.922 1.00 91.38 346 GLY A N 1
ATOM 2585 C CA . GLY A 1 346 ? 13.267 1.825 14.353 1.00 91.38 346 GLY A CA 1
ATOM 2586 C C . GLY A 1 346 ? 12.871 3.031 15.210 1.00 91.38 346 GLY A C 1
ATOM 2587 O O . GLY A 1 346 ? 12.834 2.890 16.432 1.00 91.38 346 GLY A O 1
ATOM 2588 N N . ASP A 1 347 ? 12.551 4.184 14.614 1.00 95.06 347 ASP A N 1
ATOM 2589 C CA . ASP A 1 347 ? 12.052 5.345 15.356 1.00 95.06 347 ASP A CA 1
ATOM 2590 C C . ASP A 1 347 ? 10.670 5.046 15.949 1.00 95.06 347 ASP A C 1
ATOM 2592 O O . ASP A 1 347 ? 9.838 4.410 15.310 1.00 95.06 347 ASP A O 1
ATOM 2596 N N . GLU A 1 348 ? 10.399 5.487 17.178 1.00 96.56 348 GLU A N 1
ATOM 2597 C CA . GLU A 1 348 ? 9.075 5.302 17.779 1.00 96.56 348 GLU A CA 1
ATOM 2598 C C . GLU A 1 348 ? 8.060 6.237 17.109 1.00 96.56 348 GLU A C 1
ATOM 2600 O O . GLU A 1 348 ? 8.285 7.447 17.008 1.00 96.56 348 GLU A O 1
ATOM 2605 N N . VAL A 1 349 ? 6.945 5.668 16.651 1.00 97.94 349 VAL A N 1
ATOM 2606 C CA . VAL A 1 349 ? 5.852 6.382 15.991 1.00 97.94 349 VAL A CA 1
ATOM 2607 C C . VAL A 1 349 ? 4.538 6.038 16.672 1.00 97.94 349 VAL A C 1
ATOM 2609 O O . VAL A 1 349 ? 4.235 4.872 16.934 1.00 97.94 349 VAL A O 1
ATOM 2612 N N . ALA A 1 350 ? 3.749 7.072 16.935 1.00 97.81 350 ALA A N 1
ATOM 2613 C CA . ALA A 1 350 ? 2.373 6.969 17.382 1.00 97.81 350 ALA A CA 1
ATOM 2614 C C . ALA A 1 350 ? 1.439 7.473 16.277 1.00 97.81 350 ALA A C 1
ATOM 2616 O O . ALA A 1 350 ? 1.731 8.491 15.650 1.00 97.81 350 ALA A O 1
ATOM 2617 N N . LEU A 1 351 ? 0.314 6.799 16.052 1.00 98.00 351 LEU A N 1
ATOM 2618 C CA . LEU A 1 351 ? -0.745 7.302 15.183 1.00 98.00 351 LEU A CA 1
ATOM 2619 C C . LEU A 1 351 ? -2.135 7.073 15.768 1.00 98.00 351 LEU A C 1
ATOM 2621 O O . LEU A 1 351 ? -2.380 6.084 16.461 1.00 98.00 351 LEU A O 1
ATOM 2625 N N . ASP A 1 352 ? -3.040 7.990 15.451 1.00 96.88 352 ASP A N 1
ATOM 2626 C CA . ASP A 1 352 ? -4.474 7.851 15.677 1.00 96.88 352 ASP A CA 1
ATOM 2627 C C . ASP A 1 352 ? -5.170 7.946 14.323 1.00 96.88 352 ASP A C 1
ATOM 2629 O O . ASP A 1 352 ? -5.298 9.011 13.714 1.00 96.88 352 ASP A O 1
ATOM 2633 N N . GLY A 1 353 ? -5.609 6.794 13.829 1.00 95.75 353 GLY A N 1
ATOM 2634 C CA . GLY A 1 353 ? -6.257 6.683 12.532 1.00 95.75 353 GLY A CA 1
ATOM 2635 C C . GLY A 1 353 ? -7.687 7.231 12.501 1.00 95.75 353 GLY A C 1
ATOM 2636 O O . GLY A 1 353 ? -8.319 7.214 11.446 1.00 95.75 353 GLY A O 1
ATOM 2637 N N . SER A 1 354 ? -8.198 7.728 13.634 1.00 93.56 354 SER A N 1
ATOM 2638 C CA . SER A 1 354 ? -9.502 8.391 13.756 1.00 93.56 354 SER A CA 1
ATOM 2639 C C . SER A 1 354 ? -9.375 9.909 13.626 1.00 93.56 354 SER A C 1
ATOM 2641 O O . SER A 1 354 ? -10.237 10.543 13.017 1.00 93.56 354 SER A O 1
ATOM 2643 N N . THR A 1 355 ? -8.309 10.496 14.181 1.00 94.69 355 THR A N 1
ATOM 2644 C CA . THR A 1 355 ? -8.040 11.945 14.108 1.00 94.69 355 THR A CA 1
ATOM 2645 C C . THR A 1 355 ? -7.112 12.324 12.957 1.00 94.69 355 THR A C 1
ATOM 2647 O O . THR A 1 355 ? -7.178 13.455 12.481 1.00 94.69 355 THR A O 1
ATOM 2650 N N . GLY A 1 356 ? -6.300 11.383 12.463 1.00 95.62 356 GLY A N 1
ATOM 2651 C CA . GLY A 1 356 ? -5.279 11.646 11.447 1.00 95.62 356 GLY A CA 1
ATOM 2652 C C . GLY A 1 356 ? -3.956 12.138 12.039 1.00 95.62 356 GLY A C 1
ATOM 2653 O O . GLY A 1 356 ? -3.101 12.620 11.296 1.00 95.62 356 GLY A O 1
ATOM 2654 N N . ASP A 1 357 ? -3.786 12.036 13.359 1.00 96.00 357 ASP A N 1
ATOM 2655 C CA . ASP A 1 357 ? -2.569 12.456 14.047 1.00 96.00 357 ASP A CA 1
ATOM 2656 C C . ASP A 1 357 ? -1.463 11.413 13.878 1.00 96.00 357 ASP A C 1
ATOM 2658 O O . ASP A 1 357 ? -1.668 10.229 14.153 1.00 96.00 357 ASP A O 1
ATOM 2662 N N . VAL A 1 358 ? -0.267 11.866 13.498 1.00 98.00 358 VAL A N 1
ATOM 2663 C CA . VAL A 1 358 ? 0.963 11.067 13.500 1.00 98.00 358 VAL A CA 1
ATOM 2664 C C . VAL A 1 358 ? 2.021 11.806 14.311 1.00 98.00 358 VAL A C 1
ATOM 2666 O O . VAL A 1 358 ? 2.285 12.989 14.086 1.00 98.00 358 VAL A O 1
ATOM 2669 N N . VAL A 1 359 ? 2.644 11.111 15.258 1.00 97.88 359 VAL A N 1
ATOM 2670 C CA . VAL A 1 359 ? 3.715 11.643 16.100 1.00 97.88 359 VAL A CA 1
ATOM 2671 C C . VAL A 1 359 ? 4.953 10.770 15.953 1.00 97.88 359 VAL A C 1
ATOM 2673 O O . VAL A 1 359 ? 4.926 9.588 16.283 1.00 97.88 359 VAL A O 1
ATOM 2676 N N . ILE A 1 360 ? 6.042 11.362 15.475 1.00 97.50 360 ILE A N 1
ATOM 2677 C CA . ILE A 1 360 ? 7.363 10.739 15.355 1.00 97.50 360 ILE A CA 1
ATOM 2678 C C . ILE A 1 360 ? 8.187 11.182 16.564 1.00 97.50 360 ILE A C 1
ATOM 2680 O O . ILE A 1 360 ? 8.186 12.366 16.910 1.00 97.50 360 ILE A O 1
ATOM 2684 N N . HIS A 1 361 ? 8.891 10.244 17.198 1.00 96.25 361 HIS A N 1
ATOM 2685 C CA . HIS A 1 361 ? 9.624 10.478 18.444 1.00 96.25 361 HIS A CA 1
ATOM 2686 C C . HIS A 1 361 ? 8.736 11.094 19.537 1.00 96.25 361 HIS A C 1
ATOM 2688 O O . HIS A 1 361 ? 9.058 12.171 20.050 1.00 96.25 361 HIS A O 1
ATOM 2694 N N . PRO A 1 362 ? 7.595 10.462 19.881 1.00 96.50 362 PRO A N 1
ATOM 2695 C CA . PRO A 1 362 ? 6.726 10.989 20.921 1.00 96.50 362 PRO A CA 1
ATOM 2696 C C . PRO A 1 362 ? 7.509 11.144 22.228 1.00 96.50 362 PRO A C 1
ATOM 2698 O O . PRO A 1 362 ? 8.239 10.248 22.648 1.00 96.50 362 PRO A O 1
ATOM 2701 N N . SER A 1 363 ? 7.336 12.282 22.897 1.00 96.50 363 SER A N 1
ATOM 2702 C CA . SER A 1 363 ? 7.780 12.430 24.283 1.00 96.50 363 SER A CA 1
ATOM 2703 C C . SER A 1 363 ? 7.095 11.384 25.166 1.00 96.50 363 SER A C 1
ATOM 2705 O O . SER A 1 363 ? 5.993 10.937 24.850 1.00 96.50 363 SER A O 1
ATOM 2707 N N . GLU A 1 364 ? 7.681 11.027 26.312 1.00 94.94 364 GLU A N 1
ATOM 2708 C CA . GLU A 1 364 ? 7.072 10.020 27.199 1.00 94.94 364 GLU A CA 1
ATOM 2709 C C . GLU A 1 364 ? 5.645 10.409 27.627 1.00 94.94 364 GLU A C 1
ATOM 2711 O O . GLU A 1 364 ? 4.770 9.553 27.722 1.00 94.94 364 GLU A O 1
ATOM 2716 N N . SER A 1 365 ? 5.370 11.707 27.809 1.00 96.31 365 SER A N 1
ATOM 2717 C CA . SER A 1 365 ? 4.012 12.198 28.068 1.00 96.31 365 SER A CA 1
ATOM 2718 C C . SER A 1 365 ? 3.057 11.943 26.902 1.00 96.31 365 SER A C 1
ATOM 2720 O O . SER A 1 365 ? 1.928 11.513 27.129 1.00 96.31 365 SER A O 1
ATOM 2722 N N . THR A 1 366 ? 3.500 12.176 25.663 1.00 96.56 366 THR A N 1
ATOM 2723 C CA . THR A 1 366 ? 2.692 11.905 24.467 1.00 96.56 366 THR A CA 1
ATOM 2724 C C . THR A 1 366 ? 2.508 10.401 24.276 1.00 96.56 366 THR A C 1
ATOM 2726 O O . THR A 1 366 ? 1.391 9.942 24.063 1.00 96.56 366 THR A O 1
ATOM 2729 N N . ALA A 1 367 ? 3.567 9.603 24.423 1.00 96.44 367 ALA A N 1
ATOM 2730 C CA . ALA A 1 367 ? 3.490 8.150 24.328 1.00 96.44 367 ALA A CA 1
ATOM 2731 C C . ALA A 1 367 ? 2.530 7.564 25.381 1.00 96.44 367 ALA A C 1
ATOM 2733 O O . ALA A 1 367 ? 1.723 6.693 25.060 1.00 96.44 367 ALA A O 1
ATOM 2734 N N . ALA A 1 368 ? 2.556 8.069 26.619 1.00 96.50 368 ALA A N 1
ATOM 2735 C CA . ALA A 1 368 ? 1.624 7.669 27.672 1.00 96.50 368 ALA A CA 1
ATOM 2736 C C . ALA A 1 368 ? 0.160 7.997 27.329 1.00 96.50 368 ALA A C 1
ATOM 2738 O O . ALA A 1 368 ? -0.712 7.157 27.556 1.00 96.50 368 ALA A O 1
ATOM 2739 N N . ASP A 1 369 ? -0.109 9.167 26.743 1.00 96.75 369 ASP A N 1
ATOM 2740 C CA . ASP A 1 369 ? -1.443 9.538 26.253 1.00 96.75 369 ASP A CA 1
ATOM 2741 C C . ASP A 1 369 ? -1.926 8.580 25.149 1.00 96.75 369 ASP A C 1
ATOM 2743 O O . ASP A 1 369 ? -3.005 8.001 25.263 1.00 96.75 369 ASP A O 1
ATOM 2747 N N . PHE A 1 370 ? -1.097 8.294 24.139 1.00 96.69 370 PHE A N 1
ATOM 2748 C CA . PHE A 1 370 ? -1.435 7.321 23.089 1.00 96.69 370 PHE A CA 1
ATOM 2749 C C . PHE A 1 370 ? -1.676 5.907 23.643 1.00 96.69 370 PHE A C 1
ATOM 2751 O O . PHE A 1 370 ? -2.637 5.247 23.243 1.00 96.69 370 PHE A O 1
ATOM 2758 N N . ARG A 1 371 ? -0.864 5.444 24.605 1.00 96.00 371 ARG A N 1
ATOM 2759 C CA . ARG A 1 371 ? -1.082 4.153 25.289 1.00 96.00 371 ARG A CA 1
ATOM 2760 C C . ARG A 1 371 ? -2.412 4.135 26.045 1.00 96.00 371 ARG A C 1
ATOM 2762 O O . ARG A 1 371 ? -3.126 3.138 25.978 1.00 96.00 371 ARG A O 1
ATOM 2769 N N . ALA A 1 372 ? -2.770 5.226 26.724 1.00 95.88 372 ALA A N 1
ATOM 2770 C CA . ALA A 1 372 ? -4.043 5.340 27.433 1.00 95.88 372 ALA A CA 1
ATOM 2771 C C . ALA A 1 372 ? -5.243 5.328 26.471 1.00 95.88 372 ALA A C 1
ATOM 2773 O O . ALA A 1 372 ? -6.216 4.618 26.722 1.00 95.88 372 ALA A O 1
ATOM 2774 N N . ARG A 1 373 ? -5.160 6.050 25.345 1.00 94.31 373 ARG A N 1
ATOM 2775 C CA . ARG A 1 373 ? -6.196 6.043 24.298 1.00 94.31 373 ARG A CA 1
ATOM 2776 C C . ARG A 1 373 ? -6.360 4.666 23.662 1.00 94.31 373 ARG A C 1
ATOM 2778 O O . ARG A 1 373 ? -7.486 4.201 23.516 1.00 94.31 373 ARG A O 1
ATOM 2785 N N . ARG A 1 374 ? -5.252 3.986 23.346 1.00 93.19 374 ARG A N 1
ATOM 2786 C CA . ARG A 1 374 ? -5.272 2.606 22.842 1.00 93.19 374 ARG A CA 1
ATOM 2787 C C . ARG A 1 374 ? -5.944 1.660 23.838 1.00 93.19 374 ARG A C 1
ATOM 2789 O O . ARG A 1 374 ? -6.853 0.936 23.453 1.00 93.19 374 ARG A O 1
ATOM 2796 N N . ALA A 1 375 ? -5.558 1.713 25.113 1.00 93.38 375 ALA A N 1
ATOM 2797 C CA . ALA A 1 375 ? -6.165 0.884 26.154 1.00 93.38 375 ALA A CA 1
ATOM 2798 C C . ALA A 1 375 ? -7.667 1.173 26.333 1.00 93.38 375 ALA A C 1
ATOM 2800 O O . ALA A 1 375 ? -8.451 0.250 26.547 1.00 93.38 375 ALA A O 1
ATOM 2801 N N . ALA A 1 376 ? -8.085 2.437 26.219 1.00 91.62 376 ALA A N 1
ATOM 2802 C CA . ALA A 1 376 ? -9.496 2.810 26.255 1.00 91.62 376 ALA A CA 1
ATOM 2803 C C . ALA A 1 376 ? -10.272 2.244 25.053 1.00 91.62 376 ALA A C 1
ATOM 2805 O O . ALA A 1 376 ? -11.351 1.688 25.248 1.00 91.62 376 ALA A O 1
ATOM 2806 N N . ALA A 1 377 ? -9.710 2.320 23.842 1.00 87.00 377 ALA A N 1
ATOM 2807 C CA . ALA A 1 377 ? -10.312 1.750 22.637 1.00 87.00 377 ALA A CA 1
ATOM 2808 C C . ALA A 1 377 ? -10.414 0.215 22.709 1.00 87.00 377 ALA A C 1
ATOM 2810 O O . ALA A 1 377 ? -11.452 -0.354 22.380 1.00 87.00 377 ALA A O 1
ATOM 2811 N N . GLU A 1 378 ? -9.371 -0.461 23.199 1.00 87.44 378 GLU A N 1
ATOM 2812 C CA . GLU A 1 378 ? -9.380 -1.911 23.431 1.00 87.44 378 GLU A CA 1
ATOM 2813 C C . GLU A 1 378 ? -10.431 -2.304 24.485 1.00 87.44 378 GLU A C 1
ATOM 2815 O O . GLU A 1 378 ? -11.172 -3.269 24.297 1.00 87.44 378 GLU A O 1
ATOM 2820 N N . ALA A 1 379 ? -10.556 -1.532 25.570 1.00 89.69 379 ALA A N 1
ATOM 2821 C CA . ALA A 1 379 ? -11.577 -1.752 26.592 1.00 89.69 379 ALA A CA 1
ATOM 2822 C C . ALA A 1 379 ? -13.000 -1.504 26.067 1.00 89.69 379 ALA A C 1
ATOM 2824 O O . ALA A 1 379 ? -13.918 -2.242 26.425 1.00 89.69 379 ALA A O 1
ATOM 2825 N N . GLU A 1 380 ? -13.201 -0.497 25.214 1.00 87.19 380 GLU A N 1
ATOM 2826 C CA . GLU A 1 380 ? -14.484 -0.234 24.557 1.00 87.19 380 GLU A CA 1
ATOM 2827 C C . GLU A 1 380 ? -14.860 -1.364 23.592 1.00 87.19 380 GLU A C 1
ATOM 2829 O O . GLU A 1 380 ? -15.984 -1.865 23.652 1.00 87.19 380 GLU A O 1
ATOM 2834 N N . ALA A 1 381 ? -13.913 -1.831 22.774 1.00 81.50 381 ALA A N 1
ATOM 2835 C CA . ALA A 1 381 ? -14.107 -2.978 21.892 1.00 81.50 381 ALA A CA 1
ATOM 2836 C C . ALA A 1 381 ? -14.449 -4.251 22.688 1.00 81.50 381 ALA A C 1
ATOM 2838 O O . ALA A 1 381 ? -15.404 -4.954 22.355 1.00 81.50 381 ALA A O 1
ATOM 2839 N N . ALA A 1 382 ? -13.746 -4.510 23.795 1.00 85.38 382 ALA A N 1
ATOM 2840 C CA . ALA A 1 382 ? -14.056 -5.621 24.693 1.00 85.38 382 ALA A CA 1
ATOM 2841 C C . ALA A 1 382 ? -15.423 -5.455 25.381 1.00 85.38 382 ALA A C 1
ATOM 2843 O O . ALA A 1 382 ? -16.151 -6.425 25.579 1.00 85.38 382 ALA A O 1
ATOM 2844 N N . ALA A 1 383 ? -15.816 -4.229 25.728 1.00 86.94 383 ALA A N 1
ATOM 2845 C CA . ALA A 1 383 ? -17.134 -3.954 26.286 1.00 86.94 383 ALA A CA 1
ATOM 2846 C C . ALA A 1 383 ? -18.250 -4.117 25.245 1.00 86.94 383 ALA A C 1
ATOM 2848 O O . ALA A 1 383 ? -19.371 -4.458 25.626 1.00 86.94 383 ALA A O 1
ATOM 2849 N N . ALA A 1 384 ? -17.973 -3.899 23.956 1.00 83.94 384 ALA A N 1
ATOM 2850 C CA . ALA A 1 384 ? -18.931 -4.106 22.874 1.00 83.94 384 ALA A CA 1
ATOM 2851 C C . ALA A 1 384 ? -19.327 -5.583 22.712 1.00 83.94 384 ALA A C 1
ATOM 2853 O O . ALA A 1 384 ? -20.440 -5.872 22.274 1.00 83.94 384 ALA A O 1
ATOM 2854 N N . ASP A 1 385 ? -18.478 -6.509 23.167 1.00 82.88 385 ASP A N 1
ATOM 2855 C CA . ASP A 1 385 ? -18.731 -7.954 23.184 1.00 82.88 385 ASP A CA 1
ATOM 2856 C C . ASP A 1 385 ? -20.050 -8.318 23.886 1.00 82.88 385 ASP A C 1
ATOM 2858 O O . ASP A 1 385 ? -20.762 -9.229 23.469 1.00 82.88 385 ASP A O 1
ATOM 2862 N N . ARG A 1 386 ? -20.457 -7.533 24.897 1.00 84.81 386 ARG A N 1
ATOM 2863 C CA . ARG A 1 386 ? -21.737 -7.714 25.607 1.00 84.81 386 ARG A CA 1
ATOM 2864 C C . ARG A 1 386 ? -22.971 -7.521 24.722 1.00 84.81 386 ARG A C 1
ATOM 2866 O O . ARG A 1 386 ? -24.062 -7.899 25.133 1.00 84.81 386 ARG A O 1
ATOM 2873 N N . PHE A 1 387 ? -22.818 -6.887 23.559 1.00 85.62 387 PHE A N 1
ATOM 2874 C CA . PHE A 1 387 ? -23.885 -6.669 22.583 1.00 85.62 387 PHE A CA 1
ATOM 2875 C C . PHE A 1 387 ? -23.906 -7.728 21.473 1.00 85.62 387 PHE A C 1
ATOM 2877 O O . PHE A 1 387 ? -24.800 -7.699 20.627 1.00 85.62 387 PHE A O 1
ATOM 2884 N N . ARG A 1 388 ? -22.961 -8.677 21.477 1.00 87.06 388 ARG A N 1
ATOM 2885 C CA . ARG A 1 388 ? -22.882 -9.762 20.494 1.00 87.06 388 ARG A CA 1
ATOM 2886 C C . ARG A 1 388 ? -24.201 -10.539 20.431 1.00 87.06 388 ARG A C 1
ATOM 2888 O O . ARG A 1 388 ? -24.677 -11.062 21.437 1.00 87.06 388 ARG A O 1
ATOM 2895 N N . GLY A 1 389 ? -24.787 -10.614 19.235 1.00 82.38 389 GLY A N 1
ATOM 2896 C CA . GLY A 1 389 ? -26.042 -11.332 18.981 1.00 82.38 389 GLY A CA 1
ATOM 2897 C C . GLY A 1 389 ? -27.293 -10.727 19.634 1.00 82.38 389 GLY A C 1
ATOM 2898 O O . GLY A 1 389 ? -28.352 -11.358 19.610 1.00 82.38 389 GLY A O 1
ATOM 2899 N N . ILE A 1 390 ? -27.206 -9.531 20.229 1.00 87.31 390 ILE A N 1
ATOM 2900 C CA . ILE A 1 390 ? -28.374 -8.835 20.773 1.00 87.31 390 ILE A CA 1
ATOM 2901 C C . ILE A 1 390 ? -29.103 -8.122 19.633 1.00 87.31 390 ILE A C 1
ATOM 2903 O O . ILE A 1 390 ? -28.544 -7.248 18.976 1.00 87.31 390 ILE A O 1
ATOM 2907 N N . GLY A 1 391 ? -30.381 -8.458 19.437 1.00 86.06 391 GLY A N 1
ATOM 2908 C CA . GLY A 1 391 ? -31.235 -7.775 18.467 1.00 86.06 391 GLY A CA 1
ATOM 2909 C C . GLY A 1 391 ? -31.422 -6.300 18.825 1.00 86.06 391 GLY A C 1
ATOM 2910 O O . GLY A 1 391 ? -31.774 -5.959 19.958 1.00 86.06 391 GLY A O 1
ATOM 2911 N N . VAL A 1 392 ? -31.215 -5.421 17.848 1.00 88.31 392 VAL A N 1
ATOM 2912 C CA . VAL A 1 392 ? -31.339 -3.969 18.016 1.00 88.31 392 VAL A CA 1
ATOM 2913 C C . VAL A 1 392 ? -32.658 -3.455 17.447 1.00 88.31 392 VAL A C 1
ATOM 2915 O O . VAL A 1 392 ? -33.238 -4.016 16.519 1.00 88.31 392 VAL A O 1
ATOM 2918 N N . SER A 1 393 ? -33.172 -2.367 18.022 1.00 91.94 393 SER A N 1
ATOM 2919 C CA . SER A 1 393 ? -34.364 -1.687 17.515 1.00 91.94 393 SER A CA 1
ATOM 2920 C C . SER A 1 393 ? -34.225 -0.173 17.630 1.00 91.94 393 SER A C 1
ATOM 2922 O O . SER A 1 393 ? -33.595 0.328 18.559 1.00 91.94 393 SER A O 1
ATOM 2924 N N . PHE A 1 394 ? -34.830 0.564 16.700 1.00 92.25 394 PHE A N 1
ATOM 2925 C CA . PHE A 1 394 ? -34.919 2.024 16.748 1.00 92.25 394 PHE A CA 1
ATOM 2926 C C . PHE A 1 394 ? -36.388 2.434 16.738 1.00 92.25 394 PHE A C 1
ATOM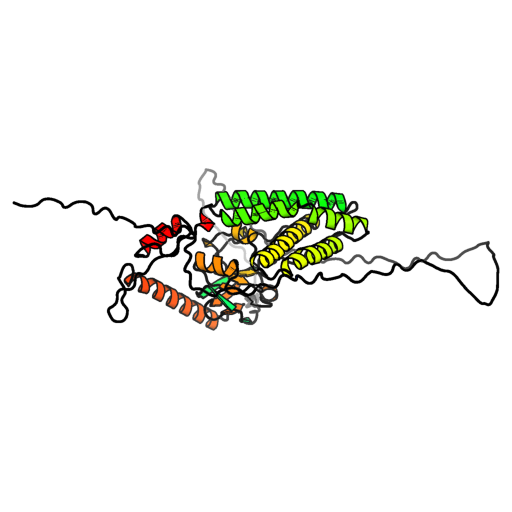 2928 O O . PHE A 1 394 ? -37.146 2.050 15.845 1.00 92.25 394 PHE A O 1
ATOM 2935 N N . GLY A 1 395 ? -36.822 3.163 17.769 1.00 93.12 395 GLY A N 1
ATOM 2936 C CA . GLY A 1 395 ? -38.234 3.528 17.936 1.00 93.12 395 GLY A CA 1
ATOM 2937 C C . GLY A 1 395 ? -39.177 2.317 18.012 1.00 93.12 395 GLY A C 1
ATOM 2938 O O . GLY A 1 395 ? -40.290 2.378 17.498 1.00 93.12 395 GLY A O 1
ATOM 2939 N N . GLY A 1 396 ? -38.718 1.192 18.577 1.00 91.94 396 GLY A N 1
ATOM 2940 C CA . GLY A 1 396 ? -39.491 -0.054 18.685 1.00 91.94 396 GLY A CA 1
ATOM 2941 C C . GLY A 1 396 ? -39.555 -0.896 17.405 1.00 91.94 396 GLY A C 1
ATOM 2942 O O . GLY A 1 396 ? -40.177 -1.956 17.406 1.00 91.94 396 GLY A O 1
ATOM 2943 N N . ARG A 1 397 ? -38.907 -0.466 16.315 1.00 93.50 397 ARG A N 1
ATOM 2944 C CA . ARG A 1 397 ? -38.796 -1.250 15.077 1.00 93.50 397 ARG A CA 1
ATOM 2945 C C . ARG A 1 397 ? -37.491 -2.049 15.079 1.00 93.50 397 ARG A C 1
ATOM 2947 O O . ARG A 1 397 ? -36.445 -1.422 15.250 1.00 93.50 397 ARG A O 1
ATOM 2954 N N . PRO A 1 398 ? -37.519 -3.379 14.881 1.00 92.50 398 PRO A N 1
ATOM 2955 C CA . PRO A 1 398 ? -36.300 -4.179 14.815 1.00 92.50 398 PRO A CA 1
ATOM 2956 C C . PRO A 1 398 ? -35.440 -3.751 13.621 1.00 92.50 398 PRO A C 1
ATOM 2958 O O . PRO A 1 398 ? -35.962 -3.479 12.536 1.00 92.50 398 PRO A O 1
ATOM 2961 N N . ILE A 1 399 ? -34.131 -3.688 13.840 1.00 92.81 399 ILE A N 1
ATOM 2962 C CA . ILE A 1 399 ? -33.108 -3.432 12.828 1.00 92.81 399 ILE A CA 1
ATOM 2963 C C . ILE A 1 399 ? -32.270 -4.701 12.729 1.00 92.81 399 ILE A C 1
ATOM 2965 O O . ILE A 1 399 ? -31.751 -5.156 13.740 1.00 92.81 399 ILE A O 1
ATOM 2969 N N . GLY A 1 400 ? -32.137 -5.251 11.523 1.00 90.19 400 GLY A N 1
ATOM 2970 C CA . GLY A 1 400 ? -31.243 -6.381 11.292 1.00 90.19 400 GLY A CA 1
ATOM 2971 C C . GLY A 1 400 ? -29.807 -5.902 11.123 1.00 90.19 400 GLY A C 1
ATOM 2972 O O . GLY A 1 400 ? -29.544 -5.036 10.285 1.00 90.19 400 GLY A O 1
ATOM 2973 N N . VAL A 1 401 ? -28.882 -6.477 11.887 1.00 91.31 401 VAL A N 1
ATOM 2974 C CA . VAL A 1 401 ? -27.441 -6.229 11.732 1.00 91.31 401 VAL A CA 1
ATOM 2975 C C . VAL A 1 401 ? -26.818 -7.412 11.005 1.00 91.31 401 VAL A C 1
ATOM 2977 O O . VAL A 1 401 ? -26.750 -8.520 11.527 1.00 91.31 401 VAL A O 1
ATOM 2980 N N . SER A 1 402 ? -26.393 -7.189 9.765 1.00 92.19 402 SER A N 1
ATOM 2981 C CA . SER A 1 402 ? -25.782 -8.213 8.911 1.00 92.19 402 SER A CA 1
ATOM 2982 C C . SER A 1 402 ? -24.339 -7.851 8.574 1.00 92.19 402 SER A C 1
ATOM 2984 O O . SER A 1 402 ? -23.979 -6.676 8.563 1.00 92.19 402 SER A O 1
ATOM 2986 N N . ALA A 1 403 ? -23.518 -8.858 8.286 1.00 90.88 403 ALA A N 1
ATOM 2987 C CA . ALA A 1 403 ? -22.114 -8.670 7.943 1.00 90.88 403 ALA A CA 1
ATOM 2988 C C . ALA A 1 403 ? -21.910 -8.476 6.434 1.00 90.88 403 ALA A C 1
ATOM 2990 O O . ALA A 1 403 ? -22.637 -9.046 5.613 1.00 90.88 403 ALA A O 1
ATOM 2991 N N . ASN A 1 404 ? -20.878 -7.710 6.086 1.00 88.25 404 ASN A N 1
ATOM 2992 C CA . ASN A 1 404 ? -20.299 -7.706 4.749 1.00 88.25 404 ASN A CA 1
ATOM 2993 C C . ASN A 1 404 ? -19.144 -8.708 4.752 1.00 88.25 404 ASN A C 1
ATOM 2995 O O . ASN A 1 404 ? -18.252 -8.583 5.587 1.00 88.25 404 ASN A O 1
ATOM 2999 N N . VAL A 1 405 ? -19.165 -9.687 3.852 1.00 85.06 405 VAL A N 1
ATOM 3000 C CA . VAL A 1 405 ? -18.172 -10.771 3.809 1.00 85.06 405 VAL A CA 1
ATOM 3001 C C . VAL A 1 405 ? -17.608 -10.920 2.399 1.00 85.06 405 VAL A C 1
ATOM 3003 O O . VAL A 1 405 ? -18.331 -10.712 1.421 1.00 85.06 405 VAL A O 1
ATOM 3006 N N . GLY A 1 406 ? -16.324 -11.257 2.301 1.00 75.69 406 GLY A N 1
ATOM 3007 C CA . GLY A 1 406 ? -15.631 -11.562 1.051 1.00 75.69 406 GLY A CA 1
ATOM 3008 C C . GLY A 1 406 ? -15.038 -12.969 1.002 1.00 75.69 406 GLY A C 1
ATOM 3009 O O . GLY A 1 406 ? -14.994 -13.563 -0.068 1.00 75.69 406 GLY A O 1
ATOM 3010 N N . SER A 1 407 ? -14.661 -13.541 2.148 1.00 74.62 407 SER A N 1
ATOM 3011 C CA . SER A 1 407 ? -14.078 -14.887 2.229 1.00 74.62 407 SER A CA 1
ATOM 3012 C C . SER A 1 407 ? -14.840 -15.835 3.165 1.00 74.62 407 SER A C 1
ATOM 3014 O O . SER A 1 407 ? -15.764 -15.446 3.886 1.00 74.62 407 SER A O 1
ATOM 3016 N N . SER A 1 408 ? -14.448 -17.112 3.182 1.00 82.06 408 SER A N 1
ATOM 3017 C CA . SER A 1 408 ? -14.937 -18.074 4.176 1.00 82.06 408 SER A CA 1
ATOM 3018 C C . SER A 1 408 ? -14.522 -17.717 5.604 1.00 82.06 408 SER A C 1
ATOM 3020 O O . SER A 1 408 ? -15.316 -17.923 6.524 1.00 82.06 408 SER A O 1
ATOM 3022 N N . GLU A 1 409 ? -13.326 -17.153 5.811 1.00 78.00 409 GLU A N 1
ATOM 3023 C CA . GLU A 1 409 ? -12.910 -16.665 7.132 1.00 78.00 409 GLU A CA 1
ATOM 3024 C C . GLU A 1 409 ? -13.803 -15.512 7.597 1.00 78.00 409 GLU A C 1
ATOM 3026 O O . GLU A 1 409 ? -14.207 -15.478 8.759 1.00 78.00 409 GLU A O 1
ATOM 3031 N N . ASP A 1 410 ? -14.189 -14.601 6.698 1.00 80.94 410 ASP A N 1
ATOM 3032 C CA . ASP A 1 410 ? -15.113 -13.511 7.029 1.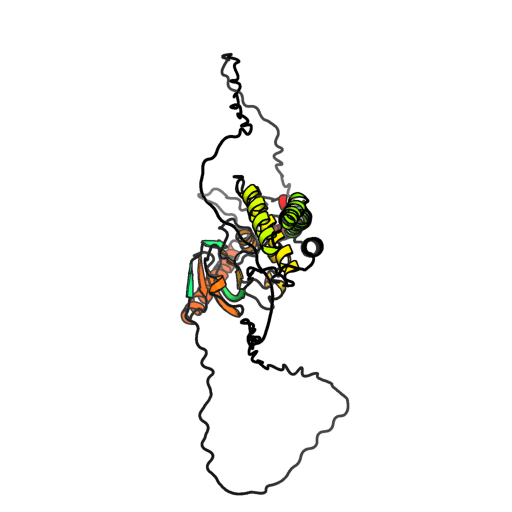00 80.94 410 ASP A CA 1
ATOM 3033 C C . ASP A 1 410 ? -16.464 -14.021 7.520 1.00 80.94 410 ASP A C 1
ATOM 3035 O O . ASP A 1 410 ? -17.045 -13.446 8.440 1.00 80.94 410 ASP A O 1
ATOM 3039 N N . ILE A 1 411 ? -16.957 -15.116 6.937 1.00 87.12 411 ILE A N 1
ATOM 3040 C CA . ILE A 1 411 ? -18.197 -15.759 7.380 1.00 87.12 411 ILE A CA 1
ATOM 3041 C C . ILE A 1 411 ? -18.029 -16.306 8.799 1.00 87.12 411 ILE A C 1
ATOM 3043 O O . ILE A 1 411 ? -18.914 -16.099 9.629 1.00 87.12 411 ILE A O 1
ATOM 3047 N N . ALA A 1 412 ? -16.905 -16.963 9.105 1.00 86.88 412 ALA A N 1
ATOM 3048 C CA . ALA A 1 412 ? -16.626 -17.443 10.458 1.00 86.88 412 ALA A CA 1
ATOM 3049 C C . ALA A 1 412 ? -16.594 -16.279 11.464 1.00 86.88 412 ALA A C 1
ATOM 3051 O O . ALA A 1 412 ? -17.314 -16.319 12.463 1.00 86.88 412 ALA A O 1
ATOM 3052 N N . ARG A 1 413 ? -15.878 -15.192 11.139 1.00 84.75 413 ARG A N 1
ATOM 3053 C CA . ARG A 1 413 ? -15.837 -13.968 11.958 1.00 84.75 413 ARG A CA 1
ATOM 3054 C C . ARG A 1 413 ? -17.220 -13.340 12.134 1.00 84.75 413 ARG A C 1
ATOM 3056 O O . ARG A 1 413 ? -17.556 -12.893 13.226 1.00 84.75 413 ARG A O 1
ATOM 3063 N N . ALA A 1 414 ? -18.045 -13.316 11.088 1.00 88.88 414 ALA A N 1
ATOM 3064 C CA . ALA A 1 414 ? -19.403 -12.777 11.145 1.00 88.88 414 ALA A CA 1
ATOM 3065 C C . ALA A 1 414 ? -20.315 -13.597 12.069 1.00 88.88 414 ALA A C 1
ATOM 3067 O O . ALA A 1 414 ? -21.103 -13.028 12.829 1.00 88.88 414 ALA A O 1
ATOM 3068 N N . VAL A 1 415 ? -20.195 -14.927 12.027 1.00 89.69 415 VAL A N 1
ATOM 3069 C CA . VAL A 1 415 ? -20.922 -15.833 12.925 1.00 89.69 415 VAL A CA 1
ATOM 3070 C C . VAL A 1 415 ? -20.464 -15.633 14.366 1.00 89.69 415 VAL A C 1
ATOM 3072 O O . VAL A 1 415 ? -21.303 -15.478 15.252 1.00 89.69 415 VAL A O 1
ATOM 3075 N N . GLU A 1 416 ? -19.154 -15.573 14.601 1.00 87.81 416 GLU A N 1
ATOM 3076 C CA . GLU A 1 416 ? -18.586 -15.291 15.922 1.00 87.81 416 GLU A CA 1
ATOM 3077 C C . GLU A 1 416 ? -19.027 -13.922 16.447 1.00 87.81 416 GLU A C 1
ATOM 3079 O O . GLU A 1 416 ? -19.370 -13.798 17.616 1.00 87.81 416 GLU A O 1
ATOM 3084 N N . ALA A 1 417 ? -19.111 -12.902 15.592 1.00 86.44 417 ALA A N 1
ATOM 3085 C CA . ALA A 1 417 ? -19.615 -11.574 15.936 1.00 86.44 417 ALA A CA 1
ATOM 3086 C C . ALA A 1 417 ? -21.143 -11.517 16.159 1.00 86.44 417 ALA A C 1
ATOM 3088 O O . ALA A 1 417 ? -21.659 -10.487 16.594 1.00 86.44 417 ALA A O 1
ATOM 3089 N N . GLY A 1 418 ? -21.876 -12.609 15.913 1.00 89.69 418 GLY A N 1
ATOM 3090 C CA . GLY A 1 418 ? -23.322 -12.684 16.120 1.00 89.69 418 GLY A CA 1
ATOM 3091 C C . GLY A 1 418 ? -24.143 -11.937 15.067 1.00 89.69 418 GLY A C 1
ATOM 3092 O O . GLY A 1 418 ? -25.225 -11.446 15.387 1.00 89.69 418 GLY A O 1
ATOM 3093 N N . ALA A 1 419 ? -23.642 -11.830 13.832 1.00 92.00 419 ALA A N 1
ATOM 3094 C CA . ALA A 1 419 ? -24.386 -11.230 12.728 1.00 92.00 419 ALA A CA 1
ATOM 3095 C C . ALA A 1 419 ? -25.682 -12.011 12.436 1.00 92.00 419 ALA A C 1
ATOM 3097 O O . ALA A 1 419 ? -25.692 -13.241 12.388 1.00 92.00 419 ALA A O 1
ATOM 3098 N N . GLU A 1 420 ? -26.780 -11.298 12.176 1.00 91.75 420 GLU A N 1
ATOM 3099 C CA . GLU A 1 420 ? -28.091 -11.897 11.870 1.00 91.75 420 GLU A CA 1
ATOM 3100 C C . GLU A 1 420 ? -28.169 -12.470 10.445 1.00 91.75 420 GLU A C 1
ATOM 3102 O O . GLU A 1 420 ? -29.110 -13.186 10.092 1.00 91.75 420 GLU A O 1
ATOM 3107 N N . GLY A 1 421 ? -27.178 -12.156 9.612 1.00 92.56 421 GLY A N 1
ATOM 3108 C CA . GLY A 1 421 ? -27.071 -12.626 8.242 1.00 92.56 421 GLY A CA 1
ATOM 3109 C C . GLY A 1 421 ? -25.894 -12.002 7.503 1.00 92.56 421 GLY A C 1
ATOM 3110 O O . GLY A 1 421 ? -25.080 -11.276 8.077 1.00 92.56 421 GLY A O 1
ATOM 3111 N N . ILE A 1 422 ? -25.834 -12.277 6.202 1.00 94.06 422 ILE A N 1
ATOM 3112 C CA . ILE A 1 422 ? -24.905 -11.642 5.265 1.00 94.06 422 ILE A CA 1
ATOM 3113 C C . ILE A 1 422 ? -25.691 -10.581 4.496 1.00 94.06 422 ILE A C 1
ATOM 3115 O O . ILE A 1 422 ? -26.641 -10.905 3.784 1.00 94.06 422 ILE A O 1
ATOM 3119 N N . GLY A 1 423 ? -25.313 -9.317 4.673 1.00 92.25 423 GLY A N 1
ATOM 3120 C CA . GLY A 1 423 ? -25.944 -8.173 4.010 1.00 92.25 423 GLY A CA 1
ATOM 3121 C C . GLY A 1 423 ? -25.327 -7.893 2.643 1.00 92.25 423 GLY A C 1
ATOM 3122 O O . GLY A 1 423 ? -26.022 -7.461 1.726 1.00 92.25 423 GLY A O 1
ATOM 3123 N N . LEU A 1 424 ? -24.036 -8.197 2.502 1.00 90.19 424 LEU A N 1
ATOM 3124 C CA . LEU A 1 424 ? -23.282 -8.103 1.261 1.00 90.19 424 LEU A CA 1
ATOM 3125 C C . LEU A 1 424 ? -22.290 -9.265 1.199 1.00 90.19 424 LEU A C 1
ATOM 3127 O O . LEU A 1 424 ? -21.405 -9.367 2.046 1.00 90.19 424 LEU A O 1
ATOM 3131 N N . LEU A 1 425 ? -22.431 -10.115 0.186 1.00 85.94 425 LEU A N 1
ATOM 3132 C CA . LEU A 1 425 ? -21.375 -11.032 -0.226 1.00 85.94 425 LEU A CA 1
ATOM 3133 C C . LEU A 1 425 ? -20.640 -10.364 -1.382 1.00 85.94 425 LEU A C 1
ATOM 3135 O O . LEU A 1 425 ? -21.220 -10.195 -2.454 1.00 85.94 425 LEU A O 1
ATOM 3139 N N . ARG A 1 426 ? -19.397 -9.957 -1.150 1.00 75.62 426 ARG A N 1
ATOM 3140 C CA . ARG A 1 426 ? -18.532 -9.423 -2.199 1.00 75.62 426 ARG A CA 1
ATOM 3141 C C . ARG A 1 426 ? -17.996 -10.603 -3.001 1.00 75.62 426 ARG A C 1
ATOM 3143 O O . ARG A 1 426 ? -17.140 -11.347 -2.533 1.00 75.62 426 ARG A O 1
ATOM 3150 N N . THR A 1 427 ? -18.600 -10.846 -4.159 1.00 65.62 427 THR A N 1
ATOM 3151 C CA . THR A 1 427 ? -18.248 -11.980 -5.022 1.00 65.62 427 THR A CA 1
ATOM 3152 C C . THR A 1 427 ? -16.972 -11.736 -5.811 1.00 65.62 427 THR A C 1
ATOM 3154 O O . THR A 1 427 ? -16.435 -12.675 -6.378 1.00 65.62 427 THR A O 1
ATOM 3157 N N . GLU A 1 428 ? -16.489 -10.497 -5.841 1.00 50.34 428 GLU A N 1
ATOM 3158 C CA . GLU A 1 428 ? -15.228 -10.104 -6.465 1.00 50.34 428 GLU A CA 1
ATOM 3159 C C . GLU A 1 428 ? -14.023 -10.839 -5.851 1.00 50.34 428 GLU A C 1
ATOM 3161 O O . GLU A 1 428 ? -13.040 -11.048 -6.542 1.00 50.34 428 GLU A O 1
ATOM 3166 N N . PHE A 1 429 ? -14.135 -11.307 -4.601 1.00 48.47 429 PHE A N 1
ATOM 3167 C CA . PHE A 1 429 ? -13.107 -12.093 -3.904 1.00 48.47 429 PHE A CA 1
ATOM 3168 C C . PHE A 1 429 ? -13.198 -13.614 -4.138 1.00 48.47 429 PHE A C 1
ATOM 3170 O O . PHE A 1 429 ? -12.381 -14.364 -3.606 1.00 48.47 429 PHE 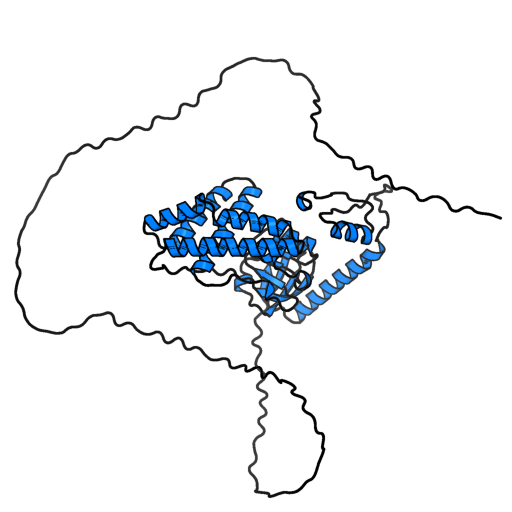A O 1
ATOM 3177 N N . LEU A 1 430 ? -14.238 -14.097 -4.834 1.00 44.66 430 LEU A N 1
ATOM 3178 C CA . LEU A 1 430 ? -14.533 -15.532 -4.987 1.00 44.66 430 LEU A CA 1
ATOM 3179 C C . LEU A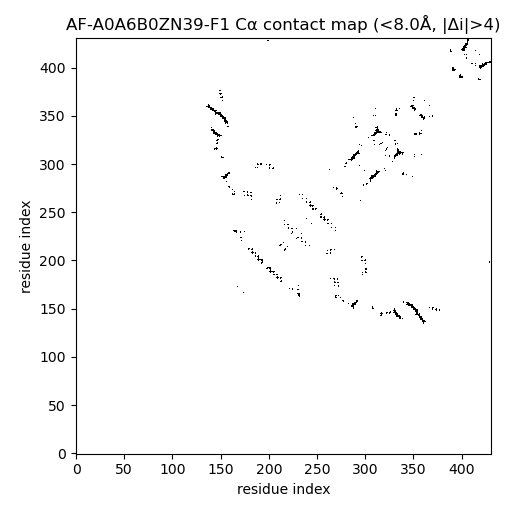 1 430 ? -14.113 -16.117 -6.346 1.00 44.66 430 LEU A C 1
ATOM 3181 O O . LEU A 1 430 ? -14.233 -17.334 -6.513 1.00 44.66 430 LEU A O 1
ATOM 3185 N N . PHE A 1 431 ? -13.696 -15.285 -7.305 1.00 43.78 431 PHE A N 1
ATOM 3186 C CA . PHE A 1 431 ? -13.400 -15.684 -8.686 1.00 43.78 431 PHE A CA 1
ATOM 3187 C C . PHE A 1 431 ? -11.940 -15.499 -9.047 1.00 43.78 431 PHE A C 1
ATOM 3189 O O . PHE A 1 431 ? -11.408 -14.428 -8.698 1.00 43.78 431 PHE A O 1
#

pLDDT: mean 70.44, std 28.28, range [21.95, 98.0]